Protein AF-A0A163Z3Q8-F1 (afdb_monomer_lite)

Foldseek 3Di:
DVVLVVVLVVLVVQAAEPEEDEAQDKDKDKDWCVPHQKYKHKYAYPDLFFWKKKKKFQWQDKKWKWKDWSVQSSPPDDPPPDDGLIQGQDIDPDNPDGIPITTADPNPQADPVGHGIMMMMMIGDPDDDDDPDIGIIMIMIGRRPCVVQFDAFLAPCQVLQCQLAPNLPDPSVCRSVSCVFFHGPNHQPLRLLVSVPQALQVAEEEQAEQFALCVQPQCVQQAAFPPQADPDQDRRVPPPAHRLGRHAELQVGHNDRYHQAFLSNQLRQQQERQTNPHYDYGHSRNHHHYRRYRLDDHVDDDPPDAPLSSLLSVLVSLQVCLVSPHQEYEALDWDALLVPDLPRYDPVSLVSNLVSLVSCQVSLHAYFHQQFFAQEAQQPDPDPDDPSDHDRGHIPPLVCQLQGLLYFHEFADWSHLAGENRTHFALSGLAYGHQFDDFDWDQPDADPVRHRPDTDTSGRFGKGFTNAQVEDDDDRGIYGGGGSSSTRSNLRSLLSLLCSLPVVQGSSNLLLLQQVQFDADCNHVNRHNNNGYNNSSSSNVCSNVPPDVQCVFLVDPQFFQKTAQQSAGLNKKKKKKKKKFFQDDAKKWKWKWFAADSQRWDADPVRDIDGQLGPCSLVRRPDPVTTDPQRGGDIDDHRDMDMHIDMDRDNGMMHMWMDTPPDIAGQQQSNHPLSDGAWGDPSAQKIFGDDDRVCPPVPSHRMIMHMGIDDID

pLDDT: mean 77.73, std 17.3, range [31.7, 98.94]

Secondary structure (DSSP, 8-state):
-HHHHHHHHHHHHHSEEEEEE-SS-EEEEEEE-TT-SEEEEEEEESSTT--EEEEEES-SS--EEEEEETTGGGG---TTSPPPS-EEEEE---TT-S-EEEEE-----B-TTSPBPEEEEEEE--S-----S--EEEEEEESSHHHHH------TTGGG-TTT-------TTSHHHHTTT--TT-S--HHHHHTT--EEEEEEEEEEES---TT-TTTGGGB---TTS-SSSS-SS-SS-TT-BTBEETTTTBS----SSSHHHHHHHHHH--TTSSSS---SSSEEEEEEEE-S--SSPPTT--HHHHHHHHHHHHHHHHHTT-SEEEE---EEGGGS-TTSS-HHHHHHHHHHHHHHHHTT-EEEEE--SSS-BTT--S--S-TT---TTPEETGGGGGG-TTEEEEEEE-TTSSBPTT--BSTT-SEEEE--EEEEEEEEEE-TTS-EEEEEEEEESEEEE-STT---SS-SSEEEE-SHHHHHHHHHHHHHHHHHH-TT--HHHHHHHHHHH-EE-GGGTTSSGGGEE--HHHHHHHHHT---HHHHTTSS-SSS--EE-TT--TT--EEEEEEEEE-SSS-EEEEEEEESSTT--EE-TTS-EE-TTSTTHHHHHTSTTTB-GGGSSEEE-TT-EEEEEEEE---SEEEEEEEETTEEEESSGGGSTTS---EEE-SSSEEEE--STTTTTS---SEEEEEEEEEE-

Radius of gyration: 27.6 Å; chains: 1; bounding box: 86×48×84 Å

Structure (mmCIF, N/CA/C/O backbone):
data_AF-A0A163Z3Q8-F1
#
_entry.id   AF-A0A163Z3Q8-F1
#
loop_
_atom_site.group_PDB
_atom_site.id
_atom_site.type_symbol
_atom_site.label_atom_id
_atom_site.label_alt_id
_atom_site.label_comp_id
_atom_site.label_asym_id
_atom_site.label_entity_id
_atom_site.label_seq_id
_atom_site.pdbx_PDB_ins_code
_atom_site.Cartn_x
_atom_site.Cartn_y
_atom_site.Cartn_z
_atom_site.occupancy
_atom_site.B_iso_or_equiv
_atom_site.auth_seq_id
_atom_site.auth_comp_id
_atom_site.auth_asym_id
_atom_site.auth_atom_id
_atom_site.pdbx_PDB_model_num
ATOM 1 N N . MET A 1 1 ? 22.978 11.021 45.773 1.00 44.16 1 MET A N 1
ATOM 2 C CA . MET A 1 1 ? 23.008 9.580 46.118 1.00 44.16 1 MET A CA 1
ATOM 3 C C . MET A 1 1 ? 21.847 9.151 47.017 1.00 44.16 1 MET A C 1
ATOM 5 O O . MET A 1 1 ? 21.196 8.178 46.675 1.00 44.16 1 MET A O 1
ATOM 9 N N . THR A 1 2 ? 21.528 9.842 48.120 1.00 49.94 2 THR A N 1
ATOM 10 C CA . THR A 1 2 ? 20.475 9.400 49.066 1.00 49.94 2 THR A CA 1
ATOM 11 C C . THR A 1 2 ? 19.037 9.501 48.545 1.00 49.94 2 THR A C 1
ATOM 13 O O . THR A 1 2 ? 18.223 8.671 48.922 1.00 49.94 2 THR A O 1
ATOM 16 N N . SER A 1 3 ? 18.708 10.451 47.661 1.00 50.56 3 SER A N 1
ATOM 17 C CA . SER A 1 3 ? 17.356 10.551 47.076 1.00 50.56 3 SER A CA 1
ATOM 18 C C . SER A 1 3 ? 17.077 9.512 45.983 1.00 50.56 3 SER A C 1
ATOM 20 O O . SER A 1 3 ? 15.950 9.052 45.857 1.00 50.56 3 SER A O 1
ATOM 22 N N . HIS A 1 4 ? 18.103 9.107 45.229 1.00 49.41 4 HIS A N 1
ATOM 23 C CA . HIS A 1 4 ? 17.960 8.217 44.071 1.00 49.41 4 HIS A CA 1
ATOM 24 C C . HIS A 1 4 ? 17.736 6.769 44.529 1.00 49.41 4 HIS A C 1
ATOM 26 O O . HIS A 1 4 ? 16.794 6.116 44.102 1.00 49.41 4 HIS A O 1
ATOM 32 N N . ALA A 1 5 ? 18.527 6.303 45.505 1.00 51.66 5 ALA A N 1
ATOM 33 C CA . ALA A 1 5 ? 18.387 4.962 46.075 1.00 51.66 5 ALA A CA 1
ATOM 34 C C . ALA A 1 5 ? 17.024 4.735 46.759 1.00 51.66 5 ALA A C 1
ATOM 36 O O . ALA A 1 5 ? 16.507 3.621 46.764 1.00 51.66 5 ALA A O 1
ATOM 37 N N . VAL A 1 6 ? 16.430 5.790 47.329 1.00 54.97 6 VAL A N 1
ATOM 38 C CA . VAL A 1 6 ? 15.095 5.728 47.944 1.00 54.97 6 VAL A CA 1
ATOM 39 C C . VAL A 1 6 ? 14.010 5.568 46.878 1.00 54.97 6 VAL A C 1
ATOM 41 O O . VAL A 1 6 ? 13.103 4.764 47.075 1.00 54.97 6 VAL A O 1
ATOM 44 N N . MET A 1 7 ? 14.142 6.260 45.743 1.00 55.56 7 MET A N 1
ATOM 45 C CA . MET A 1 7 ? 13.202 6.184 44.624 1.00 55.56 7 MET A CA 1
ATOM 46 C C . MET A 1 7 ? 13.250 4.822 43.919 1.00 55.56 7 MET A C 1
ATOM 48 O O . MET A 1 7 ? 12.210 4.192 43.751 1.00 55.56 7 MET A O 1
ATOM 52 N N . THR A 1 8 ? 14.442 4.298 43.612 1.00 58.34 8 THR A N 1
ATOM 53 C CA . THR A 1 8 ? 14.603 2.942 43.051 1.00 58.34 8 THR A CA 1
ATOM 54 C C . THR A 1 8 ? 14.026 1.884 43.990 1.00 58.34 8 THR A C 1
ATOM 56 O O . THR A 1 8 ? 13.294 0.994 43.565 1.00 58.34 8 THR A O 1
ATOM 59 N N . ALA A 1 9 ? 14.288 2.006 45.295 1.00 61.84 9 ALA A N 1
ATOM 60 C CA . ALA A 1 9 ? 13.735 1.093 46.286 1.00 61.84 9 ALA A CA 1
ATOM 61 C C . ALA A 1 9 ? 12.211 1.214 46.436 1.00 61.84 9 ALA A C 1
ATOM 63 O O . ALA A 1 9 ? 11.594 0.278 46.937 1.00 61.84 9 ALA A O 1
ATOM 64 N N . GLN A 1 10 ? 11.608 2.348 46.081 1.00 67.88 10 GLN A N 1
ATOM 65 C CA . GLN A 1 10 ? 10.157 2.520 46.074 1.00 67.88 10 GLN A CA 1
ATOM 66 C C . GLN A 1 10 ? 9.542 1.868 44.830 1.00 67.88 10 GLN A C 1
ATOM 68 O O . GLN A 1 10 ? 8.685 1.004 44.980 1.00 67.88 10 GLN A O 1
ATOM 73 N N . VAL A 1 11 ? 10.067 2.163 43.635 1.00 68.19 11 VAL A N 1
ATOM 74 C CA . VAL A 1 11 ? 9.625 1.540 42.372 1.00 68.19 11 VAL A CA 1
ATOM 75 C C . VAL A 1 11 ? 9.737 0.015 42.439 1.00 68.19 11 VAL A C 1
ATOM 77 O O . VAL A 1 11 ? 8.778 -0.692 42.152 1.00 68.19 11 VAL A O 1
ATOM 80 N N . LEU A 1 12 ? 10.867 -0.522 42.912 1.00 70.12 12 LEU A N 1
ATOM 81 C CA . LEU A 1 12 ? 11.062 -1.973 43.065 1.00 70.12 12 LEU A CA 1
ATOM 82 C C . LEU A 1 12 ? 10.139 -2.625 44.107 1.00 70.12 12 LEU A C 1
ATOM 84 O O . LEU A 1 12 ? 9.933 -3.843 44.057 1.00 70.12 12 LEU A O 1
ATOM 88 N N . ARG A 1 13 ? 9.635 -1.843 45.072 1.00 74.94 13 ARG A N 1
ATOM 89 C CA . ARG A 1 13 ? 8.665 -2.294 46.082 1.00 74.94 13 ARG A CA 1
ATOM 90 C C . ARG A 1 13 ? 7.233 -2.275 45.556 1.00 74.94 13 ARG A C 1
ATOM 92 O O . ARG A 1 13 ? 6.453 -3.126 45.965 1.00 74.94 13 ARG A O 1
ATOM 99 N N . GLU A 1 14 ? 6.910 -1.326 44.686 1.00 76.19 14 GLU A N 1
ATOM 100 C CA . GLU A 1 14 ? 5.590 -1.173 44.065 1.00 76.19 14 GLU A CA 1
ATOM 101 C C . GLU A 1 14 ? 5.439 -2.034 42.794 1.00 76.19 14 GLU A C 1
ATOM 103 O O . GLU A 1 14 ? 4.320 -2.328 42.381 1.00 76.19 14 GLU A O 1
ATOM 108 N N . ALA A 1 15 ? 6.549 -2.493 42.200 1.00 82.56 15 ALA A N 1
ATOM 109 C CA . ALA A 1 15 ? 6.543 -3.351 41.020 1.00 82.56 15 ALA A CA 1
ATOM 110 C C . ALA A 1 15 ? 6.052 -4.778 41.311 1.00 82.56 15 ALA A C 1
ATOM 112 O O . ALA A 1 15 ? 6.557 -5.466 42.205 1.00 82.56 15 ALA A O 1
ATOM 113 N N . THR A 1 16 ? 5.129 -5.256 40.475 1.00 88.38 16 THR A N 1
ATOM 114 C CA . THR A 1 16 ? 4.670 -6.650 40.478 1.00 88.38 16 THR A CA 1
ATOM 115 C C . THR A 1 16 ? 5.795 -7.555 39.981 1.00 88.38 16 THR A C 1
ATOM 117 O O . THR A 1 16 ? 6.287 -7.387 38.867 1.00 88.38 16 THR A O 1
ATOM 120 N N . ASP A 1 17 ? 6.223 -8.508 40.809 1.00 88.19 17 ASP A N 1
ATOM 121 C CA . ASP A 1 17 ? 7.292 -9.450 40.466 1.00 88.19 17 ASP A CA 1
ATOM 122 C C . ASP A 1 17 ? 6.752 -10.607 39.620 1.00 88.19 17 ASP A C 1
ATOM 124 O O . ASP A 1 17 ? 5.940 -11.407 40.088 1.00 88.19 17 ASP A O 1
ATOM 128 N N . LEU A 1 18 ? 7.207 -10.692 38.374 1.00 87.94 18 LEU A N 1
ATOM 129 C CA . LEU A 1 18 ? 6.850 -11.754 37.435 1.00 87.94 18 LEU A CA 1
ATOM 130 C C . LEU A 1 18 ? 7.862 -12.911 37.450 1.00 87.94 18 LEU A C 1
ATOM 132 O O . LEU A 1 18 ? 7.631 -13.951 36.826 1.00 87.94 18 LEU A O 1
ATOM 136 N N . GLY A 1 19 ? 8.965 -12.764 38.190 1.00 87.69 19 GLY A N 1
ATOM 137 C CA . GLY A 1 19 ? 10.022 -13.756 38.314 1.00 87.69 19 GLY A CA 1
ATOM 138 C C . GLY A 1 19 ? 10.877 -13.896 37.054 1.00 87.69 19 GLY A C 1
ATOM 139 O O . GLY A 1 19 ? 11.182 -12.924 36.363 1.00 87.69 19 GLY A O 1
ATOM 140 N N . VAL A 1 20 ? 11.318 -15.127 36.783 1.00 85.06 20 VAL A N 1
ATOM 141 C CA . VAL A 1 20 ? 12.132 -15.452 35.605 1.00 85.06 20 VAL A CA 1
ATOM 142 C C . VAL A 1 20 ? 11.219 -15.854 34.445 1.00 85.06 20 VAL A C 1
ATOM 144 O O . VAL A 1 20 ? 10.358 -16.729 34.595 1.00 85.06 20 VAL A O 1
ATOM 147 N N . ILE A 1 21 ? 11.422 -15.225 33.290 1.00 82.62 21 ILE A N 1
ATOM 148 C CA . ILE A 1 21 ? 10.780 -15.567 32.020 1.00 82.62 21 ILE A CA 1
ATOM 149 C C . ILE A 1 21 ? 11.761 -16.437 31.237 1.00 82.62 21 ILE A C 1
ATOM 151 O O . ILE A 1 21 ? 12.859 -16.001 30.887 1.00 82.62 21 ILE A O 1
ATOM 155 N N . GLY A 1 22 ? 11.396 -17.704 31.049 1.00 76.25 22 GLY A N 1
ATOM 156 C CA . GLY A 1 22 ? 12.200 -18.672 30.312 1.00 76.25 22 GLY A CA 1
ATOM 157 C C . GLY A 1 22 ? 11.927 -18.624 28.807 1.00 76.25 22 GLY A C 1
ATOM 158 O O . GLY A 1 22 ? 11.043 -17.892 28.363 1.00 76.25 22 GLY A O 1
ATOM 159 N N . PRO A 1 23 ? 12.666 -19.414 28.011 1.00 71.94 23 PRO A N 1
ATOM 160 C CA . PRO A 1 23 ? 12.290 -19.665 26.622 1.00 71.94 23 PRO A CA 1
ATOM 161 C C . PRO A 1 23 ? 10.970 -20.450 26.576 1.00 71.94 23 PRO A C 1
ATOM 163 O O . PRO A 1 23 ? 10.698 -21.228 27.495 1.00 71.94 23 PRO A O 1
ATOM 166 N N . ASN A 1 24 ? 10.186 -20.299 25.505 1.00 74.38 24 ASN A N 1
ATOM 167 C CA . ASN A 1 24 ? 8.880 -20.951 25.353 1.00 74.38 24 ASN A CA 1
ATOM 168 C C . ASN A 1 24 ? 7.930 -20.668 26.530 1.00 74.38 24 ASN A C 1
ATOM 170 O O . ASN A 1 24 ? 7.383 -21.582 27.143 1.00 74.38 24 ASN A O 1
ATOM 174 N N . THR A 1 25 ? 7.823 -19.404 26.921 1.00 78.56 25 THR A N 1
ATOM 175 C CA . THR A 1 25 ? 6.949 -18.949 27.997 1.00 78.56 25 THR A CA 1
ATOM 176 C C . THR A 1 25 ? 5.980 -17.913 27.451 1.00 78.56 25 THR A C 1
ATOM 178 O O . THR A 1 25 ? 6.411 -16.854 27.018 1.00 78.56 25 THR A O 1
ATOM 181 N N . MET A 1 26 ? 4.683 -18.182 27.572 1.00 82.88 26 MET A N 1
ATOM 182 C CA . MET A 1 26 ? 3.629 -17.177 27.448 1.00 82.88 26 MET A CA 1
ATOM 183 C C . MET A 1 26 ? 3.081 -16.855 28.845 1.00 82.88 26 MET A C 1
ATOM 185 O O . MET A 1 26 ? 2.737 -17.755 29.620 1.00 82.88 26 MET A O 1
ATOM 189 N N . ARG A 1 27 ? 3.022 -15.571 29.201 1.00 84.19 27 ARG A N 1
ATOM 190 C CA . ARG A 1 27 ? 2.397 -15.082 30.439 1.00 84.19 27 ARG A CA 1
ATOM 191 C C . ARG A 1 27 ? 1.423 -13.963 30.122 1.00 84.19 27 ARG A C 1
ATOM 193 O O . ARG A 1 27 ? 1.844 -12.900 29.695 1.00 84.19 27 ARG A O 1
ATOM 200 N N . THR A 1 28 ? 0.161 -14.167 30.466 1.00 84.19 28 THR A N 1
ATOM 201 C CA . THR A 1 28 ? -0.900 -13.170 30.293 1.00 84.19 28 THR A CA 1
ATOM 202 C C . THR A 1 28 ? -1.346 -12.641 31.655 1.00 84.19 28 THR A C 1
ATOM 204 O O . THR A 1 28 ? -1.579 -13.406 32.594 1.00 84.19 28 THR A O 1
ATOM 207 N N . LEU A 1 29 ? -1.438 -11.320 31.782 1.00 85.06 29 LEU A N 1
ATOM 208 C CA . LEU A 1 29 ? -1.749 -10.603 33.016 1.00 85.06 29 LEU A CA 1
ATOM 209 C C . LEU A 1 29 ? -2.842 -9.572 32.735 1.00 85.06 29 LEU A C 1
ATOM 211 O O . LEU A 1 29 ? -2.578 -8.551 32.109 1.00 85.06 29 LEU A O 1
ATOM 215 N N . THR A 1 30 ? -4.053 -9.791 33.241 1.00 81.94 30 THR A N 1
ATOM 216 C CA . THR A 1 30 ? -5.111 -8.769 33.218 1.00 81.94 30 THR A CA 1
ATOM 217 C C . THR A 1 30 ? -5.023 -7.913 34.479 1.00 81.94 30 THR A C 1
ATOM 219 O O . THR A 1 30 ? -4.959 -8.425 35.598 1.00 81.94 30 THR A O 1
ATOM 222 N N . THR A 1 31 ? -4.966 -6.599 34.300 1.00 79.00 31 THR A N 1
ATOM 223 C CA . THR A 1 31 ? -4.572 -5.634 35.330 1.00 79.00 31 THR A CA 1
ATOM 224 C C . THR A 1 31 ? -5.161 -4.251 35.023 1.00 79.00 31 THR A C 1
ATOM 226 O O . THR A 1 31 ? -5.743 -4.042 33.967 1.00 79.00 31 THR A O 1
ATOM 229 N N . ASP A 1 32 ? -5.034 -3.295 35.942 1.00 76.94 32 ASP A N 1
ATOM 230 C CA . ASP A 1 32 ? -5.563 -1.935 35.823 1.00 76.94 32 ASP A CA 1
ATOM 231 C C . ASP A 1 32 ? -4.655 -0.869 36.468 1.00 76.94 32 ASP A C 1
ATOM 233 O O . ASP A 1 32 ? -3.767 -1.189 37.251 1.00 76.94 32 ASP A O 1
ATOM 237 N N . LEU A 1 33 ? -4.849 0.424 36.196 1.00 72.75 33 LEU A N 1
ATOM 238 C CA . LEU A 1 33 ? -4.047 1.475 36.855 1.00 72.75 33 LEU A CA 1
ATOM 239 C C . LEU A 1 33 ? -4.533 1.893 38.270 1.00 72.75 33 LEU A C 1
ATOM 241 O O . LEU A 1 33 ? -3.847 2.675 38.912 1.00 72.75 33 LEU A O 1
ATOM 245 N N . GLN A 1 34 ? -5.657 1.373 38.799 1.00 62.31 34 GLN A N 1
ATOM 246 C CA . GLN A 1 34 ? -6.260 1.660 40.138 1.00 62.31 34 GLN A CA 1
ATOM 247 C C . GLN A 1 34 ? -5.865 2.986 40.814 1.00 62.31 34 GLN A C 1
ATOM 249 O O . GLN A 1 34 ? -5.186 2.997 41.840 1.00 62.31 34 GLN A O 1
ATOM 254 N N . GLY A 1 35 ? -6.293 4.122 40.260 1.00 58.38 35 GLY A N 1
ATOM 255 C CA . GLY A 1 35 ? -6.055 5.443 40.862 1.00 58.38 35 GLY A CA 1
ATOM 256 C C . GLY A 1 35 ? -4.591 5.918 40.860 1.00 58.38 35 GLY A C 1
ATOM 257 O O . GLY A 1 35 ? -4.317 7.031 41.304 1.00 58.38 35 GLY A O 1
ATOM 258 N N . SER A 1 36 ? -3.659 5.113 40.347 1.00 64.06 36 SER A N 1
ATOM 259 C CA . SER A 1 36 ? -2.297 5.507 39.987 1.00 64.06 36 SER A CA 1
ATOM 260 C C . SER A 1 36 ? -2.258 5.967 38.528 1.00 64.06 36 SER A C 1
ATOM 262 O O . SER A 1 36 ? -3.083 5.565 37.711 1.00 64.06 36 SER A O 1
ATOM 264 N N . LYS A 1 37 ? -1.273 6.800 38.181 1.00 70.38 37 LYS A N 1
ATOM 265 C CA . LYS A 1 37 ? -0.964 7.122 36.777 1.00 70.38 37 LYS A CA 1
ATOM 266 C C . LYS A 1 37 ? -0.108 6.046 36.106 1.00 70.38 37 LYS A C 1
ATOM 268 O O . LYS A 1 37 ? 0.059 6.072 34.894 1.00 70.38 37 LYS A O 1
ATOM 273 N N . GLU A 1 38 ? 0.462 5.130 36.892 1.00 79.00 38 GLU A N 1
ATOM 274 C CA . GLU A 1 38 ? 1.487 4.192 36.433 1.00 79.00 38 GLU A CA 1
ATOM 275 C C . GLU A 1 38 ? 1.408 2.844 37.164 1.00 79.00 38 GLU A C 1
ATOM 277 O O . GLU A 1 38 ? 1.054 2.786 38.347 1.00 79.00 38 GLU A O 1
ATOM 282 N N . ARG A 1 39 ? 1.796 1.760 36.485 1.00 83.56 39 ARG A N 1
ATOM 283 C CA . ARG A 1 39 ? 2.015 0.431 37.071 1.00 83.56 39 ARG A CA 1
ATOM 284 C C . ARG A 1 39 ? 3.363 -0.125 36.613 1.00 83.56 39 ARG A C 1
ATOM 286 O O . ARG A 1 39 ? 3.767 0.060 35.468 1.00 83.56 39 ARG A O 1
ATOM 293 N N . PHE A 1 40 ? 4.050 -0.820 37.517 1.00 84.94 40 PHE A N 1
ATOM 294 C CA . PHE A 1 40 ? 5.375 -1.387 37.271 1.00 84.94 40 PHE A CA 1
ATOM 295 C C . PHE A 1 40 ? 5.348 -2.913 37.378 1.00 84.94 40 PHE A C 1
ATOM 297 O O . PHE A 1 40 ? 4.725 -3.472 38.284 1.00 84.94 40 PHE A O 1
ATOM 304 N N . PHE A 1 41 ? 6.078 -3.583 36.495 1.00 86.12 41 PHE A N 1
ATOM 305 C CA . PHE A 1 41 ? 6.351 -5.015 36.539 1.00 86.12 41 PHE A CA 1
ATOM 306 C C . PHE A 1 41 ? 7.854 -5.229 36.517 1.00 86.12 41 PHE A C 1
ATOM 308 O O . PHE A 1 41 ? 8.571 -4.507 35.829 1.00 86.12 41 PHE A O 1
ATOM 315 N N . LYS A 1 42 ? 8.337 -6.224 37.255 1.00 87.75 42 LYS A N 1
ATOM 316 C CA . LYS A 1 42 ? 9.749 -6.602 37.243 1.00 87.75 42 LYS A CA 1
ATOM 317 C C . LYS A 1 42 ? 9.925 -8.063 36.882 1.00 87.75 42 LYS A C 1
ATOM 319 O O . LYS A 1 42 ? 9.143 -8.904 37.321 1.00 87.75 42 LYS A O 1
ATOM 324 N N . PHE A 1 43 ? 10.944 -8.357 36.087 1.00 85.94 43 PHE A N 1
ATOM 325 C CA . PHE A 1 43 ? 11.253 -9.714 35.648 1.00 85.94 43 PHE A CA 1
ATOM 326 C C . PHE A 1 43 ? 12.736 -9.875 35.308 1.00 85.94 43 PHE A C 1
ATOM 328 O O . PHE A 1 43 ? 13.472 -8.900 35.160 1.00 85.94 43 PHE A O 1
ATOM 335 N N . ARG A 1 44 ? 13.181 -11.125 35.170 1.00 83.31 44 ARG A N 1
ATOM 336 C CA . ARG A 1 44 ? 14.507 -11.482 34.639 1.00 83.31 44 ARG A CA 1
ATOM 337 C C . ARG A 1 44 ? 14.343 -12.426 33.460 1.00 83.31 44 ARG A C 1
ATOM 339 O O . ARG A 1 44 ? 13.463 -13.284 33.486 1.00 83.31 44 ARG A O 1
ATOM 346 N N . LEU A 1 45 ? 15.203 -12.309 32.456 1.00 75.56 45 LEU A N 1
ATOM 347 C CA . LEU A 1 45 ? 15.249 -13.275 31.360 1.00 75.56 45 LEU A CA 1
ATOM 348 C C . LEU A 1 45 ? 16.098 -14.487 31.757 1.00 75.56 45 LEU A C 1
ATOM 350 O O . LEU A 1 45 ? 17.155 -14.353 32.368 1.00 75.56 45 LEU A O 1
ATOM 354 N N . GLY A 1 46 ? 15.617 -15.685 31.429 1.00 73.81 46 GLY A N 1
ATOM 355 C CA . GLY A 1 46 ? 16.272 -16.944 31.785 1.00 73.81 46 GLY A CA 1
ATOM 356 C C . GLY A 1 46 ? 17.451 -17.337 30.888 1.00 73.81 46 GLY A C 1
ATOM 357 O O . GLY A 1 46 ? 18.158 -18.286 31.221 1.00 73.81 46 GLY A O 1
ATOM 358 N N . SER A 1 47 ? 17.663 -16.660 29.755 1.00 67.75 47 SER A N 1
ATOM 359 C CA . SER A 1 47 ? 18.739 -16.955 28.797 1.00 67.75 47 SER A CA 1
ATOM 360 C C . SER A 1 47 ? 19.141 -15.707 27.994 1.00 67.75 47 SER A C 1
ATOM 362 O O . SER A 1 47 ? 18.283 -14.853 27.755 1.00 67.75 47 SER A O 1
ATOM 364 N N . PRO A 1 48 ? 20.430 -15.590 27.597 1.00 58.81 48 PRO A N 1
ATOM 365 C CA . PRO A 1 48 ? 20.959 -14.441 26.867 1.00 58.81 48 PRO A CA 1
ATOM 366 C C . PRO A 1 48 ? 20.365 -14.247 25.461 1.00 58.81 48 PRO A C 1
ATOM 368 O O . PRO A 1 48 ? 20.582 -13.222 24.826 1.00 58.81 48 PRO A O 1
ATOM 371 N N . THR A 1 49 ? 19.653 -15.253 24.954 1.00 58.31 49 THR A N 1
ATOM 372 C CA . THR A 1 49 ? 19.165 -15.328 23.570 1.00 58.31 49 THR A CA 1
ATOM 373 C C . THR A 1 49 ? 17.640 -15.426 23.494 1.00 58.31 49 THR A C 1
ATOM 375 O O . THR A 1 49 ? 17.116 -16.084 22.600 1.00 58.31 49 THR A O 1
ATOM 378 N N . ILE A 1 50 ? 16.927 -14.892 24.487 1.00 61.31 50 ILE A N 1
ATOM 379 C CA . ILE A 1 50 ? 15.460 -14.876 24.491 1.00 61.31 50 ILE A CA 1
ATOM 380 C C . ILE A 1 50 ? 14.987 -13.547 23.914 1.00 61.31 50 ILE A C 1
ATOM 382 O O . ILE A 1 50 ? 15.276 -12.497 24.489 1.00 61.31 50 ILE A O 1
ATOM 386 N N . ASP A 1 51 ? 14.217 -13.617 22.833 1.00 62.91 51 ASP A N 1
ATOM 387 C CA . ASP A 1 51 ? 13.392 -12.503 22.375 1.00 62.91 51 ASP A CA 1
ATOM 388 C C . ASP A 1 51 ? 12.093 -12.481 23.196 1.00 62.91 51 ASP A C 1
ATOM 390 O O . ASP A 1 51 ? 11.513 -13.538 23.466 1.00 62.91 51 ASP A O 1
ATOM 394 N N . LEU A 1 52 ? 11.678 -11.295 23.647 1.00 68.12 52 LEU A N 1
ATOM 395 C CA . LEU A 1 52 ? 10.497 -11.111 24.487 1.00 68.12 52 LEU A CA 1
ATOM 396 C C . LEU A 1 52 ? 9.491 -10.215 23.770 1.00 68.12 52 LEU A C 1
ATOM 398 O O . LEU A 1 52 ? 9.754 -9.037 23.533 1.00 68.12 52 LEU A O 1
ATOM 402 N N . TYR A 1 53 ? 8.322 -10.774 23.505 1.00 67.50 53 TYR A N 1
ATOM 403 C CA . TYR A 1 53 ? 7.179 -10.085 22.926 1.00 67.50 53 TYR A CA 1
ATOM 404 C C . TYR A 1 53 ? 6.325 -9.554 24.054 1.00 67.50 53 TYR A C 1
ATOM 406 O O . TYR A 1 53 ? 6.051 -10.271 25.020 1.00 67.50 53 TYR A O 1
ATOM 414 N N . THR A 1 54 ? 5.937 -8.290 23.952 1.00 66.81 54 THR A N 1
ATOM 415 C CA . THR A 1 54 ? 5.054 -7.672 24.933 1.00 66.81 54 THR A CA 1
ATOM 416 C C . THR A 1 54 ? 3.818 -7.154 24.225 1.00 66.81 54 THR A C 1
ATOM 418 O O . THR A 1 54 ? 3.924 -6.208 23.461 1.00 66.81 54 THR A O 1
ATOM 421 N N . THR A 1 55 ? 2.650 -7.726 24.477 1.00 67.25 55 THR A N 1
ATOM 422 C CA . THR A 1 55 ? 1.403 -7.251 23.857 1.00 67.25 55 THR A CA 1
ATOM 423 C C . THR A 1 55 ? 0.574 -6.540 24.908 1.00 67.25 55 THR A C 1
ATOM 425 O O . THR A 1 55 ? 0.421 -7.043 26.027 1.00 67.25 55 THR A O 1
ATOM 428 N N . LEU A 1 56 ? 0.042 -5.370 24.558 1.00 63.88 56 LEU A N 1
ATOM 429 C CA . LEU A 1 56 ? -1.007 -4.721 25.332 1.00 63.88 56 LEU A CA 1
ATOM 430 C C . LEU A 1 56 ? -2.320 -4.844 24.569 1.00 63.88 56 LEU A C 1
ATOM 432 O O . LEU A 1 56 ? -2.437 -4.390 23.439 1.00 63.88 56 LEU A O 1
ATOM 436 N N . SER A 1 57 ? -3.313 -5.462 25.196 1.00 63.94 57 SER A N 1
ATOM 437 C CA . SER A 1 57 ? -4.632 -5.659 24.596 1.00 63.94 57 SER A CA 1
ATOM 438 C C . SER A 1 57 ? -5.751 -5.361 25.590 1.00 63.94 57 SER A C 1
ATOM 440 O O . SER A 1 57 ? -5.513 -5.144 26.784 1.00 63.94 57 SER A O 1
ATOM 442 N N . ASN A 1 58 ? -6.994 -5.332 25.097 1.00 64.19 58 ASN A N 1
ATOM 443 C CA . ASN A 1 58 ? -8.191 -5.005 25.883 1.00 64.19 58 ASN A CA 1
ATOM 444 C C . ASN A 1 58 ? -8.093 -3.638 26.585 1.00 64.19 58 ASN A C 1
ATOM 446 O O . ASN A 1 58 ? -8.467 -3.495 27.751 1.00 64.19 58 ASN A O 1
ATOM 450 N N . LEU A 1 59 ? -7.536 -2.655 25.878 1.00 61.62 59 LEU A N 1
ATOM 451 C CA . LEU A 1 59 ? -7.303 -1.307 26.377 1.00 61.62 59 LEU A CA 1
ATOM 452 C C . LEU A 1 59 ? -8.584 -0.480 26.308 1.00 61.62 59 LEU A C 1
ATOM 454 O O . LEU A 1 59 ? -9.208 -0.370 25.253 1.00 61.62 59 LEU A O 1
ATOM 458 N N . ASN A 1 60 ? -8.938 0.157 27.421 1.00 59.84 60 ASN A N 1
ATOM 459 C CA . ASN A 1 60 ? -9.987 1.176 27.465 1.00 59.84 60 ASN A CA 1
ATOM 460 C C . ASN A 1 60 ? -9.437 2.610 27.604 1.00 59.84 60 ASN A C 1
ATOM 462 O O . ASN A 1 60 ? -10.225 3.544 27.734 1.00 59.84 60 ASN A O 1
ATOM 466 N N . TYR A 1 61 ? -8.108 2.789 27.574 1.00 59.25 61 TYR A N 1
ATOM 467 C CA . TYR A 1 61 ? -7.392 4.074 27.582 1.00 59.25 61 TYR A CA 1
ATOM 468 C C . TYR A 1 61 ? -6.066 3.962 26.826 1.00 59.25 61 TYR A C 1
ATOM 470 O O . TYR A 1 61 ? -5.514 2.86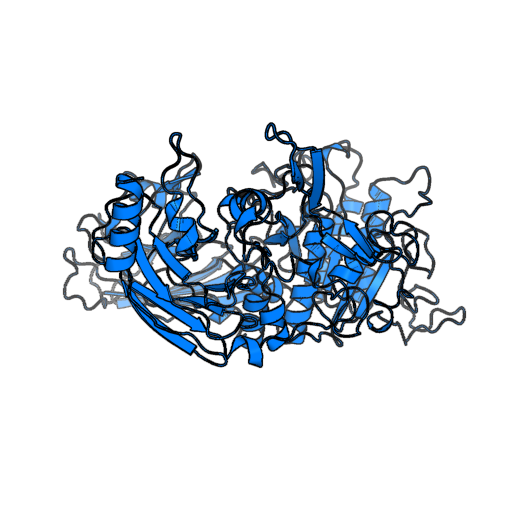6 26.729 1.00 59.25 61 TYR A O 1
ATOM 478 N N . ASP A 1 62 ? -5.538 5.109 26.396 1.00 60.53 62 ASP A N 1
ATOM 479 C CA . ASP A 1 62 ? -4.206 5.194 25.807 1.00 60.53 62 ASP A CA 1
ATOM 480 C C . ASP A 1 62 ? -3.135 5.070 26.899 1.00 60.53 62 ASP A C 1
ATOM 482 O O . ASP A 1 62 ? -3.104 5.851 27.853 1.00 60.53 62 ASP A O 1
ATOM 486 N N . LEU A 1 63 ? -2.277 4.062 26.781 1.00 65.19 63 LEU A N 1
ATOM 487 C CA . LEU A 1 63 ? -1.204 3.746 27.710 1.00 65.19 63 LEU A CA 1
ATOM 488 C C . LEU A 1 63 ? 0.135 3.732 26.981 1.00 65.19 63 LEU A C 1
ATOM 490 O O . LEU A 1 63 ? 0.271 3.220 25.874 1.00 65.19 63 LEU A O 1
ATOM 494 N N . ASP A 1 64 ? 1.153 4.235 27.661 1.00 62.78 64 ASP A N 1
ATOM 495 C CA . ASP A 1 64 ? 2.535 4.156 27.238 1.00 62.78 64 ASP A CA 1
ATOM 496 C C . ASP A 1 64 ? 3.263 3.025 27.951 1.00 62.78 64 ASP A C 1
ATOM 498 O O . ASP A 1 64 ? 3.276 2.936 29.183 1.00 62.78 64 ASP A O 1
ATOM 502 N N . LEU A 1 65 ? 3.930 2.188 27.164 1.00 66.62 65 LEU A N 1
ATOM 503 C CA . LEU A 1 65 ? 4.798 1.129 27.640 1.00 66.62 65 LEU A CA 1
ATOM 504 C C . LEU A 1 65 ? 6.253 1.593 27.615 1.00 66.62 65 LEU A C 1
ATOM 506 O O . LEU A 1 65 ? 6.747 2.119 26.620 1.00 66.62 65 LEU A O 1
ATOM 510 N N . TYR A 1 66 ? 6.970 1.345 28.702 1.00 67.69 66 TYR A N 1
ATOM 511 C CA . TYR A 1 66 ? 8.388 1.637 28.851 1.00 67.69 66 TYR A CA 1
ATOM 512 C C . TYR A 1 66 ? 9.120 0.429 29.415 1.00 67.69 66 TYR A C 1
ATOM 514 O O . TYR A 1 66 ? 8.632 -0.218 30.339 1.00 67.69 66 TYR A O 1
ATOM 522 N N . LEU A 1 67 ? 10.343 0.194 28.957 1.00 68.56 67 LEU A N 1
ATOM 523 C CA . LEU A 1 67 ? 11.237 -0.805 29.526 1.00 68.56 67 LEU A CA 1
ATOM 524 C C . LEU A 1 67 ? 12.564 -0.171 29.928 1.00 68.56 67 LEU A C 1
ATOM 526 O O . LEU A 1 67 ? 13.126 0.677 29.234 1.00 68.56 67 LEU A O 1
ATOM 530 N N . THR A 1 68 ? 13.075 -0.584 31.080 1.00 65.56 68 THR A N 1
ATOM 531 C CA . THR A 1 68 ? 14.393 -0.180 31.570 1.00 65.56 68 THR A CA 1
ATOM 532 C C . THR A 1 68 ? 15.018 -1.313 32.378 1.00 65.56 68 THR A C 1
ATOM 534 O O . THR A 1 68 ? 14.317 -2.194 32.871 1.00 65.56 68 THR A O 1
ATOM 537 N N . THR A 1 69 ? 16.337 -1.318 32.533 1.00 67.56 69 THR A N 1
ATOM 538 C CA . THR A 1 69 ? 17.018 -2.240 33.458 1.00 67.56 69 THR A CA 1
ATOM 539 C C . THR A 1 69 ? 17.114 -1.615 34.847 1.00 67.56 69 THR A C 1
ATOM 541 O O . THR A 1 69 ? 17.341 -0.408 34.962 1.00 67.56 69 THR A O 1
ATOM 544 N N . ALA A 1 70 ? 17.030 -2.423 35.90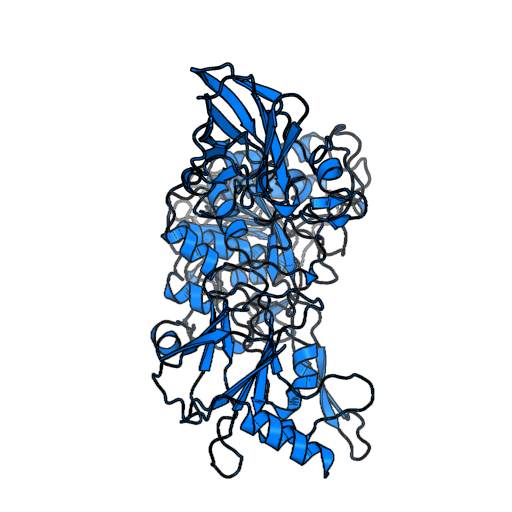4 1.00 64.00 70 ALA A N 1
ATOM 545 C CA . ALA A 1 70 ? 17.117 -1.971 37.295 1.00 64.00 70 ALA A CA 1
ATOM 546 C C . ALA A 1 70 ? 18.392 -1.153 37.595 1.00 64.00 70 ALA A C 1
ATOM 548 O O . ALA A 1 70 ? 18.346 -0.212 38.386 1.00 64.00 70 ALA A O 1
ATOM 549 N N . ASP A 1 71 ? 19.505 -1.444 36.913 1.00 58.94 71 ASP A N 1
ATOM 550 C CA . ASP A 1 71 ? 20.771 -0.712 37.067 1.00 58.94 71 ASP A CA 1
ATOM 551 C C . ASP A 1 71 ? 20.726 0.716 36.483 1.00 58.94 71 ASP A C 1
ATOM 553 O O . ASP A 1 71 ? 21.387 1.622 36.993 1.00 58.94 71 ASP A O 1
ATOM 557 N N . LEU A 1 72 ? 19.915 0.957 35.447 1.00 55.16 72 LEU A N 1
ATOM 558 C CA . LEU A 1 72 ? 19.775 2.274 34.803 1.00 55.16 72 LEU A CA 1
ATOM 559 C C . LEU A 1 72 ? 18.756 3.179 35.506 1.00 55.16 72 LEU A C 1
ATOM 561 O O . LEU A 1 72 ? 18.865 4.404 35.424 1.00 55.16 72 LEU A O 1
ATOM 565 N N . LEU A 1 73 ? 17.846 2.605 36.301 1.00 56.06 73 LEU A N 1
ATOM 566 C CA . LEU A 1 73 ? 16.948 3.352 37.194 1.00 56.06 73 LEU A CA 1
ATOM 567 C C . LEU A 1 73 ? 17.693 4.228 38.219 1.00 56.06 73 LEU A C 1
ATOM 569 O O . LEU A 1 73 ? 17.115 5.180 38.743 1.00 56.06 73 LEU A O 1
ATOM 573 N N . PHE A 1 74 ? 18.971 3.950 38.502 1.00 48.09 74 PHE A N 1
ATOM 574 C CA . PHE A 1 74 ? 19.797 4.743 39.421 1.00 48.09 74 PHE A CA 1
ATOM 575 C C . PHE A 1 74 ? 20.175 6.137 38.892 1.00 48.09 74 PHE A C 1
ATOM 577 O O . PHE A 1 74 ? 20.637 6.968 39.678 1.00 48.09 74 PHE A O 1
ATOM 584 N N . GLN A 1 75 ? 19.979 6.423 37.598 1.00 48.22 75 GLN A N 1
ATOM 585 C CA . GLN A 1 75 ? 20.319 7.718 36.983 1.00 48.22 75 GLN A CA 1
ATOM 586 C C . GLN A 1 75 ? 19.191 8.767 37.069 1.00 48.22 75 GLN A C 1
ATOM 588 O O . GLN A 1 75 ? 19.276 9.844 36.483 1.00 48.22 75 GLN A O 1
ATOM 593 N N . TRP A 1 76 ? 18.140 8.482 37.836 1.00 39.19 76 TRP A N 1
ATOM 594 C CA . TRP A 1 76 ? 17.022 9.386 38.098 1.00 39.19 76 TRP A CA 1
ATOM 595 C C . TRP A 1 76 ? 17.366 10.347 39.257 1.00 39.19 76 TRP A C 1
ATOM 597 O O . TRP A 1 76 ? 17.452 9.854 40.385 1.00 39.19 76 TRP A O 1
ATOM 607 N N . PRO A 1 77 ? 17.550 11.684 39.079 1.00 47.62 77 PRO A N 1
ATOM 608 C CA . PRO A 1 77 ? 16.898 12.592 38.128 1.00 47.62 77 PRO A CA 1
ATOM 609 C C . PRO A 1 77 ? 17.869 13.458 37.290 1.00 47.62 77 PRO A C 1
ATOM 611 O O . PRO A 1 77 ? 18.903 13.908 37.785 1.00 47.62 77 PRO A O 1
ATOM 614 N N . VAL A 1 78 ? 17.475 13.846 36.073 1.00 40.22 78 VAL A N 1
ATOM 615 C CA . VAL A 1 78 ? 18.151 14.940 35.351 1.00 40.22 78 VAL A CA 1
ATOM 616 C C . VAL A 1 78 ? 17.364 16.235 35.555 1.00 40.22 78 VAL A C 1
ATOM 618 O O . VAL A 1 78 ? 16.231 16.396 35.106 1.00 40.22 78 VAL A O 1
ATOM 621 N N . SER A 1 79 ? 17.962 17.175 36.283 1.00 34.25 79 SER A N 1
ATOM 622 C CA . SER A 1 79 ? 17.512 18.565 36.354 1.00 34.25 79 SER A CA 1
ATOM 623 C C . SER A 1 79 ? 17.480 19.167 34.944 1.00 34.25 79 SER A C 1
ATOM 625 O O . SER A 1 79 ? 18.516 19.148 34.283 1.00 34.25 79 SER A O 1
ATOM 627 N N . ASN A 1 80 ? 16.333 19.727 34.537 1.00 32.88 80 ASN A N 1
ATOM 628 C CA . ASN A 1 80 ? 16.033 20.426 33.265 1.00 32.88 80 ASN A CA 1
ATOM 629 C C . ASN A 1 80 ? 15.127 19.694 32.255 1.00 32.88 80 ASN A C 1
ATOM 631 O O . ASN A 1 80 ? 15.107 20.067 31.087 1.00 32.88 80 ASN A O 1
ATOM 635 N N . GLY A 1 81 ? 14.317 18.721 32.684 1.00 32.59 81 GLY A N 1
ATOM 636 C CA . GLY A 1 81 ? 13.185 18.254 31.866 1.00 32.59 81 GLY A CA 1
ATOM 637 C C . GLY A 1 81 ? 13.560 17.439 30.623 1.00 32.59 81 GLY A C 1
ATOM 638 O O . GLY A 1 81 ? 12.723 17.264 29.746 1.00 32.59 81 GLY A O 1
ATOM 639 N N . GLN A 1 82 ? 14.787 16.915 30.548 1.00 31.70 82 GLN A N 1
ATOM 640 C CA . GLN A 1 82 ? 15.115 15.828 29.625 1.00 31.70 82 GLN A CA 1
ATOM 641 C C . GLN A 1 82 ? 14.809 14.492 30.310 1.00 31.70 82 GLN A C 1
ATOM 643 O O . GLN A 1 82 ? 15.263 14.245 31.429 1.00 31.70 82 GLN A O 1
ATOM 648 N N . ALA A 1 83 ? 13.974 13.681 29.657 1.00 35.09 83 ALA A N 1
ATOM 649 C CA . ALA A 1 83 ? 13.469 12.407 30.155 1.00 35.09 83 ALA A CA 1
ATOM 650 C C . ALA A 1 83 ? 14.607 11.455 30.569 1.00 35.09 83 ALA A C 1
ATOM 652 O O . ALA A 1 83 ? 15.636 11.367 29.900 1.00 35.09 83 ALA A O 1
ATOM 653 N N . GLY A 1 84 ? 14.416 10.757 31.693 1.00 36.91 84 GLY A N 1
ATOM 654 C CA . GLY A 1 84 ? 15.318 9.700 32.152 1.00 36.91 84 GLY A CA 1
ATOM 655 C C . GLY A 1 84 ? 15.396 8.533 31.162 1.00 36.91 84 GLY A C 1
ATOM 656 O O . GLY A 1 84 ? 14.556 8.405 30.276 1.00 36.91 84 GLY A O 1
ATOM 657 N N . ILE A 1 85 ? 16.412 7.682 31.327 1.00 44.41 85 ILE A N 1
ATOM 658 C CA . ILE A 1 85 ? 16.729 6.534 30.460 1.00 44.41 85 ILE A CA 1
ATOM 659 C C . ILE A 1 85 ? 15.646 5.448 30.600 1.00 44.41 85 ILE A C 1
ATOM 661 O O . ILE A 1 85 ? 15.793 4.461 31.326 1.00 44.41 85 ILE A O 1
ATOM 665 N N . HIS A 1 86 ? 14.530 5.657 29.916 1.00 46.75 86 HIS A N 1
ATOM 666 C CA . HIS A 1 86 ? 13.493 4.668 29.674 1.00 46.75 86 HIS A CA 1
ATOM 667 C C . HIS A 1 86 ? 13.405 4.460 28.175 1.00 46.75 86 HIS A C 1
ATOM 669 O O . HIS A 1 86 ? 13.164 5.424 27.449 1.00 46.75 86 HIS A O 1
ATOM 675 N N . THR A 1 87 ? 13.531 3.216 27.716 1.00 48.75 87 THR A N 1
ATOM 676 C CA . THR A 1 87 ? 13.129 2.904 26.351 1.00 48.75 87 THR A CA 1
ATOM 677 C C . THR A 1 87 ? 11.602 2.905 26.345 1.00 48.75 87 THR A C 1
ATOM 679 O O . THR A 1 87 ? 10.974 1.944 26.777 1.00 48.75 87 THR A O 1
ATOM 682 N N . HIS A 1 88 ? 10.995 4.036 25.980 1.00 48.03 88 HIS A N 1
ATOM 683 C CA . HIS A 1 88 ? 9.631 4.090 25.440 1.00 48.03 88 HIS A CA 1
ATOM 684 C C . HIS A 1 88 ? 9.505 3.030 24.351 1.00 48.03 88 HIS A C 1
ATOM 686 O O . HIS A 1 88 ? 10.231 3.080 23.358 1.00 48.03 88 HIS A O 1
ATOM 692 N N . LEU A 1 89 ? 8.665 2.039 24.627 1.00 51.88 89 LEU A N 1
ATOM 693 C CA . LEU A 1 89 ? 8.421 0.907 23.754 1.00 51.88 89 LEU A CA 1
ATOM 694 C C . LEU A 1 89 ? 7.284 1.234 22.792 1.00 51.88 89 LEU A C 1
ATOM 696 O O . LEU A 1 89 ? 7.441 1.041 21.596 1.00 51.88 89 LEU A O 1
ATOM 700 N N . ALA A 1 90 ? 6.174 1.770 23.304 1.00 47.50 90 ALA A N 1
ATOM 701 C CA . ALA A 1 90 ? 5.047 2.200 22.486 1.00 47.50 90 ALA A CA 1
ATOM 702 C C . ALA A 1 90 ? 4.067 3.079 23.255 1.00 47.50 90 ALA A C 1
ATOM 704 O O . ALA A 1 90 ? 4.062 3.095 24.486 1.00 47.50 90 ALA A O 1
ATOM 705 N N . SER A 1 91 ? 3.224 3.760 22.487 1.00 52.06 91 SER A N 1
ATOM 706 C CA . SER A 1 91 ? 1.981 4.383 22.930 1.00 52.06 91 SER A CA 1
ATOM 707 C C . SER A 1 91 ? 0.855 3.598 22.285 1.00 52.06 91 SER A C 1
ATOM 709 O O . SER A 1 91 ? 0.867 3.474 21.061 1.00 52.06 91 SER A O 1
ATOM 711 N N . SER A 1 92 ? -0.110 3.094 23.047 1.00 51.03 92 SER A N 1
ATOM 712 C CA . SER A 1 92 ? -1.329 2.594 22.419 1.00 51.03 92 SER A CA 1
ATOM 713 C C . SER A 1 92 ? -2.080 3.781 21.823 1.00 51.03 92 SER A C 1
ATOM 715 O O . SER A 1 92 ? -2.274 4.791 22.501 1.00 51.03 92 SER A O 1
ATOM 717 N N . THR A 1 93 ? -2.473 3.673 20.560 1.00 44.69 93 THR A N 1
ATOM 718 C CA . THR A 1 93 ? -3.121 4.770 19.820 1.00 44.69 93 THR A CA 1
ATOM 719 C C . THR A 1 93 ? -4.620 4.551 19.609 1.00 44.69 93 THR A C 1
ATOM 721 O O . THR A 1 93 ? -5.277 5.398 19.007 1.00 44.69 93 THR A O 1
ATOM 724 N N . GLN A 1 94 ? -5.172 3.427 20.082 1.00 44.00 94 GLN A N 1
ATOM 725 C CA . GLN A 1 94 ? -6.568 3.051 19.864 1.00 44.00 94 GLN A CA 1
ATOM 726 C C . GLN A 1 94 ? -7.175 2.400 21.117 1.00 44.00 94 GLN A C 1
ATOM 728 O O . GLN A 1 94 ? -6.753 1.327 21.554 1.00 44.00 94 GLN A O 1
ATOM 733 N N . ARG A 1 95 ? -8.229 3.015 21.672 1.00 38.75 95 ARG A N 1
ATOM 734 C CA . ARG A 1 95 ? -9.167 2.306 22.554 1.00 38.75 95 ARG A CA 1
ATOM 735 C C . ARG A 1 95 ? -9.905 1.263 21.711 1.00 38.75 95 ARG A C 1
ATOM 737 O O . ARG A 1 95 ? -10.618 1.630 20.786 1.00 38.75 95 ARG A O 1
ATOM 744 N N . GLY A 1 96 ? -9.766 -0.018 22.043 1.00 35.75 96 GLY A N 1
ATOM 745 C CA . GLY A 1 96 ? -10.635 -1.066 21.493 1.00 35.75 96 GLY A CA 1
ATOM 746 C C . GLY A 1 96 ? -10.202 -1.772 20.201 1.00 35.75 96 GLY A C 1
ATOM 747 O O . GLY A 1 96 ? -11.032 -2.488 19.648 1.00 35.75 96 GLY A O 1
ATOM 748 N N . VAL A 1 97 ? -8.946 -1.672 19.750 1.00 35.56 97 VAL A N 1
ATOM 749 C CA . VAL A 1 97 ? -8.424 -2.578 18.704 1.00 35.56 97 VAL A CA 1
ATOM 750 C C . VAL A 1 97 ? -7.581 -3.688 19.331 1.00 35.56 97 VAL A C 1
ATOM 752 O O . VAL A 1 97 ? -6.802 -3.466 20.259 1.00 35.56 97 VAL A O 1
ATOM 755 N N . ALA A 1 98 ? -7.843 -4.915 18.885 1.00 35.28 98 ALA A N 1
ATOM 756 C CA . ALA A 1 98 ? -7.169 -6.121 19.331 1.00 35.28 98 ALA A CA 1
ATOM 757 C C . ALA A 1 98 ? -5.721 -6.146 18.813 1.00 35.28 98 ALA A C 1
ATOM 759 O O . ALA A 1 98 ? -5.483 -5.920 17.632 1.00 35.28 98 ALA A O 1
ATOM 760 N N . ASP A 1 99 ? -4.799 -6.474 19.719 1.00 44.66 99 ASP A N 1
ATOM 761 C CA . ASP A 1 99 ? -3.420 -6.901 19.458 1.00 44.66 99 ASP A CA 1
ATOM 762 C C . ASP A 1 99 ? -2.438 -5.852 18.912 1.00 44.66 99 ASP A C 1
ATOM 764 O O . ASP A 1 99 ? -1.859 -6.010 17.841 1.00 44.66 99 ASP A O 1
ATOM 768 N N . ASP A 1 100 ? -2.132 -4.835 19.725 1.00 41.91 100 ASP A N 1
ATOM 769 C CA . ASP A 1 100 ? -0.900 -4.051 19.557 1.00 41.91 100 ASP A CA 1
ATOM 770 C C . ASP A 1 100 ? 0.291 -4.926 20.018 1.00 41.91 100 ASP A C 1
ATOM 772 O O . ASP A 1 100 ? 0.651 -4.974 21.204 1.00 41.91 100 ASP A O 1
ATOM 776 N N . GLN A 1 101 ? 0.836 -5.734 19.100 1.00 45.09 101 GLN A N 1
ATOM 777 C CA . GLN A 1 101 ? 2.000 -6.589 19.355 1.00 45.09 101 GLN A CA 1
ATOM 778 C C . GLN A 1 101 ? 3.261 -5.725 19.372 1.00 45.09 101 GLN A C 1
ATOM 780 O O . GLN A 1 101 ? 3.632 -5.142 18.357 1.00 45.09 101 GLN A O 1
ATOM 785 N N . LEU A 1 102 ? 3.932 -5.626 20.525 1.00 49.28 102 LEU A N 1
ATOM 786 C CA . LEU A 1 102 ? 5.162 -4.844 20.648 1.00 49.28 102 LEU A CA 1
ATOM 787 C C . LEU A 1 102 ? 6.364 -5.777 20.634 1.00 49.28 102 LEU A C 1
ATOM 789 O O . LEU A 1 102 ? 6.579 -6.582 21.550 1.00 49.28 102 LEU A O 1
ATOM 793 N N . PHE A 1 103 ? 7.175 -5.623 19.594 1.00 48.56 103 PHE A N 1
ATOM 794 C CA . PHE A 1 103 ? 8.432 -6.327 19.441 1.00 48.56 103 PHE A CA 1
ATOM 795 C C . PHE A 1 103 ? 9.535 -5.694 20.300 1.00 48.56 103 PHE A C 1
ATOM 797 O O . PHE A 1 103 ? 9.826 -4.512 20.153 1.00 48.56 103 PHE A O 1
ATOM 804 N N . ASN A 1 104 ? 10.230 -6.469 21.142 1.00 48.34 104 ASN A N 1
ATOM 805 C CA . ASN A 1 104 ? 11.531 -6.060 21.683 1.00 48.34 104 ASN A CA 1
ATOM 806 C C . ASN A 1 104 ? 12.527 -7.219 21.729 1.00 48.34 104 ASN A C 1
ATOM 808 O O . ASN A 1 104 ? 12.451 -8.118 22.571 1.00 48.34 104 ASN A O 1
ATOM 812 N N . LYS A 1 105 ? 13.573 -7.128 20.906 1.00 45.41 105 LYS A N 1
ATOM 813 C CA . LYS A 1 105 ? 14.765 -7.958 21.072 1.00 45.41 105 LYS A CA 1
ATOM 814 C C . LYS A 1 105 ? 15.598 -7.428 22.234 1.00 45.41 105 LYS A C 1
ATOM 816 O O . LYS A 1 105 ? 16.259 -6.395 22.133 1.00 45.41 105 LYS A O 1
ATOM 821 N N . LEU A 1 106 ? 15.596 -8.143 23.356 1.00 51.84 106 LEU A N 1
ATOM 822 C CA . LEU A 1 106 ? 16.395 -7.780 24.527 1.00 51.84 106 LEU A CA 1
ATOM 823 C C . LEU A 1 106 ? 17.800 -8.379 24.434 1.00 51.84 106 LEU A C 1
ATOM 825 O O . LEU A 1 106 ? 18.092 -9.447 24.965 1.00 51.84 106 LEU A O 1
ATOM 829 N N . SER A 1 107 ? 18.697 -7.637 23.783 1.00 42.34 107 SER A N 1
ATOM 830 C CA . SER A 1 107 ? 20.087 -8.041 23.525 1.00 42.34 107 SER A CA 1
ATOM 831 C C . SER A 1 107 ? 20.995 -8.088 24.767 1.00 42.34 107 SER A C 1
ATOM 833 O O . SER A 1 107 ? 22.024 -8.762 24.739 1.00 42.34 107 SER A O 1
ATOM 835 N N . LYS A 1 108 ? 20.631 -7.425 25.880 1.00 50.53 108 LYS A N 1
ATOM 836 C CA . LYS A 1 108 ? 21.412 -7.422 27.139 1.00 50.53 108 LYS A CA 1
ATOM 837 C C . LYS A 1 108 ? 20.683 -8.092 28.307 1.00 50.53 108 LYS A C 1
ATOM 839 O O . LYS A 1 108 ? 20.358 -7.444 29.295 1.00 50.53 108 LYS A O 1
ATOM 844 N N . SER A 1 109 ? 20.447 -9.394 28.205 1.00 52.38 109 SER A N 1
ATOM 845 C CA . SER A 1 109 ? 19.772 -10.214 29.231 1.00 52.38 109 SER A CA 1
ATOM 846 C C . SER A 1 109 ? 20.687 -10.650 30.381 1.00 52.38 109 SER A C 1
ATOM 848 O O . SER A 1 109 ? 20.202 -11.111 31.416 1.00 52.38 109 SER A O 1
ATOM 850 N N . PHE A 1 110 ? 22.003 -10.470 30.232 1.00 54.03 110 PHE A N 1
ATOM 851 C CA . PHE A 1 110 ? 23.019 -10.784 31.237 1.00 54.03 110 PHE A CA 1
ATOM 852 C C . PHE A 1 110 ? 23.997 -9.612 31.393 1.00 54.03 110 PHE A C 1
ATOM 854 O O . PHE A 1 110 ? 24.343 -8.930 30.427 1.00 54.03 110 PHE A O 1
ATOM 861 N N . SER A 1 111 ? 24.419 -9.357 32.630 1.00 57.28 111 SER A N 1
ATOM 862 C CA . SER A 1 111 ? 25.488 -8.408 32.947 1.00 57.28 111 SER A CA 1
ATOM 863 C C . SER A 1 111 ? 26.824 -8.895 32.381 1.00 57.28 111 SER A C 1
ATOM 865 O O . SER A 1 111 ? 26.993 -10.080 32.095 1.00 57.28 111 SER A O 1
ATOM 867 N N . ASP A 1 112 ? 27.814 -8.006 32.299 1.00 55.84 112 ASP A N 1
ATOM 868 C CA . ASP A 1 112 ? 29.168 -8.338 31.824 1.00 55.84 112 ASP A CA 1
ATOM 869 C C . ASP A 1 112 ? 29.840 -9.447 32.675 1.00 55.84 112 ASP A C 1
ATOM 871 O O . ASP A 1 112 ? 30.790 -10.093 32.238 1.00 55.84 112 ASP A O 1
ATOM 875 N N . ASN A 1 113 ? 29.308 -9.708 33.878 1.00 59.72 113 ASN A N 1
ATOM 876 C CA . ASN A 1 113 ? 29.744 -10.759 34.799 1.00 59.72 113 ASN A CA 1
ATOM 877 C C . ASN A 1 113 ? 28.929 -12.065 34.689 1.00 59.72 113 ASN A C 1
ATOM 879 O O . ASN A 1 113 ? 29.169 -12.990 35.461 1.00 59.72 113 ASN A O 1
ATOM 883 N N . GLY A 1 114 ? 27.969 -12.153 33.763 1.00 58.72 114 GLY A N 1
ATOM 884 C CA . GLY A 1 114 ? 27.167 -13.357 33.524 1.00 58.72 114 GLY A CA 1
ATOM 885 C C . GLY A 1 114 ? 25.983 -13.562 34.475 1.00 58.72 114 GLY A C 1
ATOM 886 O O . GLY A 1 114 ? 25.439 -14.662 34.516 1.00 58.72 114 GLY A O 1
ATOM 887 N N . GLU A 1 115 ? 25.556 -12.534 35.215 1.00 65.88 115 GLU A N 1
ATOM 888 C CA . GLU A 1 115 ? 24.332 -12.574 36.038 1.00 65.88 115 GLU A CA 1
ATOM 889 C C . GLU A 1 115 ? 23.118 -12.034 35.260 1.00 65.88 115 GLU A C 1
ATOM 891 O O . GLU A 1 115 ? 23.283 -11.020 34.572 1.00 65.88 115 GLU A O 1
ATOM 896 N N . PRO A 1 116 ? 21.915 -12.637 35.376 1.00 67.31 116 PRO A N 1
ATOM 897 C CA . PRO A 1 116 ? 20.707 -12.149 34.713 1.00 67.31 116 PRO A CA 1
ATOM 898 C C . PRO A 1 116 ? 20.380 -10.708 35.106 1.00 67.31 116 PRO A C 1
ATOM 900 O O . PRO A 1 116 ? 20.355 -10.369 36.292 1.00 67.31 116 PRO A O 1
ATOM 903 N N . VAL A 1 117 ? 20.084 -9.870 34.114 1.00 70.50 117 VAL A N 1
ATOM 904 C CA . VAL A 1 117 ? 19.681 -8.479 34.350 1.00 70.50 117 VAL A CA 1
ATOM 905 C C . VAL A 1 117 ? 18.211 -8.436 34.766 1.00 70.50 117 VAL A C 1
ATOM 907 O O . VAL A 1 117 ? 17.370 -9.159 34.228 1.00 70.50 117 VAL A O 1
ATOM 910 N N . GLU A 1 118 ? 17.898 -7.594 35.750 1.00 78.12 118 GLU A N 1
ATOM 911 C CA . GLU A 1 118 ? 16.519 -7.312 36.142 1.00 78.12 118 GLU A CA 1
ATOM 912 C C . GLU A 1 118 ? 15.951 -6.181 35.287 1.00 78.12 118 GLU A C 1
ATOM 914 O O . GLU A 1 118 ? 16.525 -5.094 35.201 1.00 78.12 118 GLU A O 1
ATOM 919 N N . TYR A 1 119 ? 14.813 -6.452 34.663 1.00 76.69 119 TYR A N 1
ATOM 920 C CA . TYR A 1 119 ? 14.064 -5.515 33.845 1.00 76.69 119 TYR A CA 1
ATOM 921 C C . TYR A 1 119 ? 12.870 -4.981 34.616 1.00 76.69 119 TYR A C 1
ATOM 923 O O . TYR A 1 119 ? 12.213 -5.724 35.345 1.00 76.69 119 TYR A O 1
ATOM 931 N N . ILE A 1 120 ? 12.579 -3.701 34.406 1.00 76.69 120 ILE A N 1
ATOM 932 C CA . ILE A 1 120 ? 11.396 -3.010 34.895 1.00 76.69 120 ILE A CA 1
ATOM 933 C C . ILE A 1 120 ? 10.594 -2.538 33.689 1.00 76.69 120 ILE A C 1
ATOM 935 O O . ILE A 1 120 ? 11.043 -1.686 32.921 1.00 76.69 120 ILE A O 1
ATOM 939 N N . LEU A 1 121 ? 9.399 -3.097 33.552 1.00 77.81 121 LEU A N 1
ATOM 940 C CA . LEU A 1 121 ? 8.379 -2.656 32.619 1.00 77.81 121 LEU A CA 1
ATOM 941 C C . LEU A 1 121 ? 7.480 -1.648 33.337 1.00 77.81 121 LEU A C 1
ATOM 943 O O . LEU A 1 121 ? 6.928 -1.950 34.394 1.00 77.81 121 LEU A O 1
ATOM 947 N N . ARG A 1 122 ? 7.345 -0.449 32.786 1.00 79.50 122 ARG A N 1
ATOM 948 C CA . ARG A 1 122 ? 6.489 0.624 33.295 1.00 79.50 122 ARG A CA 1
ATOM 949 C C . ARG A 1 122 ? 5.378 0.864 32.286 1.00 79.50 122 ARG A C 1
ATOM 951 O O . ARG A 1 122 ? 5.659 1.097 31.120 1.00 79.50 122 ARG A O 1
ATOM 958 N N . ILE A 1 123 ? 4.141 0.844 32.758 1.00 77.25 123 ILE A N 1
ATOM 959 C CA . ILE A 1 123 ? 2.949 1.194 31.988 1.00 77.25 123 ILE A CA 1
ATOM 960 C C . ILE A 1 123 ? 2.405 2.477 32.588 1.00 77.25 123 ILE A C 1
ATOM 962 O O . ILE A 1 123 ? 2.116 2.501 33.784 1.00 77.25 123 ILE A O 1
ATOM 966 N N . ALA A 1 124 ? 2.327 3.541 31.799 1.00 72.69 124 ALA A N 1
ATOM 967 C CA . ALA A 1 124 ? 1.966 4.870 32.269 1.00 72.69 124 ALA A CA 1
ATOM 968 C C . ALA A 1 124 ? 0.889 5.496 31.388 1.00 72.69 124 ALA A C 1
ATOM 970 O O . ALA A 1 124 ? 0.874 5.303 30.183 1.00 72.69 124 ALA A O 1
ATOM 971 N N . ASP A 1 125 ? 0.017 6.285 31.995 1.00 69.81 125 ASP A N 1
ATOM 972 C CA . ASP A 1 125 ? -0.880 7.185 31.282 1.00 69.81 125 ASP A CA 1
ATOM 973 C C . ASP A 1 125 ? -0.224 8.571 31.163 1.00 69.81 125 ASP A C 1
ATOM 975 O O . ASP A 1 125 ? 0.003 9.244 32.177 1.00 69.81 125 ASP A O 1
ATOM 979 N N . ASN A 1 126 ? 0.110 8.988 29.939 1.00 57.44 126 ASN A N 1
ATOM 980 C CA . ASN A 1 126 ? 0.749 10.280 29.674 1.00 57.44 126 ASN A CA 1
ATOM 981 C C . ASN A 1 126 ? -0.214 11.381 29.218 1.00 57.44 126 ASN A C 1
ATOM 983 O O . ASN A 1 126 ? 0.196 12.547 29.188 1.00 57.44 126 ASN A O 1
ATOM 987 N N . TYR A 1 127 ? -1.468 11.067 28.884 1.00 54.44 127 TYR A N 1
ATOM 988 C CA . TYR A 1 127 ? -2.425 12.094 28.486 1.00 54.44 127 TYR A CA 1
ATOM 989 C C . TYR A 1 127 ? -3.066 12.695 29.737 1.00 54.44 127 TYR A C 1
ATOM 991 O O . TYR A 1 127 ? -3.777 12.056 30.508 1.00 54.44 127 TYR A O 1
ATOM 999 N N . ALA A 1 128 ? -2.743 13.962 29.990 1.00 46.91 128 ALA A N 1
ATOM 1000 C CA . ALA A 1 128 ? -3.280 14.696 31.120 1.00 46.91 128 ALA A CA 1
ATOM 1001 C C . ALA A 1 128 ? -4.797 14.864 30.962 1.00 46.91 128 ALA A C 1
ATOM 1003 O O . ALA A 1 128 ? -5.212 15.647 30.122 1.00 46.91 128 ALA A O 1
ATOM 1004 N N . GLU A 1 129 ? -5.598 14.177 31.784 1.00 44.00 129 GLU A N 1
ATOM 1005 C CA . GLU A 1 129 ? -6.672 14.788 32.583 1.00 44.00 129 GLU A CA 1
ATOM 1006 C C . GLU A 1 129 ? -7.406 13.796 33.504 1.00 44.00 129 GLU A C 1
ATOM 1008 O O . GLU A 1 129 ? -7.271 12.576 33.424 1.00 44.00 129 GLU A O 1
ATOM 1013 N N . ASN A 1 130 ? -8.123 14.373 34.467 1.00 49.16 130 ASN A N 1
ATOM 1014 C CA . ASN A 1 130 ? -8.766 13.752 35.623 1.00 49.16 130 ASN A CA 1
ATOM 1015 C C . ASN A 1 130 ? -9.978 12.869 35.257 1.00 49.16 130 ASN A C 1
ATOM 1017 O O . ASN A 1 130 ? -11.092 13.153 35.689 1.00 49.16 130 ASN A O 1
ATOM 1021 N N . SER A 1 131 ? -9.797 11.795 34.489 1.00 48.16 131 SER A N 1
ATOM 1022 C CA . SER A 1 131 ? -10.881 10.836 34.252 1.00 48.16 131 SER A CA 1
ATOM 1023 C C . SER A 1 131 ? -10.950 9.810 35.392 1.00 48.16 131 SER A C 1
ATOM 1025 O O . SER A 1 131 ? -10.090 8.928 35.494 1.00 48.16 131 SER A O 1
ATOM 1027 N N . GLU A 1 132 ? -11.963 9.914 36.254 1.00 53.38 132 GLU A N 1
ATOM 1028 C CA . GLU A 1 132 ? -12.319 8.881 37.234 1.00 53.38 132 GLU A CA 1
ATOM 1029 C C . GLU A 1 132 ? -12.841 7.633 36.495 1.00 53.38 132 GLU A C 1
ATOM 1031 O O . GLU A 1 132 ? -14.010 7.544 36.141 1.00 53.38 132 GLU A O 1
ATOM 1036 N N . GLY A 1 133 ? -11.961 6.666 36.218 1.00 58.25 133 GLY A N 1
ATOM 1037 C CA . GLY A 1 133 ? -12.314 5.403 35.560 1.00 58.25 133 GLY A CA 1
ATOM 1038 C C . GLY A 1 133 ? -11.236 4.332 35.744 1.00 58.25 133 GLY A C 1
ATOM 1039 O O . GLY A 1 133 ? -10.047 4.646 35.837 1.00 58.25 133 GLY A O 1
ATOM 1040 N N . SER A 1 134 ? -11.639 3.059 35.842 1.00 65.12 134 SER A N 1
ATOM 1041 C CA . SER A 1 134 ? -10.687 1.938 35.892 1.00 65.12 134 SER A CA 1
ATOM 1042 C C . SER A 1 134 ? -10.037 1.758 34.521 1.00 65.12 134 SER A C 1
ATOM 1044 O O . SER A 1 134 ? -10.741 1.548 33.538 1.00 65.12 134 SER A O 1
ATOM 1046 N N . LYS A 1 135 ? -8.704 1.844 34.453 1.00 72.06 135 LYS A N 1
ATOM 1047 C CA . LYS A 1 135 ? -7.928 1.715 33.208 1.00 72.06 135 LYS A CA 1
ATOM 1048 C C . LYS A 1 135 ? -7.417 0.290 33.085 1.00 72.06 135 LYS A C 1
ATOM 1050 O O . LYS A 1 135 ? -6.326 0.012 33.575 1.00 72.06 135 LYS A O 1
ATOM 1055 N N . THR A 1 136 ? -8.242 -0.610 32.564 1.00 72.94 136 THR A N 1
ATOM 1056 C CA . THR A 1 136 ? -7.944 -2.041 32.459 1.00 72.94 136 THR A CA 1
ATOM 1057 C C . THR A 1 136 ? -7.160 -2.342 31.193 1.00 72.94 136 THR A C 1
ATOM 1059 O O . THR A 1 136 ? -7.417 -1.756 30.147 1.00 72.94 136 THR A O 1
ATOM 1062 N N . PHE A 1 137 ? -6.230 -3.283 31.290 1.00 73.69 137 PHE A N 1
ATOM 1063 C CA . PHE A 1 137 ? -5.455 -3.780 30.165 1.00 73.69 137 PHE A CA 1
ATOM 1064 C C . PHE A 1 137 ? -5.000 -5.218 30.414 1.00 73.69 137 PHE A C 1
ATOM 1066 O O . PHE A 1 137 ? -4.924 -5.691 31.553 1.00 73.69 137 PHE A O 1
ATOM 1073 N N . THR A 1 138 ? -4.688 -5.921 29.334 1.00 76.69 138 THR A N 1
ATOM 1074 C CA . THR A 1 138 ? -4.036 -7.227 29.359 1.00 76.69 138 THR A CA 1
ATOM 1075 C C . THR A 1 138 ? -2.609 -7.063 28.865 1.00 76.69 138 THR A C 1
ATOM 1077 O O . THR A 1 138 ? -2.398 -6.586 27.760 1.00 76.69 138 THR A O 1
ATOM 1080 N N . LEU A 1 139 ? -1.641 -7.425 29.704 1.00 78.94 139 LEU A N 1
ATOM 1081 C CA . LEU A 1 139 ? -0.233 -7.526 29.342 1.00 78.94 139 LEU A CA 1
ATOM 1082 C C . LEU A 1 139 ? 0.088 -8.986 29.042 1.00 78.94 139 LEU A C 1
ATOM 1084 O O . LEU A 1 139 ? 0.009 -9.830 29.937 1.00 78.94 139 LEU A O 1
ATOM 1088 N N . GLU A 1 140 ? 0.493 -9.269 27.816 1.00 77.44 140 GLU A N 1
ATOM 1089 C CA . GLU A 1 140 ? 1.078 -10.549 27.444 1.00 77.44 140 GLU A CA 1
ATOM 1090 C C . GLU A 1 140 ? 2.592 -10.421 27.325 1.00 77.44 140 GLU A C 1
ATOM 1092 O O . GLU A 1 140 ? 3.095 -9.452 26.770 1.00 77.44 140 GLU A O 1
ATOM 1097 N N . LEU A 1 141 ? 3.312 -11.389 27.881 1.00 78.44 141 LEU A N 1
ATOM 1098 C CA . LEU A 1 141 ? 4.746 -11.578 27.735 1.00 78.44 141 LEU A CA 1
ATOM 1099 C C . LEU A 1 141 ? 4.951 -12.932 27.065 1.00 78.44 141 LEU A C 1
ATOM 1101 O O . LEU A 1 141 ? 4.799 -13.965 27.723 1.00 78.44 141 LEU A O 1
ATOM 1105 N N . ASP A 1 142 ? 5.261 -12.924 25.778 1.00 74.38 142 ASP A N 1
ATOM 1106 C CA . ASP A 1 142 ? 5.427 -14.130 24.976 1.00 74.38 142 ASP A CA 1
ATOM 1107 C C . ASP A 1 142 ? 6.903 -14.331 24.602 1.00 74.38 142 ASP A C 1
ATOM 1109 O O . ASP A 1 142 ? 7.630 -13.391 24.302 1.00 74.38 142 ASP A O 1
ATOM 1113 N N . THR A 1 143 ? 7.381 -15.567 24.694 1.00 72.56 143 THR A N 1
ATOM 1114 C CA . THR A 1 143 ? 8.686 -16.039 24.198 1.00 72.56 143 THR A CA 1
ATOM 1115 C C . THR A 1 143 ? 8.535 -17.382 23.472 1.00 72.56 143 THR A C 1
ATOM 1117 O O . THR A 1 143 ? 9.520 -18.076 23.207 1.00 72.56 143 THR A O 1
ATOM 1120 N N . GLU A 1 144 ? 7.291 -17.802 23.218 1.00 68.50 144 GLU A N 1
ATOM 1121 C CA . GLU A 1 144 ? 6.901 -19.097 22.671 1.00 68.50 144 GLU A CA 1
ATOM 1122 C C . GLU A 1 144 ? 6.245 -18.980 21.299 1.00 68.50 144 GLU A C 1
ATOM 1124 O O . GLU A 1 144 ? 6.685 -19.661 20.374 1.00 68.50 144 GLU A O 1
ATOM 1129 N N . THR A 1 145 ? 5.185 -18.181 21.175 1.00 64.44 145 THR A N 1
ATOM 1130 C CA . THR A 1 145 ? 4.324 -18.185 19.986 1.00 64.44 145 THR A CA 1
ATOM 1131 C C . THR A 1 145 ? 5.049 -17.530 18.833 1.00 64.44 145 THR A C 1
ATOM 1133 O O . THR A 1 145 ? 5.270 -18.194 17.827 1.00 64.44 145 THR A O 1
ATOM 1136 N N . PHE A 1 146 ? 5.562 -16.316 19.017 1.00 59.28 146 PHE A N 1
ATOM 1137 C CA . PHE A 1 146 ? 6.304 -15.628 17.961 1.00 59.28 146 PHE A CA 1
ATOM 1138 C C . PHE A 1 146 ? 7.511 -16.427 17.452 1.00 59.28 146 PHE A C 1
ATOM 1140 O O . PHE A 1 146 ? 7.700 -16.580 16.251 1.00 59.28 146 PHE A O 1
ATOM 1147 N N . ALA A 1 147 ? 8.312 -17.015 18.349 1.00 58.91 147 ALA A N 1
ATOM 1148 C CA . ALA A 1 147 ? 9.468 -17.823 17.945 1.00 58.91 147 ALA A CA 1
ATOM 1149 C C . ALA A 1 147 ? 9.074 -19.059 17.109 1.00 58.91 147 ALA A C 1
ATOM 1151 O O . ALA A 1 147 ? 9.916 -19.632 16.418 1.00 58.91 147 ALA A O 1
ATOM 1152 N N . LYS A 1 148 ? 7.811 -19.495 17.195 1.00 61.69 148 LYS A N 1
ATOM 1153 C CA . LYS A 1 148 ? 7.261 -20.627 16.442 1.00 61.69 148 LYS A CA 1
ATOM 1154 C C . LYS A 1 148 ? 6.473 -20.209 15.203 1.00 61.69 148 LYS A C 1
ATOM 1156 O O . LYS A 1 148 ? 6.371 -21.025 14.290 1.00 61.69 148 LYS A O 1
ATOM 1161 N N . THR A 1 149 ? 5.880 -19.017 15.187 1.00 61.38 149 THR A N 1
ATOM 1162 C CA . THR A 1 149 ? 4.957 -18.577 14.131 1.00 61.38 149 THR A CA 1
ATOM 1163 C C . THR A 1 149 ? 5.569 -17.552 13.193 1.00 61.38 149 THR A C 1
ATOM 1165 O O . THR A 1 149 ? 5.184 -17.523 12.032 1.00 61.38 149 THR A O 1
ATOM 1168 N N . THR A 1 150 ? 6.526 -16.745 13.640 1.00 64.19 150 THR A N 1
ATOM 1169 C CA . THR A 1 150 ? 7.104 -15.693 12.805 1.00 64.19 150 THR A CA 1
ATOM 1170 C C . THR A 1 150 ? 8.111 -16.262 11.823 1.00 64.19 150 THR A C 1
ATOM 1172 O O . THR A 1 150 ? 9.011 -17.025 12.185 1.00 64.19 150 THR A O 1
ATOM 1175 N N . ILE A 1 151 ? 7.970 -15.857 10.564 1.00 71.25 151 ILE A N 1
ATOM 1176 C CA . ILE A 1 151 ? 8.869 -16.249 9.489 1.00 71.25 151 ILE A CA 1
ATOM 1177 C C . ILE A 1 151 ? 9.718 -15.032 9.134 1.00 71.25 151 ILE A C 1
ATOM 1179 O O . ILE A 1 151 ? 9.216 -14.044 8.609 1.00 71.25 151 ILE A O 1
ATOM 1183 N N . PHE A 1 152 ? 11.017 -15.122 9.417 1.00 79.12 152 PHE A N 1
ATOM 1184 C CA . PHE A 1 152 ? 11.994 -14.173 8.897 1.00 79.12 152 PHE A CA 1
ATOM 1185 C C . PHE A 1 152 ? 12.661 -14.766 7.657 1.00 79.12 152 PHE A C 1
ATOM 1187 O O . PHE A 1 152 ? 13.121 -15.913 7.721 1.00 79.12 152 PHE A O 1
ATOM 1194 N N . PRO A 1 153 ? 12.753 -14.006 6.558 1.00 82.62 153 PRO A N 1
ATOM 1195 C CA . PRO A 1 153 ? 13.582 -14.399 5.436 1.00 82.62 153 PRO A CA 1
ATOM 1196 C C . PRO A 1 153 ? 15.050 -14.435 5.889 1.00 82.62 153 PRO A C 1
ATOM 1198 O O . PRO A 1 153 ? 15.472 -13.694 6.779 1.00 82.62 153 PRO A O 1
ATOM 1201 N N . ASN A 1 154 ? 15.837 -15.353 5.334 1.00 79.44 154 ASN A N 1
ATOM 1202 C CA . ASN A 1 154 ? 17.247 -15.545 5.703 1.00 79.44 154 ASN A CA 1
ATOM 1203 C C . ASN A 1 154 ? 18.212 -14.616 4.934 1.00 79.44 154 ASN A C 1
ATOM 1205 O O . ASN A 1 154 ? 19.415 -14.883 4.855 1.00 79.44 154 ASN A O 1
ATOM 1209 N N . ASP A 1 155 ? 17.663 -13.543 4.382 1.00 88.62 155 ASP A N 1
ATOM 1210 C CA . ASP A 1 155 ? 18.275 -12.617 3.441 1.00 88.62 155 ASP A CA 1
ATOM 1211 C C . ASP A 1 155 ? 19.327 -11.762 4.144 1.00 88.62 155 ASP A C 1
ATOM 1213 O O . ASP A 1 155 ? 19.163 -11.324 5.289 1.00 88.62 155 ASP A O 1
ATOM 1217 N N . HIS A 1 156 ? 20.446 -11.531 3.461 1.00 83.94 156 HIS A N 1
ATOM 1218 C CA . HIS A 1 156 ? 21.650 -10.980 4.085 1.00 83.94 156 HIS A CA 1
ATOM 1219 C C . HIS A 1 156 ? 21.469 -9.576 4.670 1.00 83.94 156 HIS A C 1
ATOM 1221 O O . HIS A 1 156 ? 22.169 -9.233 5.625 1.00 83.94 156 HIS A O 1
ATOM 1227 N N . TYR A 1 157 ? 20.583 -8.766 4.089 1.00 82.50 157 TYR A N 1
ATOM 1228 C CA . TYR A 1 157 ? 20.388 -7.364 4.455 1.00 82.50 157 TYR A CA 1
ATOM 1229 C C . TYR A 1 157 ? 19.020 -7.076 5.075 1.00 82.50 157 TYR A C 1
ATOM 1231 O O . TYR A 1 157 ? 18.647 -5.907 5.200 1.00 82.50 157 TYR A O 1
ATOM 1239 N N . LEU A 1 158 ? 18.288 -8.105 5.517 1.00 81.38 158 LEU A N 1
ATOM 1240 C CA . LEU A 1 158 ? 17.003 -7.921 6.195 1.00 81.38 158 LEU A CA 1
ATOM 1241 C C . LEU A 1 158 ? 17.122 -6.995 7.421 1.00 81.38 158 LEU A C 1
ATOM 1243 O O . LEU A 1 158 ? 16.255 -6.162 7.668 1.00 81.38 158 LEU A O 1
ATOM 1247 N N . ASP A 1 159 ? 18.243 -7.061 8.146 1.00 73.88 159 ASP A N 1
ATOM 1248 C CA . ASP A 1 159 ? 18.541 -6.206 9.306 1.00 73.88 159 ASP A CA 1
ATOM 1249 C C . ASP A 1 159 ? 18.734 -4.713 8.958 1.00 73.88 159 ASP A C 1
ATOM 1251 O O . ASP A 1 159 ? 18.927 -3.873 9.842 1.00 73.88 159 ASP A O 1
ATOM 1255 N N . ARG A 1 160 ? 18.710 -4.359 7.668 1.00 80.12 160 ARG A N 1
ATOM 1256 C CA . ARG A 1 160 ? 18.738 -2.982 7.157 1.00 80.12 160 ARG A CA 1
ATOM 1257 C C . ARG A 1 160 ? 17.380 -2.515 6.628 1.00 80.12 160 ARG A C 1
ATOM 1259 O O . ARG A 1 160 ? 17.236 -1.329 6.323 1.00 80.12 160 ARG A O 1
ATOM 1266 N N . GLN A 1 161 ? 16.379 -3.392 6.564 1.00 87.75 161 GLN A N 1
ATOM 1267 C CA . GLN A 1 161 ? 15.023 -3.086 6.104 1.00 87.75 161 GLN A CA 1
ATOM 1268 C C . GLN A 1 161 ? 14.099 -2.754 7.282 1.00 87.75 161 GLN A C 1
ATOM 1270 O O . GLN A 1 161 ? 13.103 -3.430 7.527 1.00 87.75 161 GLN A O 1
ATOM 1275 N N . TRP A 1 162 ? 14.420 -1.672 8.003 1.00 84.19 162 TRP A N 1
ATOM 1276 C CA . TRP A 1 162 ? 13.668 -1.237 9.193 1.00 84.19 162 TRP A CA 1
ATOM 1277 C C . TRP A 1 162 ? 12.160 -1.110 8.940 1.00 84.19 162 TRP A C 1
ATOM 1279 O O . TRP A 1 162 ? 11.366 -1.319 9.839 1.00 84.19 162 TRP A O 1
ATOM 1289 N N . TYR A 1 163 ? 11.766 -0.763 7.717 1.00 88.81 163 TYR A N 1
ATOM 1290 C CA . TYR A 1 163 ? 10.375 -0.567 7.327 1.00 88.81 163 TYR A CA 1
ATOM 1291 C C . TYR A 1 163 ? 9.571 -1.872 7.262 1.00 88.81 163 TYR A C 1
ATOM 1293 O O . TYR A 1 163 ? 8.352 -1.815 7.363 1.00 88.81 163 TYR A O 1
ATOM 1301 N N . LEU A 1 164 ? 10.233 -3.023 7.093 1.00 86.31 164 LEU A N 1
ATOM 1302 C CA . LEU A 1 164 ? 9.610 -4.345 7.205 1.00 86.31 164 LEU A CA 1
ATOM 1303 C C . LEU A 1 164 ? 9.520 -4.762 8.668 1.00 86.31 164 LEU A C 1
ATOM 1305 O O . LEU A 1 164 ? 8.535 -5.370 9.075 1.00 86.31 164 LEU A O 1
ATOM 1309 N N . PHE A 1 165 ? 10.557 -4.421 9.434 1.00 78.50 165 PHE A N 1
ATOM 1310 C CA . PHE A 1 165 ? 10.686 -4.791 10.829 1.00 78.50 165 PHE A CA 1
ATOM 1311 C C . PHE A 1 165 ? 11.641 -3.856 11.584 1.00 78.50 165 PHE A C 1
ATOM 1313 O O . PHE A 1 165 ? 12.859 -3.861 11.370 1.00 78.50 165 PHE A O 1
ATOM 1320 N N . ASN A 1 166 ? 11.096 -3.058 12.499 1.00 73.88 166 ASN A N 1
ATOM 1321 C CA . ASN A 1 166 ? 11.810 -2.022 13.230 1.00 73.88 166 ASN A CA 1
ATOM 1322 C C . ASN A 1 166 ? 11.992 -2.416 14.695 1.00 73.88 166 ASN A C 1
ATOM 1324 O O . ASN A 1 166 ? 11.283 -1.964 15.595 1.00 73.88 166 ASN A O 1
ATOM 1328 N N . ASN A 1 167 ? 13.028 -3.211 14.950 1.00 58.25 167 ASN A N 1
ATOM 1329 C CA . ASN A 1 167 ? 13.410 -3.622 16.301 1.00 58.25 167 ASN A CA 1
ATOM 1330 C C . ASN A 1 167 ? 14.161 -2.542 17.110 1.00 58.25 167 ASN A C 1
ATOM 1332 O O . ASN A 1 167 ? 14.502 -2.763 18.272 1.00 58.25 167 ASN A O 1
ATOM 1336 N N . SER A 1 168 ? 14.437 -1.378 16.507 1.00 54.34 168 SER A N 1
ATOM 1337 C CA . SER A 1 168 ? 15.200 -0.241 17.048 1.00 54.34 168 SER A CA 1
ATOM 1338 C C . SER A 1 168 ? 16.600 -0.533 17.626 1.00 54.34 168 SER A C 1
ATOM 1340 O O . SER A 1 168 ? 17.207 0.408 18.142 1.00 54.34 168 SER A O 1
ATOM 1342 N N . ASP A 1 169 ? 17.115 -1.775 17.525 1.00 45.53 169 ASP A N 1
ATOM 1343 C CA . ASP A 1 169 ? 18.282 -2.347 18.230 1.00 45.53 169 ASP A CA 1
ATOM 1344 C C . ASP A 1 169 ? 18.959 -1.354 19.187 1.00 45.53 169 ASP A C 1
ATOM 1346 O O . ASP A 1 169 ? 19.973 -0.705 18.893 1.00 45.53 169 ASP A O 1
ATOM 1350 N N . VAL A 1 170 ? 18.338 -1.179 20.352 1.00 43.41 170 VAL A N 1
ATOM 1351 C CA . VAL A 1 170 ? 18.858 -0.306 21.393 1.00 43.41 170 VAL A CA 1
ATOM 1352 C C . VAL A 1 170 ? 19.768 -1.140 22.284 1.00 43.41 170 VAL A C 1
ATOM 1354 O O . VAL A 1 170 ? 19.312 -1.813 23.207 1.00 43.41 170 VAL A O 1
ATOM 1357 N N . GLU A 1 171 ? 21.086 -1.053 22.083 1.00 39.50 171 GLU A N 1
ATOM 1358 C CA . GLU A 1 171 ? 21.981 -1.250 23.224 1.00 39.50 171 GLU A CA 1
ATOM 1359 C C . GLU A 1 171 ? 21.549 -0.239 24.296 1.00 39.50 171 GLU A C 1
ATOM 1361 O O . GLU A 1 171 ? 21.627 0.969 24.069 1.00 39.50 171 GLU A O 1
ATOM 1366 N N . LEU A 1 172 ? 21.066 -0.711 25.453 1.00 39.78 172 LEU A N 1
ATOM 1367 C CA . LEU A 1 172 ? 20.456 0.123 26.505 1.00 39.78 172 LEU A CA 1
ATOM 1368 C C . LEU A 1 172 ? 21.331 1.309 26.976 1.00 39.78 172 LEU A C 1
ATOM 1370 O O . LEU A 1 172 ? 20.815 2.256 27.563 1.00 39.78 172 LEU A O 1
ATOM 1374 N N . GLY A 1 173 ? 22.639 1.298 26.693 1.00 36.69 173 GLY A N 1
ATOM 1375 C CA . GLY A 1 173 ? 23.554 2.420 26.939 1.00 36.69 173 GLY A CA 1
ATOM 1376 C C . GLY A 1 173 ? 23.497 3.564 25.910 1.00 36.69 173 GLY A C 1
ATOM 1377 O O . GLY A 1 173 ? 23.925 4.669 26.227 1.00 36.69 173 GLY A O 1
ATOM 1378 N N . GLN A 1 174 ? 22.947 3.335 24.710 1.00 40.56 174 GLN A N 1
ATOM 1379 C CA . GLN A 1 174 ? 22.788 4.313 23.614 1.00 40.56 174 GLN A CA 1
ATOM 1380 C C . GLN A 1 174 ? 21.326 4.786 23.433 1.00 40.56 174 GLN A C 1
ATOM 1382 O O . GLN A 1 174 ? 21.015 5.529 22.498 1.00 40.56 174 GLN A O 1
ATOM 1387 N N . ALA A 1 175 ? 20.420 4.370 24.328 1.00 39.84 175 ALA A N 1
ATOM 1388 C CA . ALA A 1 175 ? 18.965 4.509 24.206 1.00 39.84 175 ALA A CA 1
ATOM 1389 C C . ALA A 1 175 ? 18.467 5.937 23.956 1.00 39.84 175 ALA A C 1
ATOM 1391 O O . ALA A 1 175 ? 17.664 6.154 23.053 1.00 39.84 175 ALA A O 1
ATOM 1392 N N . LEU A 1 176 ? 19.008 6.933 24.660 1.00 37.75 176 LEU A N 1
ATOM 1393 C CA . LEU A 1 176 ? 18.598 8.331 24.472 1.00 37.75 176 LEU A CA 1
ATOM 1394 C C . LEU A 1 176 ? 18.968 8.887 23.084 1.00 37.75 176 LEU A C 1
ATOM 1396 O O . LEU A 1 176 ? 18.314 9.805 22.597 1.00 37.75 176 LEU A O 1
ATOM 1400 N N . GLN A 1 177 ? 20.002 8.339 22.435 1.00 40.69 177 GLN A N 1
ATOM 1401 C CA . GLN A 1 177 ? 20.451 8.785 21.114 1.00 40.69 177 GLN A CA 1
ATOM 1402 C C . GLN A 1 177 ? 19.730 8.059 19.973 1.00 40.69 177 GLN A C 1
ATOM 1404 O O . GLN A 1 177 ? 19.522 8.676 18.936 1.00 40.69 177 GLN A O 1
ATOM 1409 N N . ARG A 1 178 ? 19.311 6.795 20.156 1.00 42.47 178 ARG A N 1
ATOM 1410 C CA . ARG A 1 178 ? 18.598 6.001 19.131 1.00 42.47 178 ARG A CA 1
ATOM 1411 C C . ARG A 1 178 ? 17.074 6.178 19.154 1.00 42.47 178 ARG A C 1
ATOM 1413 O O . ARG A 1 178 ? 16.466 6.189 18.088 1.00 42.47 178 ARG A O 1
ATOM 1420 N N . GLN A 1 179 ? 16.467 6.457 20.310 1.00 39.09 179 GLN A N 1
ATOM 1421 C CA . GLN A 1 179 ? 15.04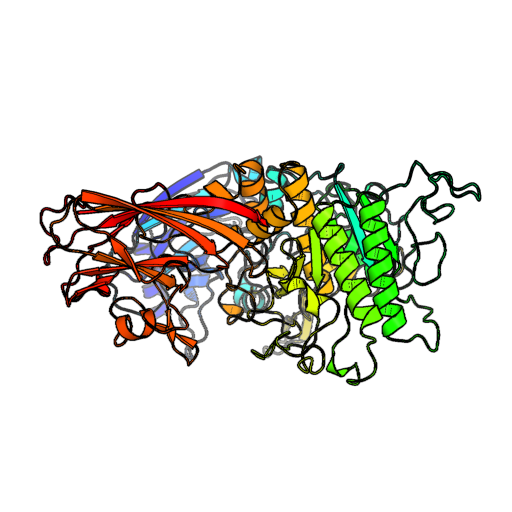4 6.834 20.386 1.00 39.09 179 GLN A CA 1
ATOM 1422 C C . GLN A 1 179 ? 14.725 8.170 19.698 1.00 39.09 179 GLN A C 1
ATOM 1424 O O . GLN A 1 179 ? 13.599 8.409 19.274 1.00 39.09 179 GLN A O 1
ATOM 1429 N N . ALA A 1 180 ? 15.720 9.048 19.538 1.00 45.34 180 ALA A N 1
ATOM 1430 C CA . ALA A 1 180 ? 15.584 10.269 18.744 1.00 45.34 180 ALA A CA 1
ATOM 1431 C C . ALA A 1 180 ? 15.622 10.011 17.218 1.00 45.34 180 ALA A C 1
ATOM 1433 O O . ALA A 1 180 ? 15.403 10.933 16.428 1.00 45.34 180 ALA A O 1
ATOM 1434 N N . VAL A 1 181 ? 15.932 8.779 16.792 1.00 53.69 181 VAL A N 1
ATOM 1435 C CA . VAL A 1 181 ? 16.278 8.418 15.406 1.00 53.69 181 VAL A CA 1
ATOM 1436 C C . VAL A 1 181 ? 15.184 7.573 14.758 1.00 53.69 181 VAL A C 1
ATOM 1438 O O . VAL A 1 181 ? 14.773 7.900 13.642 1.00 53.69 181 VAL A O 1
ATOM 1441 N N . SER A 1 182 ? 14.662 6.580 15.481 1.00 56.62 182 SER A N 1
ATOM 1442 C CA . SER A 1 182 ? 13.564 5.688 15.084 1.00 56.62 182 SER A CA 1
ATOM 1443 C C . SER A 1 182 ? 12.648 5.424 16.291 1.00 56.62 182 SER A C 1
ATOM 1445 O O . SER A 1 182 ? 13.145 5.348 17.417 1.00 56.62 182 SER A O 1
ATOM 1447 N N . LYS A 1 183 ? 11.332 5.309 16.076 1.00 62.69 183 LYS A N 1
ATOM 1448 C CA . LYS A 1 183 ? 10.360 4.852 17.086 1.00 62.69 183 LYS A CA 1
ATOM 1449 C C . LYS A 1 183 ? 10.191 3.344 16.884 1.00 62.69 183 LYS A C 1
ATOM 1451 O O . LYS A 1 183 ? 9.979 2.903 15.760 1.00 62.69 183 LYS A O 1
ATOM 1456 N N . LEU A 1 184 ? 10.358 2.571 17.955 1.00 60.75 184 LEU A N 1
ATOM 1457 C CA . LEU A 1 184 ? 10.196 1.117 17.932 1.00 60.75 184 LEU A CA 1
ATOM 1458 C C . LEU A 1 184 ? 8.811 0.740 17.379 1.00 60.75 184 LEU A C 1
ATOM 1460 O O . LEU A 1 184 ? 7.846 1.453 17.657 1.00 60.75 184 LEU A O 1
ATOM 1464 N N . ASN A 1 185 ? 8.730 -0.362 16.623 1.00 62.84 185 ASN A N 1
ATOM 1465 C CA . ASN A 1 185 ? 7.476 -0.885 16.058 1.00 62.84 185 ASN A CA 1
ATOM 1466 C C . ASN A 1 185 ? 6.759 0.090 15.104 1.00 62.84 185 ASN A C 1
ATOM 1468 O O . ASN A 1 185 ? 5.566 -0.032 14.844 1.00 62.84 185 ASN A O 1
ATOM 1472 N N . VAL A 1 186 ? 7.474 1.107 14.610 1.00 75.25 186 VAL A N 1
ATOM 1473 C CA . VAL A 1 186 ? 7.043 1.872 13.440 1.00 75.25 186 VAL A CA 1
ATOM 1474 C C . VAL A 1 186 ? 7.648 1.198 12.221 1.00 75.25 186 VAL A C 1
ATOM 1476 O O . VAL A 1 186 ? 8.763 1.517 11.803 1.00 75.25 186 VAL A O 1
ATOM 1479 N N . ASP A 1 187 ? 6.894 0.253 11.689 1.00 83.38 187 ASP A N 1
ATOM 1480 C CA . ASP A 1 187 ? 7.131 -0.520 10.475 1.00 83.38 187 ASP A CA 1
ATOM 1481 C C . ASP A 1 187 ? 5.763 -0.959 9.920 1.00 83.38 187 ASP A C 1
ATOM 1483 O O . ASP A 1 187 ? 4.740 -0.364 10.265 1.00 83.38 187 ASP A O 1
ATOM 1487 N N . ILE A 1 188 ? 5.740 -1.936 9.014 1.00 88.44 188 ILE A N 1
ATOM 1488 C CA . ILE A 1 188 ? 4.500 -2.453 8.422 1.00 88.44 188 ILE A CA 1
ATOM 1489 C C . ILE A 1 188 ? 4.044 -3.794 9.018 1.00 88.44 188 ILE A C 1
ATOM 1491 O O . ILE A 1 188 ? 3.098 -4.363 8.482 1.00 88.44 188 ILE A O 1
ATOM 1495 N N . ALA A 1 189 ? 4.693 -4.317 10.065 1.00 85.38 189 ALA A N 1
ATOM 1496 C CA . ALA A 1 189 ? 4.459 -5.656 10.621 1.00 85.38 189 ALA A CA 1
ATOM 1497 C C . ALA A 1 189 ? 4.595 -6.784 9.573 1.00 85.38 189 ALA A C 1
ATOM 1499 O O . ALA A 1 189 ? 3.707 -7.622 9.389 1.00 85.38 189 ALA A O 1
ATOM 1500 N N . ALA A 1 190 ? 5.687 -6.769 8.794 1.00 88.69 190 ALA A N 1
ATOM 1501 C CA . ALA A 1 190 ? 5.856 -7.726 7.700 1.00 88.69 190 ALA A CA 1
ATOM 1502 C C . ALA A 1 190 ? 6.086 -9.179 8.162 1.00 88.69 190 ALA A C 1
ATOM 1504 O O . ALA A 1 190 ? 5.441 -10.067 7.603 1.00 88.69 190 ALA A O 1
ATOM 1505 N N . PRO A 1 191 ? 6.939 -9.468 9.167 1.00 84.31 191 PRO A N 1
ATOM 1506 C CA . PRO A 1 191 ? 7.139 -10.838 9.649 1.00 84.31 191 PRO A CA 1
ATOM 1507 C C . PRO A 1 191 ? 5.859 -11.502 10.173 1.00 84.31 191 PRO A C 1
ATOM 1509 O O . PRO A 1 191 ? 5.648 -12.701 9.964 1.00 84.31 191 PRO A O 1
ATOM 1512 N N . GLU A 1 192 ? 4.990 -10.726 10.820 1.00 81.88 192 GLU A N 1
ATOM 1513 C CA . GLU A 1 192 ? 3.670 -11.149 11.275 1.00 81.88 192 GLU A CA 1
ATOM 1514 C C . GLU A 1 192 ? 2.795 -11.532 10.074 1.00 81.88 192 GLU A C 1
ATOM 1516 O O . GLU A 1 192 ? 2.260 -12.644 10.035 1.00 81.88 192 GLU A O 1
ATOM 1521 N N . ALA A 1 193 ? 2.752 -10.691 9.036 1.00 87.56 193 ALA A N 1
ATOM 1522 C CA . ALA A 1 193 ? 2.005 -10.979 7.814 1.00 87.56 193 ALA A CA 1
ATOM 1523 C C . ALA A 1 193 ? 2.535 -12.222 7.082 1.00 87.56 193 ALA A C 1
ATOM 1525 O O . ALA A 1 193 ? 1.760 -13.083 6.660 1.00 87.56 193 ALA A O 1
ATOM 1526 N N . TRP A 1 194 ? 3.859 -12.370 6.978 1.00 91.00 194 TRP A N 1
ATOM 1527 C CA . TRP A 1 194 ? 4.501 -13.487 6.283 1.00 91.00 194 TRP A CA 1
ATOM 1528 C C . TRP A 1 194 ? 4.293 -14.838 6.958 1.00 91.00 194 TRP A C 1
ATOM 1530 O O . TRP A 1 194 ? 4.396 -15.863 6.283 1.00 91.00 194 TRP A O 1
ATOM 1540 N N . SER A 1 195 ? 3.950 -14.858 8.251 1.00 85.94 195 SER A N 1
ATOM 1541 C CA . SER A 1 195 ? 3.484 -16.077 8.925 1.00 85.94 195 SER A CA 1
ATOM 1542 C C . SER A 1 195 ? 2.159 -16.608 8.363 1.00 85.94 195 SER A C 1
ATOM 1544 O O . SER A 1 195 ? 1.865 -17.799 8.490 1.00 85.94 195 SER A O 1
ATOM 1546 N N . LYS A 1 196 ? 1.370 -15.730 7.731 1.00 87.81 196 LYS A N 1
ATOM 1547 C CA . LYS A 1 196 ? 0.052 -16.012 7.153 1.00 87.81 196 LYS A CA 1
ATOM 1548 C C . LYS A 1 196 ? 0.154 -16.207 5.642 1.00 87.81 196 LYS A C 1
ATOM 1550 O O . LYS A 1 196 ? -0.305 -17.226 5.127 1.00 87.81 196 LYS A O 1
ATOM 1555 N N . ILE A 1 197 ? 0.777 -15.256 4.945 1.00 95.00 197 ILE A N 1
ATOM 1556 C CA . ILE A 1 197 ? 1.032 -15.316 3.504 1.00 95.00 197 ILE A CA 1
ATOM 1557 C C . ILE A 1 197 ? 2.239 -14.452 3.124 1.00 95.00 197 ILE A C 1
ATOM 1559 O O . ILE A 1 197 ? 2.386 -13.315 3.558 1.00 95.00 197 ILE A O 1
ATOM 1563 N N . ASN A 1 198 ? 3.104 -14.999 2.279 1.00 94.69 198 ASN A N 1
ATOM 1564 C CA . ASN A 1 198 ? 4.245 -14.294 1.683 1.00 94.69 198 ASN A CA 1
ATOM 1565 C C . ASN A 1 198 ? 4.348 -14.522 0.163 1.00 94.69 198 ASN A C 1
ATOM 1567 O O . ASN A 1 198 ? 5.093 -13.821 -0.515 1.00 94.69 198 ASN A O 1
ATOM 1571 N N . ASN A 1 199 ? 3.563 -15.457 -0.377 1.00 96.88 199 ASN A N 1
ATOM 1572 C CA . ASN A 1 199 ? 3.556 -15.827 -1.784 1.00 96.88 199 ASN A CA 1
ATOM 1573 C C . ASN A 1 199 ? 2.355 -15.189 -2.498 1.00 96.88 199 ASN A C 1
ATOM 1575 O O . ASN A 1 199 ? 1.209 -15.433 -2.124 1.00 96.88 199 ASN A O 1
ATOM 1579 N N . ALA A 1 200 ? 2.637 -14.417 -3.543 1.00 97.94 200 ALA A N 1
ATOM 1580 C CA . ALA A 1 200 ? 1.692 -13.845 -4.498 1.00 97.94 200 ALA A CA 1
ATOM 1581 C C . ALA A 1 200 ? 2.105 -14.190 -5.944 1.00 97.94 200 ALA A C 1
ATOM 1583 O O . ALA A 1 200 ? 1.994 -13.368 -6.855 1.00 97.94 200 ALA A O 1
ATOM 1584 N N . SER A 1 201 ? 2.631 -15.402 -6.161 1.00 97.31 201 SER A N 1
ATOM 1585 C CA . SER A 1 201 ? 3.207 -15.852 -7.444 1.00 97.31 201 SER A CA 1
ATOM 1586 C C . SER A 1 201 ? 2.210 -15.907 -8.612 1.00 97.31 201 SER A C 1
ATOM 1588 O O . SER A 1 201 ? 2.615 -16.022 -9.772 1.00 97.31 201 SER A O 1
ATOM 1590 N N . ASP A 1 202 ? 0.911 -15.833 -8.322 1.00 96.12 202 ASP A N 1
ATOM 1591 C CA . ASP A 1 202 ? -0.196 -15.771 -9.279 1.00 96.12 202 ASP A CA 1
ATOM 1592 C C . ASP A 1 202 ? -0.736 -14.347 -9.504 1.00 96.12 202 ASP A C 1
ATOM 1594 O O . ASP A 1 202 ? -1.750 -14.189 -10.192 1.00 96.12 202 ASP A O 1
ATOM 1598 N N . ILE A 1 203 ? -0.080 -13.339 -8.922 1.00 98.62 203 ILE A N 1
ATOM 1599 C CA . ILE A 1 203 ? -0.433 -11.925 -9.028 1.00 98.62 203 ILE A CA 1
ATOM 1600 C C . ILE A 1 203 ? 0.609 -11.201 -9.875 1.00 98.62 203 ILE A C 1
ATOM 1602 O O . ILE A 1 203 ? 1.798 -11.198 -9.546 1.00 98.62 203 ILE A O 1
ATOM 1606 N N . ALA A 1 204 ? 0.150 -10.550 -10.944 1.00 98.75 204 ALA A N 1
ATOM 1607 C CA . ALA A 1 204 ? 0.995 -9.700 -11.774 1.00 98.75 204 ALA A CA 1
ATOM 1608 C C . ALA A 1 204 ? 1.003 -8.253 -11.270 1.00 98.75 204 ALA A C 1
ATOM 1610 O O . ALA A 1 204 ? -0.046 -7.617 -11.146 1.00 98.75 204 ALA A O 1
ATOM 1611 N N . VAL A 1 205 ? 2.199 -7.724 -11.001 1.00 98.94 205 VAL A N 1
ATOM 1612 C CA . VAL A 1 205 ? 2.414 -6.361 -10.509 1.00 98.94 205 VAL A CA 1
ATOM 1613 C C . VAL A 1 205 ? 3.206 -5.558 -11.535 1.00 98.94 205 VAL A C 1
ATOM 1615 O O . VAL A 1 205 ? 4.416 -5.720 -11.672 1.00 98.94 205 VAL A O 1
ATOM 1618 N N . ALA A 1 206 ? 2.537 -4.663 -12.254 1.00 98.94 206 ALA A N 1
ATOM 1619 C CA . ALA A 1 206 ? 3.178 -3.777 -13.212 1.00 98.94 206 ALA A CA 1
ATOM 1620 C C . ALA A 1 206 ? 3.968 -2.663 -12.519 1.00 98.94 206 ALA A C 1
ATOM 1622 O O . ALA A 1 206 ? 3.434 -1.902 -11.708 1.00 98.94 206 ALA A O 1
ATOM 1623 N N . VAL A 1 207 ? 5.243 -2.542 -12.885 1.00 98.88 207 VAL A N 1
ATOM 1624 C CA . VAL A 1 207 ? 6.155 -1.495 -12.419 1.00 98.88 207 VAL A CA 1
ATOM 1625 C C . VAL A 1 207 ? 6.350 -0.506 -13.561 1.00 98.88 207 VAL A C 1
ATOM 1627 O O . VAL A 1 207 ? 7.203 -0.707 -14.423 1.00 98.88 207 VAL A O 1
ATOM 1630 N N . ILE A 1 208 ? 5.532 0.550 -13.578 1.00 98.50 208 ILE A N 1
ATOM 1631 C CA . ILE A 1 208 ? 5.615 1.625 -14.574 1.00 98.50 208 ILE A CA 1
ATOM 1632 C C . ILE A 1 208 ? 6.596 2.681 -14.052 1.00 98.50 208 ILE A C 1
ATOM 1634 O O . ILE A 1 208 ? 6.240 3.506 -13.208 1.00 98.50 208 ILE A O 1
ATOM 1638 N N . ASP A 1 209 ? 7.845 2.627 -14.517 1.00 97.50 209 ASP A N 1
ATOM 1639 C CA . ASP A 1 209 ? 8.952 3.427 -13.970 1.00 97.50 209 ASP A CA 1
ATOM 1640 C C . ASP A 1 209 ? 10.096 3.616 -15.000 1.00 97.50 209 ASP A C 1
ATOM 1642 O O . ASP A 1 209 ? 9.850 3.699 -16.203 1.00 97.50 209 ASP A O 1
ATOM 1646 N N . THR A 1 210 ? 11.360 3.708 -14.575 1.00 96.62 210 THR A N 1
ATOM 1647 C CA . THR A 1 210 ? 12.549 3.807 -15.439 1.00 96.62 210 THR A CA 1
ATOM 1648 C C . THR A 1 210 ? 12.974 2.474 -16.060 1.00 96.62 210 THR A C 1
ATOM 1650 O O . THR A 1 210 ? 14.021 2.428 -16.704 1.00 96.62 210 THR A O 1
ATOM 1653 N N . GLY A 1 211 ? 12.169 1.421 -15.910 1.00 97.56 211 GLY A N 1
ATOM 1654 C CA . GLY A 1 211 ? 12.503 0.037 -16.251 1.00 97.56 211 GLY A CA 1
ATOM 1655 C C . GLY A 1 211 ? 12.846 -0.793 -15.014 1.00 97.56 211 GLY A C 1
ATOM 1656 O O . GLY A 1 211 ? 12.833 -0.280 -13.896 1.00 97.56 211 GLY A O 1
ATOM 1657 N N . VAL A 1 212 ? 13.177 -2.068 -15.206 1.00 98.69 212 VAL A N 1
ATOM 1658 C CA . VAL A 1 212 ? 13.660 -2.973 -14.146 1.00 98.69 212 VAL A CA 1
ATOM 1659 C C . VAL A 1 212 ? 14.861 -3.752 -14.682 1.00 98.69 212 VAL A C 1
ATOM 1661 O O . VAL A 1 212 ? 14.806 -4.227 -15.813 1.00 98.69 212 VAL A O 1
ATOM 1664 N N . ASP A 1 213 ? 15.932 -3.903 -13.896 1.00 98.50 213 ASP A N 1
ATOM 1665 C CA . ASP A 1 213 ? 16.973 -4.912 -14.166 1.00 98.50 213 ASP A CA 1
ATOM 1666 C C . ASP A 1 213 ? 16.359 -6.305 -13.975 1.00 98.50 213 ASP A C 1
ATOM 1668 O O . ASP A 1 213 ? 16.375 -6.882 -12.884 1.00 98.50 213 ASP A O 1
ATOM 1672 N N . TYR A 1 214 ? 15.769 -6.840 -15.044 1.00 97.31 214 TYR A N 1
ATOM 1673 C CA . TYR A 1 214 ? 15.101 -8.142 -15.036 1.00 97.31 214 TYR A CA 1
ATOM 1674 C C . TYR A 1 214 ? 16.086 -9.319 -14.935 1.00 97.31 214 TYR A C 1
ATOM 1676 O O . TYR A 1 214 ? 15.665 -10.471 -14.847 1.00 97.31 214 TYR A O 1
ATOM 1684 N N . ASN A 1 215 ? 17.397 -9.050 -14.918 1.00 98.12 215 ASN A N 1
ATOM 1685 C CA . ASN A 1 215 ? 18.443 -10.040 -14.666 1.00 98.12 215 ASN A CA 1
ATOM 1686 C C . ASN A 1 215 ? 19.023 -9.944 -13.248 1.00 98.12 215 ASN A C 1
ATOM 1688 O O . ASN A 1 215 ? 19.925 -10.722 -12.914 1.00 98.12 215 ASN A O 1
ATOM 1692 N N . HIS A 1 216 ? 18.533 -9.018 -12.417 1.00 98.62 216 HIS A N 1
ATOM 1693 C CA . HIS A 1 216 ? 18.995 -8.869 -11.046 1.00 98.62 216 HIS A CA 1
ATOM 1694 C C . HIS A 1 216 ? 18.805 -10.199 -10.290 1.00 98.62 216 HIS A C 1
ATOM 1696 O O . HIS A 1 216 ? 17.694 -10.739 -10.298 1.00 98.62 216 HIS A O 1
ATOM 1702 N N . PRO A 1 217 ? 19.839 -10.748 -9.618 1.00 98.38 217 PRO A N 1
ATOM 1703 C CA . PRO A 1 217 ? 19.765 -12.075 -8.995 1.00 98.38 217 PRO A CA 1
ATOM 1704 C C . PRO A 1 217 ? 18.619 -12.241 -7.994 1.00 98.38 217 PRO A C 1
ATOM 1706 O O . PRO A 1 217 ? 18.108 -13.342 -7.841 1.00 98.38 217 PRO A O 1
ATOM 1709 N N . ASP A 1 218 ? 18.234 -11.142 -7.347 1.00 98.44 218 ASP A N 1
ATOM 1710 C CA . ASP A 1 218 ? 17.171 -11.078 -6.338 1.00 98.44 218 ASP A CA 1
ATOM 1711 C C . ASP A 1 218 ? 15.772 -10.802 -6.924 1.00 98.44 218 ASP A C 1
ATOM 1713 O O . ASP A 1 218 ? 14.789 -10.793 -6.196 1.00 98.44 218 ASP A O 1
ATOM 1717 N N . LEU A 1 219 ? 15.665 -10.529 -8.234 1.00 98.75 219 LEU A N 1
ATOM 1718 C CA . LEU A 1 219 ? 14.392 -10.229 -8.912 1.00 98.75 219 LEU A CA 1
ATOM 1719 C C . LEU A 1 219 ? 14.035 -11.246 -9.995 1.00 98.75 219 LEU A C 1
ATOM 1721 O O . LEU A 1 219 ? 12.858 -11.443 -10.272 1.00 98.75 219 LEU A O 1
ATOM 1725 N N . ILE A 1 220 ? 15.030 -11.882 -10.621 1.00 98.38 220 ILE A N 1
ATOM 1726 C CA . ILE A 1 220 ? 14.873 -12.669 -11.855 1.00 98.38 220 ILE A CA 1
ATOM 1727 C C . ILE A 1 220 ? 13.795 -13.761 -11.770 1.00 98.38 220 ILE A C 1
ATOM 1729 O O . ILE A 1 220 ? 13.118 -14.031 -12.760 1.00 98.38 220 ILE A O 1
ATOM 1733 N N . ASN A 1 221 ? 13.601 -14.369 -10.597 1.00 98.12 221 ASN A N 1
ATOM 1734 C CA . ASN A 1 221 ? 12.594 -15.415 -10.394 1.00 98.12 221 ASN A CA 1
ATOM 1735 C C . ASN A 1 221 ? 11.166 -14.866 -10.258 1.00 98.12 221 ASN A C 1
ATOM 1737 O O . ASN A 1 221 ? 10.212 -15.604 -10.499 1.00 98.12 221 ASN A O 1
ATOM 1741 N N . ASN A 1 222 ? 11.033 -13.576 -9.947 1.00 98.69 222 ASN A N 1
ATOM 1742 C CA . ASN A 1 222 ? 9.767 -12.862 -9.832 1.00 98.69 222 ASN A CA 1
ATOM 1743 C C . ASN A 1 222 ? 9.445 -12.014 -11.067 1.00 98.69 222 ASN A C 1
ATOM 1745 O O . ASN A 1 222 ? 8.453 -11.296 -11.062 1.00 98.69 222 ASN A O 1
ATOM 1749 N N . ILE A 1 223 ? 10.241 -12.060 -12.139 1.00 98.69 223 ILE A N 1
ATOM 1750 C CA . ILE A 1 223 ? 9.923 -11.329 -13.370 1.00 98.69 223 ILE A CA 1
ATOM 1751 C C . ILE A 1 223 ? 8.754 -12.002 -14.104 1.00 98.69 223 ILE A C 1
ATOM 1753 O O . ILE A 1 223 ? 8.763 -13.202 -14.388 1.00 98.69 223 ILE A O 1
ATOM 1757 N N . TRP A 1 224 ? 7.744 -11.202 -14.437 1.00 98.56 224 TRP A N 1
ATOM 1758 C CA . TRP A 1 224 ? 6.648 -11.559 -15.325 1.00 98.56 224 TRP A CA 1
ATOM 1759 C C . TRP A 1 224 ? 7.176 -11.826 -16.733 1.00 98.56 224 TRP A C 1
ATOM 1761 O O . TRP A 1 224 ? 8.054 -11.128 -17.238 1.00 98.56 224 TRP A O 1
ATOM 1771 N N . ILE A 1 225 ? 6.613 -12.843 -17.380 1.00 98.06 225 ILE A N 1
ATOM 1772 C CA . ILE A 1 225 ? 7.034 -13.275 -18.709 1.00 98.06 225 ILE A CA 1
ATOM 1773 C C . ILE A 1 225 ? 5.810 -13.376 -19.611 1.00 98.06 225 ILE A C 1
ATOM 1775 O O . ILE A 1 225 ? 4.926 -14.205 -19.347 1.00 98.06 225 ILE A O 1
ATOM 1779 N N . ASN A 1 226 ? 5.814 -12.641 -20.727 1.00 97.75 226 ASN A N 1
ATOM 1780 C CA . ASN A 1 226 ? 4.852 -12.852 -21.802 1.00 97.75 226 ASN A CA 1
ATOM 1781 C C . ASN A 1 226 ? 5.209 -14.121 -22.582 1.00 97.75 226 ASN A C 1
ATOM 1783 O O . ASN A 1 226 ? 5.934 -14.108 -23.574 1.00 97.75 226 ASN A O 1
ATOM 1787 N N . ARG A 1 227 ? 4.696 -15.272 -22.140 1.00 96.62 227 ARG A N 1
ATOM 1788 C CA . ARG A 1 227 ? 4.928 -16.541 -22.854 1.00 96.62 227 ARG A CA 1
ATOM 1789 C C . ARG A 1 227 ? 4.201 -16.617 -24.199 1.00 96.62 227 ARG A C 1
ATOM 1791 O O . ARG A 1 227 ? 4.495 -17.537 -24.964 1.00 96.62 227 ARG A O 1
ATOM 1798 N N . ASN A 1 228 ? 3.256 -15.713 -24.455 1.00 96.75 228 ASN A N 1
ATOM 1799 C CA . ASN A 1 228 ? 2.534 -15.660 -25.718 1.00 96.75 228 ASN A CA 1
ATOM 1800 C C . ASN A 1 228 ? 3.314 -14.903 -26.800 1.00 96.75 228 ASN A C 1
ATOM 1802 O O . ASN A 1 228 ? 3.012 -15.132 -27.966 1.00 96.75 228 ASN A O 1
ATOM 1806 N N . ASP A 1 229 ? 4.335 -14.118 -26.428 1.00 97.44 229 ASP A N 1
ATOM 1807 C CA . ASP A 1 229 ? 5.175 -13.358 -27.362 1.00 97.44 229 ASP A CA 1
ATOM 1808 C C . ASP A 1 229 ? 6.685 -13.648 -27.182 1.00 97.44 229 ASP A C 1
ATOM 1810 O O . ASP A 1 229 ? 7.439 -12.894 -26.558 1.00 97.44 229 ASP A O 1
ATOM 1814 N N . PRO A 1 230 ? 7.165 -14.823 -27.638 1.00 95.94 230 PRO A N 1
ATOM 1815 C CA . PRO A 1 230 ? 8.570 -15.200 -27.522 1.00 95.94 230 PRO A CA 1
ATOM 1816 C C . PRO A 1 230 ? 9.467 -14.381 -28.458 1.00 95.94 230 PRO A C 1
ATOM 1818 O O . PRO A 1 230 ? 9.148 -14.206 -29.624 1.00 95.94 230 PRO A O 1
ATOM 1821 N N . ILE A 1 231 ? 10.680 -14.039 -28.004 1.00 95.75 231 ILE A N 1
ATOM 1822 C CA . ILE A 1 231 ? 11.655 -13.243 -28.776 1.00 95.75 231 ILE A CA 1
ATOM 1823 C C . ILE A 1 231 ? 12.038 -13.933 -30.103 1.00 95.75 231 ILE A C 1
ATOM 1825 O O . ILE A 1 231 ? 12.933 -14.790 -30.147 1.00 95.75 231 ILE A O 1
ATOM 1829 N N . ASN A 1 232 ? 11.384 -13.552 -31.199 1.00 96.44 232 ASN A N 1
ATOM 1830 C CA . ASN A 1 232 ? 11.563 -14.138 -32.527 1.00 96.44 232 ASN A CA 1
ATOM 1831 C C . ASN A 1 232 ? 11.427 -13.127 -33.693 1.00 96.44 232 ASN A C 1
ATOM 1833 O O . ASN A 1 232 ? 11.676 -13.493 -34.849 1.00 96.44 232 ASN A O 1
ATOM 1837 N N . GLY A 1 233 ? 11.117 -11.860 -33.408 1.00 95.81 233 GLY A N 1
ATOM 1838 C CA . GLY A 1 233 ? 10.919 -10.799 -34.391 1.00 95.81 233 GLY A CA 1
ATOM 1839 C C . GLY A 1 233 ? 9.474 -10.628 -34.867 1.00 95.81 233 GLY A C 1
ATOM 1840 O O . GLY A 1 233 ? 9.283 -9.970 -35.898 1.00 95.81 233 GLY A O 1
ATOM 1841 N N . ILE A 1 234 ? 8.490 -11.214 -34.184 1.00 96.81 234 ILE A N 1
ATOM 1842 C CA . ILE A 1 234 ? 7.056 -11.210 -34.516 1.00 96.81 234 ILE A CA 1
ATOM 1843 C C . ILE A 1 234 ? 6.280 -10.762 -33.267 1.00 96.81 234 ILE A C 1
ATOM 1845 O O . ILE A 1 234 ? 6.787 -10.854 -32.166 1.00 96.81 234 ILE A O 1
ATOM 1849 N N . ASP A 1 235 ? 5.109 -10.167 -33.479 1.00 97.31 235 ASP A N 1
ATOM 1850 C CA . ASP A 1 235 ? 4.104 -9.900 -32.443 1.00 97.31 235 ASP A CA 1
ATOM 1851 C C . ASP A 1 235 ? 3.129 -11.090 -32.492 1.00 97.31 235 ASP A C 1
ATOM 1853 O O . ASP A 1 235 ? 2.246 -11.140 -33.359 1.00 97.31 235 ASP A O 1
ATOM 1857 N N . ASP A 1 236 ? 3.419 -12.134 -31.711 1.00 98.25 236 ASP A N 1
ATOM 1858 C CA . ASP A 1 236 ? 2.735 -13.434 -31.760 1.00 98.25 236 ASP A CA 1
ATOM 1859 C C . ASP A 1 236 ? 1.362 -13.411 -31.071 1.00 98.25 236 ASP A C 1
ATOM 1861 O O . ASP A 1 236 ? 0.458 -14.157 -31.473 1.00 98.25 236 ASP A O 1
ATOM 1865 N N . ASP A 1 237 ? 1.180 -12.556 -30.062 1.00 96.94 237 ASP A N 1
ATOM 1866 C CA . ASP A 1 237 ? -0.085 -12.399 -29.339 1.00 96.94 237 ASP A CA 1
ATOM 1867 C C . ASP A 1 237 ? -1.000 -11.314 -29.945 1.00 96.94 237 ASP A C 1
ATOM 1869 O O . ASP A 1 237 ? -2.205 -11.284 -29.666 1.00 96.94 237 ASP A O 1
ATOM 1873 N N . GLY A 1 238 ? -0.471 -10.503 -30.868 1.00 97.31 238 GLY A N 1
ATOM 1874 C CA . GLY A 1 238 ? -1.204 -9.490 -31.616 1.00 97.31 238 GLY A CA 1
ATOM 1875 C C . GLY A 1 238 ? -1.575 -8.272 -30.775 1.00 97.31 238 GLY A C 1
ATOM 1876 O O . GLY A 1 238 ? -2.549 -7.585 -31.115 1.00 97.31 238 GLY A O 1
ATOM 1877 N N . ASN A 1 239 ? -0.857 -8.024 -29.677 1.00 95.44 239 ASN A N 1
ATOM 1878 C CA . ASN A 1 239 ? -1.122 -6.925 -28.755 1.00 95.44 239 ASN A CA 1
ATOM 1879 C C . ASN A 1 239 ? -0.564 -5.569 -29.256 1.00 95.44 239 ASN A C 1
ATOM 1881 O O . ASN A 1 239 ? -0.913 -4.518 -28.712 1.00 95.44 239 ASN A O 1
ATOM 1885 N N . GLY A 1 240 ? 0.223 -5.576 -30.342 1.00 96.88 240 GLY A N 1
ATOM 1886 C CA . GLY A 1 240 ? 0.836 -4.401 -30.964 1.00 96.88 240 GLY A CA 1
ATOM 1887 C C . GLY A 1 240 ? 2.292 -4.147 -30.557 1.00 96.88 240 GLY A C 1
ATOM 1888 O O . GLY A 1 240 ? 2.900 -3.201 -31.075 1.00 96.88 240 GLY A O 1
ATOM 1889 N N . TYR A 1 241 ? 2.856 -4.975 -29.677 1.00 97.38 241 TYR A N 1
ATOM 1890 C CA . TYR A 1 241 ? 4.166 -4.821 -29.053 1.00 97.38 241 TYR A CA 1
ATOM 1891 C C . TYR A 1 241 ? 5.030 -6.042 -29.347 1.00 97.38 241 TYR A C 1
ATOM 1893 O O . TYR A 1 241 ? 5.034 -7.031 -28.641 1.00 97.38 241 TYR A O 1
ATOM 1901 N N . LYS A 1 242 ? 5.794 -5.953 -30.430 1.00 98.06 242 LYS A N 1
ATOM 1902 C CA . LYS A 1 242 ? 6.603 -7.063 -30.932 1.00 98.06 242 LYS A CA 1
ATOM 1903 C C . LYS A 1 242 ? 7.740 -7.451 -29.976 1.00 98.06 242 LYS A C 1
ATOM 1905 O O . LYS A 1 242 ? 8.629 -6.625 -29.744 1.00 98.06 242 LYS A O 1
ATOM 1910 N N . ASP A 1 243 ? 7.811 -8.730 -29.630 1.00 97.69 243 ASP A N 1
ATOM 1911 C CA . ASP A 1 243 ? 8.796 -9.367 -28.755 1.00 97.69 243 ASP A CA 1
ATOM 1912 C C . ASP A 1 243 ? 8.796 -8.813 -27.312 1.00 97.69 243 ASP A C 1
ATOM 1914 O O . ASP A 1 243 ? 9.870 -8.717 -26.703 1.00 97.69 243 ASP A O 1
ATOM 1918 N N . ASP A 1 244 ? 7.640 -8.440 -26.754 1.00 97.88 244 ASP A N 1
ATOM 1919 C CA . ASP A 1 244 ? 7.477 -7.843 -25.409 1.00 97.88 244 ASP A CA 1
ATOM 1920 C C . ASP A 1 244 ? 7.596 -8.860 -24.247 1.00 97.88 244 ASP A C 1
ATOM 1922 O O . ASP A 1 244 ? 6.990 -8.745 -23.179 1.00 97.88 244 ASP A O 1
ATOM 1926 N N . TYR A 1 245 ? 8.468 -9.853 -24.431 1.00 98.25 245 TYR A N 1
ATOM 1927 C CA . TYR A 1 245 ? 8.641 -11.028 -23.577 1.00 98.25 245 TYR A CA 1
ATOM 1928 C C . TYR A 1 245 ? 8.876 -10.718 -22.087 1.00 98.25 245 TYR A C 1
ATOM 1930 O O . TYR A 1 245 ? 8.416 -11.470 -21.228 1.00 98.25 245 TYR A O 1
ATOM 1938 N N . TYR A 1 246 ? 9.592 -9.633 -21.775 1.00 97.75 246 TYR A N 1
ATOM 1939 C CA . TYR A 1 246 ? 9.858 -9.169 -20.403 1.00 97.75 246 TYR A CA 1
ATOM 1940 C C . TYR A 1 246 ? 9.087 -7.890 -20.046 1.00 97.75 246 TYR A C 1
ATOM 1942 O O . TYR A 1 246 ? 9.359 -7.293 -19.010 1.00 97.75 246 TYR A O 1
ATOM 1950 N N . GLY A 1 247 ? 8.173 -7.436 -20.904 1.00 98.19 247 GLY A N 1
ATOM 1951 C CA . GLY A 1 247 ? 7.540 -6.124 -20.827 1.00 98.19 247 GLY A CA 1
ATOM 1952 C C . GLY A 1 247 ? 7.973 -5.181 -21.952 1.00 98.19 247 GLY A C 1
ATOM 1953 O O . GLY A 1 247 ? 8.630 -5.587 -22.913 1.00 98.19 247 GLY A O 1
ATOM 1954 N N . TRP A 1 248 ? 7.618 -3.900 -21.821 1.00 98.44 248 TRP A N 1
ATOM 1955 C CA . 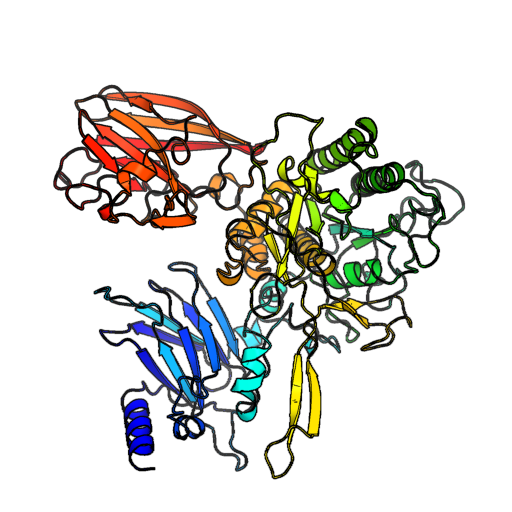TRP A 1 248 ? 7.785 -2.912 -22.890 1.00 98.44 248 TRP A CA 1
ATOM 1956 C C . TRP A 1 248 ? 8.425 -1.606 -22.414 1.00 98.44 248 TRP A C 1
ATOM 1958 O O . TRP A 1 248 ? 8.160 -1.121 -21.309 1.00 98.44 248 TRP A O 1
ATOM 1968 N N . ASP A 1 249 ? 9.246 -1.003 -23.274 1.00 96.94 249 ASP A N 1
ATOM 1969 C CA . ASP A 1 249 ? 9.777 0.344 -23.102 1.00 96.94 249 ASP A CA 1
ATOM 1970 C C . ASP A 1 249 ? 8.967 1.338 -23.939 1.00 96.94 249 ASP A C 1
ATOM 1972 O O . ASP A 1 249 ? 9.208 1.535 -25.130 1.00 96.94 249 ASP A O 1
ATOM 1976 N N . PHE A 1 250 ? 8.003 2.006 -23.305 1.00 95.69 250 PHE A N 1
ATOM 1977 C CA . PHE A 1 250 ? 7.238 3.098 -23.907 1.00 95.69 250 PHE A CA 1
ATOM 1978 C C . PHE A 1 250 ? 8.068 4.363 -24.108 1.00 95.69 250 PHE A C 1
ATOM 1980 O O . PHE A 1 250 ? 7.764 5.154 -25.003 1.00 95.69 250 PHE A O 1
ATOM 1987 N N . TRP A 1 251 ? 9.109 4.564 -23.299 1.00 91.69 251 TRP A N 1
ATOM 1988 C CA . TRP A 1 251 ? 9.988 5.717 -23.433 1.00 91.69 251 TRP A CA 1
ATOM 1989 C C . TRP A 1 251 ? 10.795 5.635 -24.729 1.00 91.69 251 TRP A C 1
ATOM 1991 O O . TRP A 1 251 ? 10.816 6.581 -25.518 1.00 91.69 251 TRP A O 1
ATOM 2001 N N . ASN A 1 252 ? 11.435 4.493 -24.995 1.00 90.94 252 ASN A N 1
ATOM 2002 C CA . ASN A 1 252 ? 12.197 4.284 -26.223 1.00 90.94 252 ASN A CA 1
ATOM 2003 C C . ASN A 1 252 ? 11.379 3.707 -27.384 1.00 90.94 252 ASN A C 1
ATOM 2005 O O . ASN A 1 252 ? 11.797 3.846 -28.539 1.00 90.94 252 ASN A O 1
ATOM 2009 N N . ASN A 1 253 ? 10.179 3.204 -27.098 1.00 93.00 253 ASN A N 1
ATOM 2010 C CA . ASN A 1 253 ? 9.302 2.487 -28.017 1.00 93.00 253 ASN A CA 1
ATOM 2011 C C . ASN A 1 253 ? 9.984 1.237 -28.601 1.00 93.00 253 ASN A C 1
ATOM 2013 O O . ASN A 1 253 ? 10.075 1.072 -29.824 1.00 93.00 253 ASN A O 1
ATOM 2017 N N . ASP A 1 254 ? 10.484 0.386 -27.710 1.00 95.44 254 ASP A N 1
ATOM 2018 C CA . ASP A 1 254 ? 11.081 -0.909 -28.025 1.00 95.44 254 ASP A CA 1
ATOM 2019 C C . ASP A 1 254 ? 10.781 -1.956 -26.937 1.00 95.44 254 ASP A C 1
ATOM 2021 O O . ASP A 1 254 ? 10.111 -1.681 -25.943 1.00 95.44 254 ASP A O 1
ATOM 2025 N N . ASN A 1 255 ? 11.248 -3.184 -27.154 1.00 96.38 255 ASN A N 1
ATOM 2026 C CA . ASN A 1 255 ? 10.967 -4.335 -26.302 1.00 96.38 255 ASN A CA 1
ATOM 2027 C C . ASN A 1 255 ? 11.992 -4.539 -25.172 1.00 96.38 255 ASN A C 1
ATOM 2029 O O . ASN A 1 255 ? 12.162 -5.659 -24.689 1.00 96.38 255 ASN A O 1
ATOM 2033 N N . ASN A 1 256 ? 12.732 -3.495 -24.785 1.00 96.56 256 ASN A N 1
ATOM 2034 C CA . ASN A 1 256 ? 13.768 -3.594 -23.764 1.00 96.56 256 ASN A CA 1
ATOM 2035 C C . ASN A 1 256 ? 13.454 -2.720 -22.536 1.00 96.56 256 ASN A C 1
ATOM 2037 O O . ASN A 1 256 ? 13.997 -1.621 -22.411 1.00 96.56 256 ASN A O 1
ATOM 2041 N N . PRO A 1 257 ? 12.664 -3.219 -21.569 1.00 97.06 257 PRO A N 1
ATOM 2042 C CA . PRO A 1 257 ? 12.300 -2.476 -20.361 1.00 97.06 257 PRO A CA 1
ATOM 2043 C C . PRO A 1 257 ? 13.411 -2.450 -19.289 1.00 97.06 257 PRO A C 1
ATOM 2045 O O . PRO A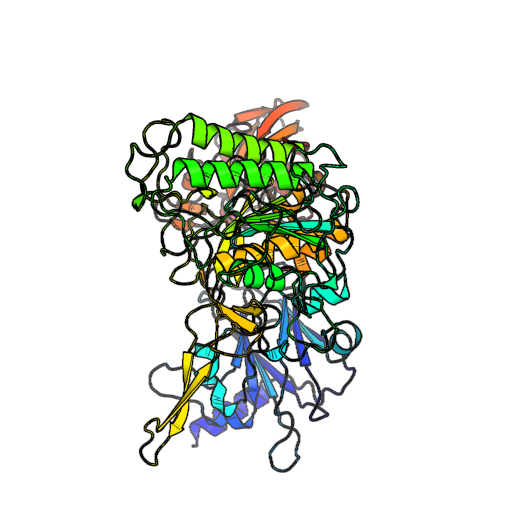 1 257 ? 13.122 -2.296 -18.103 1.00 97.06 257 PRO A O 1
ATOM 2048 N N . GLU A 1 258 ? 14.678 -2.612 -19.681 1.00 97.00 258 GLU A N 1
ATOM 2049 C CA . GLU A 1 258 ? 15.833 -2.620 -18.775 1.00 97.00 258 GLU A CA 1
ATOM 2050 C C . GLU A 1 258 ? 16.021 -1.257 -18.088 1.00 97.00 258 GLU A C 1
ATOM 2052 O O . GLU A 1 258 ? 15.894 -0.193 -18.707 1.00 97.00 258 GLU A O 1
ATOM 2057 N N . ASP A 1 259 ? 16.373 -1.278 -16.803 1.00 96.50 259 ASP A N 1
ATOM 2058 C CA . ASP A 1 259 ? 16.592 -0.059 -16.027 1.00 96.50 259 ASP A CA 1
ATOM 2059 C C . ASP A 1 259 ? 18.012 0.493 -16.181 1.00 96.50 259 ASP A C 1
ATOM 2061 O O . ASP A 1 259 ? 18.991 -0.015 -15.632 1.00 96.50 259 ASP A O 1
ATOM 2065 N N . ASP A 1 260 ? 18.130 1.629 -16.856 1.00 91.88 260 ASP A N 1
ATOM 2066 C CA . ASP A 1 260 ? 19.391 2.345 -16.990 1.00 91.88 260 ASP A CA 1
ATOM 2067 C C . ASP A 1 260 ? 19.555 3.508 -15.988 1.00 91.88 260 ASP A C 1
ATOM 2069 O O . ASP A 1 260 ? 20.635 4.112 -15.958 1.00 91.88 260 ASP A O 1
ATOM 2073 N N . ALA A 1 261 ? 18.563 3.797 -15.128 1.00 89.31 261 ALA A N 1
ATOM 2074 C CA . ALA A 1 261 ? 18.555 4.921 -14.176 1.00 89.31 261 ALA A CA 1
ATOM 2075 C C . ALA A 1 261 ? 18.582 4.535 -12.686 1.00 89.31 261 ALA A C 1
ATOM 2077 O O . ALA A 1 261 ? 19.014 5.372 -11.890 1.00 89.31 261 ALA A O 1
ATOM 2078 N N . SER A 1 262 ? 18.212 3.300 -12.330 1.00 93.31 262 SER A N 1
ATOM 2079 C CA . SER A 1 262 ? 18.143 2.662 -10.993 1.00 93.31 262 SER A CA 1
ATOM 2080 C C . SER A 1 262 ? 16.848 2.777 -10.190 1.00 93.31 262 SER A C 1
ATOM 2082 O O . SER A 1 262 ? 16.658 2.012 -9.243 1.00 93.31 262 SER A O 1
ATOM 2084 N N . HIS A 1 263 ? 15.967 3.714 -10.532 1.00 96.56 263 HIS A N 1
ATOM 2085 C CA . HIS A 1 263 ? 14.787 3.999 -9.718 1.00 96.56 263 HIS A CA 1
ATOM 2086 C C . HIS A 1 263 ? 13.745 2.874 -9.804 1.00 96.56 263 HIS A C 1
ATOM 2088 O O . HIS A 1 263 ? 13.300 2.379 -8.769 1.00 96.56 263 HIS A O 1
ATOM 2094 N N . GLY A 1 264 ? 13.419 2.408 -11.010 1.00 98.19 264 GLY A N 1
ATOM 2095 C CA . GLY A 1 264 ? 12.431 1.351 -11.200 1.00 98.19 264 GLY A CA 1
ATOM 2096 C C . GLY A 1 264 ? 12.861 -0.004 -10.637 1.00 98.19 264 GLY A C 1
ATOM 2097 O O . GLY A 1 264 ? 12.037 -0.701 -10.049 1.00 98.19 264 GLY A O 1
ATOM 2098 N N . THR A 1 265 ? 14.155 -0.341 -10.674 1.00 98.81 265 THR A N 1
ATOM 2099 C CA . THR A 1 265 ? 14.672 -1.551 -10.004 1.00 98.81 265 THR A CA 1
ATOM 2100 C C . THR A 1 265 ? 14.541 -1.462 -8.482 1.00 98.81 265 THR A C 1
ATOM 2102 O O . THR A 1 265 ? 14.227 -2.457 -7.836 1.00 98.81 265 THR A O 1
ATOM 2105 N N . HIS A 1 266 ? 14.712 -0.274 -7.892 1.00 98.62 266 HIS A N 1
ATOM 2106 C CA . HIS A 1 266 ? 14.522 -0.052 -6.449 1.00 98.62 266 HIS A CA 1
ATOM 2107 C C . HIS A 1 266 ? 13.068 -0.225 -6.024 1.00 98.62 266 HIS A C 1
ATOM 2109 O O . HIS A 1 266 ? 12.763 -0.909 -5.039 1.00 98.62 266 HIS A O 1
ATOM 2115 N N . VAL A 1 267 ? 12.162 0.321 -6.830 1.00 98.81 267 VAL A N 1
ATOM 2116 C CA . VAL A 1 267 ? 10.718 0.142 -6.687 1.00 98.81 267 VAL A CA 1
ATOM 2117 C C . VAL A 1 267 ? 10.337 -1.338 -6.809 1.00 98.81 267 VAL A C 1
ATOM 2119 O O . VAL A 1 267 ? 9.639 -1.852 -5.936 1.00 98.81 267 VAL A O 1
ATOM 2122 N N . ALA A 1 268 ? 10.841 -2.041 -7.827 1.00 98.88 268 ALA A N 1
ATOM 2123 C CA . ALA A 1 268 ? 10.566 -3.457 -8.068 1.00 98.88 268 ALA A CA 1
ATOM 2124 C C . ALA A 1 268 ? 11.014 -4.359 -6.904 1.00 98.88 268 ALA A C 1
ATOM 2126 O O . ALA A 1 268 ? 10.228 -5.184 -6.442 1.00 98.88 268 ALA A O 1
ATOM 2127 N N . GLY A 1 269 ? 12.220 -4.152 -6.362 1.00 98.81 269 GLY A N 1
ATOM 2128 C CA . GLY A 1 269 ? 12.690 -4.918 -5.201 1.00 98.81 269 GLY A CA 1
ATOM 2129 C C . GLY A 1 269 ? 11.890 -4.670 -3.929 1.00 98.81 269 GLY A C 1
ATOM 2130 O O . GLY A 1 269 ? 11.680 -5.595 -3.151 1.00 98.81 269 GLY A O 1
ATOM 2131 N N . THR A 1 270 ? 11.355 -3.457 -3.750 1.00 98.88 270 THR A N 1
ATOM 2132 C CA . THR A 1 270 ? 10.486 -3.151 -2.601 1.00 98.88 270 THR A CA 1
ATOM 2133 C C . THR A 1 270 ? 9.175 -3.940 -2.693 1.00 98.88 270 THR A C 1
ATOM 2135 O O . THR A 1 270 ? 8.671 -4.427 -1.682 1.00 98.88 270 THR A O 1
ATOM 2138 N N . ILE A 1 271 ? 8.632 -4.098 -3.905 1.00 98.94 271 ILE A N 1
ATOM 2139 C CA . ILE A 1 271 ? 7.421 -4.891 -4.153 1.00 98.94 271 ILE A CA 1
ATOM 2140 C C . ILE A 1 271 ? 7.709 -6.376 -3.925 1.00 98.94 271 ILE A C 1
ATOM 2142 O O . ILE A 1 271 ? 6.995 -7.010 -3.148 1.00 98.94 271 ILE A O 1
ATOM 2146 N N . GLY A 1 272 ? 8.738 -6.919 -4.583 1.00 98.44 272 GLY A N 1
ATOM 2147 C CA . GLY A 1 272 ? 8.926 -8.365 -4.660 1.00 98.44 272 GLY A CA 1
ATOM 2148 C C . GLY A 1 272 ? 10.328 -8.832 -5.028 1.00 98.44 272 GLY A C 1
ATOM 2149 O O . GLY A 1 272 ? 10.468 -9.653 -5.933 1.00 98.44 272 GLY A O 1
ATOM 2150 N N . ALA A 1 273 ? 11.366 -8.343 -4.342 1.00 98.69 273 ALA A N 1
ATOM 2151 C CA . ALA A 1 273 ? 12.600 -9.124 -4.244 1.00 98.69 273 ALA A CA 1
ATOM 2152 C C . ALA A 1 273 ? 12.319 -10.492 -3.597 1.00 98.69 273 ALA A C 1
ATOM 2154 O O . ALA A 1 273 ? 11.490 -10.588 -2.686 1.00 98.69 273 ALA A O 1
ATOM 2155 N N . GLU A 1 274 ? 12.960 -11.538 -4.118 1.00 98.25 274 GLU A N 1
ATOM 2156 C CA . GLU A 1 274 ? 12.731 -12.921 -3.706 1.00 98.25 274 GLU A CA 1
ATOM 2157 C C . GLU A 1 274 ? 13.145 -13.122 -2.248 1.00 98.25 274 GLU A C 1
ATOM 2159 O O . GLU A 1 274 ? 14.324 -13.115 -1.917 1.00 98.25 274 GLU A O 1
ATOM 2164 N N . GLY A 1 275 ? 12.166 -13.339 -1.372 1.00 95.12 275 GLY A N 1
ATOM 2165 C CA . GLY A 1 275 ? 12.441 -13.571 0.040 1.00 95.12 275 GLY A CA 1
ATOM 2166 C C . GLY A 1 275 ? 12.976 -14.979 0.309 1.00 95.12 275 GLY A C 1
ATOM 2167 O O . GLY A 1 275 ? 12.580 -15.961 -0.322 1.00 95.12 275 GLY A O 1
ATOM 2168 N N . ASN A 1 276 ? 13.815 -15.106 1.335 1.00 92.38 276 ASN A N 1
ATOM 2169 C CA . ASN A 1 276 ? 14.336 -16.365 1.876 1.00 92.38 276 ASN A CA 1
ATOM 2170 C C . ASN A 1 276 ? 15.269 -17.143 0.923 1.00 92.38 276 ASN A C 1
ATOM 2172 O O . ASN A 1 276 ? 15.383 -18.375 0.998 1.00 92.38 276 ASN A O 1
ATOM 2176 N N . ASN A 1 277 ? 15.988 -16.419 0.064 1.00 93.06 277 ASN A N 1
ATOM 2177 C CA . ASN A 1 277 ? 16.920 -16.960 -0.929 1.00 93.06 277 ASN A CA 1
ATOM 2178 C C . ASN A 1 277 ? 18.411 -16.827 -0.530 1.00 93.06 277 ASN A C 1
ATOM 2180 O O . ASN A 1 277 ? 19.295 -17.216 -1.299 1.00 93.06 277 ASN A O 1
ATOM 2184 N N . GLN A 1 278 ? 18.701 -16.350 0.689 1.00 89.94 278 GLN A N 1
ATOM 2185 C CA . GLN A 1 278 ? 20.046 -16.125 1.249 1.00 89.94 278 GLN A CA 1
ATOM 2186 C C . GLN A 1 278 ? 20.884 -15.083 0.496 1.00 89.94 278 GLN A C 1
ATOM 2188 O O . GLN A 1 278 ? 22.111 -15.073 0.617 1.00 89.94 278 GLN A O 1
ATOM 2193 N N . ILE A 1 279 ? 20.270 -14.211 -0.296 1.00 92.06 279 ILE A N 1
ATOM 2194 C CA . ILE A 1 279 ? 20.944 -13.054 -0.884 1.00 92.06 279 ILE A CA 1
ATOM 2195 C C . ILE A 1 279 ? 20.194 -11.785 -0.492 1.00 92.06 279 ILE A C 1
ATOM 2197 O O . ILE A 1 279 ? 19.152 -11.849 0.140 1.00 92.06 279 ILE A O 1
ATOM 2201 N N . GLY A 1 280 ? 20.807 -10.636 -0.760 1.00 94.69 280 GLY A N 1
ATOM 2202 C CA . GLY A 1 280 ? 20.086 -9.372 -0.838 1.00 94.69 280 GLY A CA 1
ATOM 2203 C C . GLY A 1 280 ? 19.100 -9.047 0.276 1.00 94.69 280 GLY A C 1
ATOM 2204 O O . GLY A 1 280 ? 19.468 -8.994 1.455 1.00 94.69 280 GLY A O 1
ATOM 2205 N N . ILE A 1 281 ? 17.887 -8.726 -0.163 1.00 95.69 281 ILE A N 1
ATOM 2206 C CA . ILE A 1 281 ? 16.785 -8.183 0.622 1.00 95.69 281 ILE A CA 1
ATOM 2207 C C . ILE A 1 281 ? 15.499 -8.967 0.353 1.00 95.69 281 ILE A C 1
ATOM 2209 O O . ILE A 1 281 ? 15.354 -9.587 -0.688 1.00 95.69 281 ILE A O 1
ATOM 2213 N N . SER A 1 282 ? 14.507 -8.800 1.223 1.00 96.50 282 SER A N 1
ATOM 2214 C CA . SER A 1 282 ? 13.160 -9.309 0.964 1.00 96.50 282 SER A CA 1
ATOM 2215 C C . SER A 1 282 ? 12.265 -8.209 0.404 1.00 96.50 282 SER A C 1
ATOM 2217 O O . SER A 1 282 ? 12.191 -7.118 0.976 1.00 96.50 282 SER A O 1
ATOM 2219 N N . GLY A 1 283 ? 11.511 -8.500 -0.654 1.00 98.25 283 GLY A N 1
ATOM 2220 C CA . GLY A 1 283 ? 10.350 -7.693 -1.028 1.00 98.25 283 GLY A CA 1
ATOM 2221 C C . GLY A 1 283 ? 9.194 -7.892 -0.048 1.00 98.25 283 GLY A C 1
ATOM 2222 O O . GLY A 1 283 ? 9.262 -8.734 0.851 1.00 98.25 283 GLY A O 1
ATOM 2223 N N . ILE A 1 284 ? 8.110 -7.134 -0.224 1.00 98.44 284 ILE A N 1
ATOM 2224 C CA . ILE A 1 284 ? 6.877 -7.362 0.543 1.00 98.44 284 ILE A CA 1
ATOM 2225 C C . ILE A 1 284 ? 6.224 -8.687 0.157 1.00 98.44 284 ILE A C 1
ATOM 2227 O O . ILE A 1 284 ? 5.882 -9.466 1.044 1.00 98.44 284 ILE A O 1
ATOM 2231 N N . ALA A 1 285 ? 6.067 -8.950 -1.139 1.00 98.12 285 ALA A N 1
ATOM 2232 C CA . ALA A 1 285 ? 5.610 -10.233 -1.658 1.00 98.12 285 ALA A CA 1
ATOM 2233 C C . ALA A 1 285 ? 6.830 -11.039 -2.116 1.00 98.12 285 ALA A C 1
ATOM 2235 O O . ALA A 1 285 ? 7.437 -10.706 -3.130 1.00 98.12 285 ALA A O 1
ATOM 2236 N N . TRP A 1 286 ? 7.204 -12.077 -1.365 1.00 97.88 286 TRP A N 1
ATOM 2237 C CA . TRP A 1 286 ? 8.426 -12.854 -1.618 1.00 97.88 286 TRP A CA 1
ATOM 2238 C C . TRP A 1 286 ? 8.403 -13.533 -2.979 1.00 97.88 286 TRP A C 1
ATOM 2240 O O . TRP A 1 286 ? 9.428 -13.607 -3.642 1.00 97.88 286 TRP A O 1
ATOM 2250 N N . ASP A 1 287 ? 7.228 -13.990 -3.399 1.00 97.31 287 ASP A N 1
ATOM 2251 C CA . ASP A 1 287 ? 6.997 -14.513 -4.738 1.00 97.31 287 ASP A CA 1
ATOM 2252 C C . ASP A 1 287 ? 5.928 -13.661 -5.424 1.00 97.31 287 ASP A C 1
ATOM 2254 O O . ASP A 1 287 ? 4.846 -13.479 -4.868 1.00 97.31 287 ASP A O 1
ATOM 2258 N N . THR A 1 288 ? 6.185 -13.151 -6.627 1.00 97.94 288 THR A N 1
ATOM 2259 C CA . THR A 1 288 ? 5.197 -12.403 -7.428 1.00 97.94 288 THR A CA 1
ATOM 2260 C C . THR A 1 288 ? 5.591 -12.382 -8.908 1.00 97.94 288 THR A C 1
ATOM 2262 O O . THR A 1 288 ? 6.572 -13.012 -9.292 1.00 97.94 288 THR A O 1
ATOM 2265 N N . GLN A 1 289 ? 4.824 -11.701 -9.760 1.00 98.62 289 GLN A N 1
ATOM 2266 C CA . GLN A 1 289 ? 5.149 -11.492 -11.172 1.00 98.62 289 GLN A CA 1
ATOM 2267 C C . GLN A 1 289 ? 5.289 -9.991 -11.452 1.00 98.62 289 GLN A C 1
ATOM 2269 O O . GLN A 1 289 ? 4.346 -9.323 -11.869 1.00 98.62 289 GLN A O 1
ATOM 2274 N N . LEU A 1 290 ? 6.476 -9.445 -11.209 1.00 98.88 290 LEU A N 1
ATOM 2275 C CA . LEU A 1 290 ? 6.851 -8.072 -11.530 1.00 98.88 290 LEU A CA 1
ATOM 2276 C C . LEU A 1 290 ? 6.845 -7.904 -13.049 1.00 98.88 290 LEU A C 1
ATOM 2278 O O . LEU A 1 290 ? 7.633 -8.558 -13.716 1.00 98.88 290 LEU A O 1
ATOM 2282 N N . MET A 1 291 ? 5.984 -7.045 -13.592 1.00 98.88 291 MET A N 1
ATOM 2283 C CA . MET A 1 291 ? 5.893 -6.715 -15.019 1.00 98.88 291 MET A CA 1
ATOM 2284 C C . MET A 1 291 ? 6.611 -5.379 -15.281 1.00 98.88 291 MET A C 1
ATOM 2286 O O . MET A 1 291 ? 6.048 -4.319 -14.992 1.00 98.88 291 MET A O 1
ATOM 2290 N N . PRO A 1 292 ? 7.859 -5.396 -15.791 1.00 98.75 292 PRO A N 1
ATOM 2291 C CA . PRO A 1 292 ? 8.609 -4.192 -16.128 1.00 98.75 292 PRO A CA 1
ATOM 2292 C C . PRO A 1 292 ? 7.936 -3.386 -17.240 1.00 98.75 292 PRO A C 1
ATOM 2294 O O . PRO A 1 292 ? 7.716 -3.884 -18.342 1.00 98.75 292 PRO A O 1
ATOM 2297 N N . ILE A 1 293 ? 7.654 -2.110 -16.983 1.00 98.75 293 ILE A N 1
ATOM 2298 C CA . ILE A 1 293 ? 7.194 -1.174 -18.009 1.00 98.75 293 ILE A CA 1
ATOM 2299 C C . ILE A 1 293 ? 8.011 0.106 -17.880 1.00 98.75 293 ILE A C 1
ATOM 2301 O O . ILE A 1 293 ? 7.910 0.845 -16.897 1.00 98.75 293 ILE A O 1
ATOM 2305 N N . LYS A 1 294 ? 8.842 0.390 -18.881 1.00 97.12 294 LYS A N 1
ATOM 2306 C CA . LYS A 1 294 ? 9.670 1.594 -18.879 1.00 97.12 294 LYS A CA 1
ATOM 2307 C C . LYS A 1 294 ? 8.903 2.749 -19.510 1.00 97.12 294 LYS A C 1
ATOM 2309 O O . LYS A 1 294 ? 8.621 2.759 -20.702 1.00 97.12 294 LYS A O 1
ATOM 2314 N N . ALA A 1 295 ? 8.556 3.726 -18.686 1.00 94.56 295 ALA A N 1
ATOM 2315 C CA . ALA A 1 295 ? 7.757 4.892 -19.053 1.00 94.56 295 ALA A CA 1
ATOM 2316 C C . ALA A 1 295 ? 8.438 6.221 -18.681 1.00 94.56 295 ALA A C 1
ATOM 2318 O O . ALA A 1 295 ? 7.935 7.297 -19.005 1.00 94.56 295 ALA A O 1
ATOM 2319 N N . LEU A 1 296 ? 9.585 6.150 -17.998 1.00 89.94 296 LEU A N 1
ATOM 2320 C CA . LEU A 1 296 ? 10.384 7.293 -17.574 1.00 89.94 296 LEU A CA 1
ATOM 2321 C C . LEU A 1 296 ? 11.778 7.299 -18.215 1.00 89.94 296 LEU A C 1
ATOM 2323 O O . LEU A 1 296 ? 12.342 6.235 -18.516 1.00 89.94 296 LEU A O 1
ATOM 2327 N N . PRO A 1 297 ? 12.381 8.495 -18.362 1.00 84.38 297 PRO A N 1
ATOM 2328 C CA . PRO A 1 297 ? 13.714 8.620 -18.917 1.00 84.38 297 PRO A CA 1
ATOM 2329 C C . PRO A 1 297 ? 14.747 7.870 -18.088 1.00 84.38 297 PRO A C 1
ATOM 2331 O O . PRO A 1 297 ? 14.755 7.895 -16.859 1.00 84.38 297 PRO A O 1
ATOM 2334 N N . GLY A 1 298 ? 15.674 7.269 -18.820 1.00 77.62 298 GLY A N 1
ATOM 2335 C CA . GLY A 1 298 ? 16.896 6.691 -18.304 1.00 77.62 298 GLY A CA 1
ATOM 2336 C C . GLY A 1 298 ? 18.015 7.693 -18.024 1.00 77.62 298 GLY A C 1
ATOM 2337 O O . GLY A 1 298 ? 17.804 8.904 -17.921 1.00 77.62 298 GLY A O 1
ATOM 2338 N N . LYS A 1 299 ? 19.262 7.204 -18.049 1.00 68.25 299 LYS A N 1
ATOM 2339 C CA . LYS A 1 299 ? 20.459 8.071 -18.149 1.00 68.25 299 LYS A CA 1
ATOM 2340 C C . LYS A 1 299 ? 20.498 8.844 -19.469 1.00 68.25 299 LYS A C 1
ATOM 2342 O O . LYS A 1 299 ? 21.186 9.860 -19.562 1.00 68.25 299 LYS A O 1
ATOM 2347 N N . GLN A 1 300 ? 19.790 8.357 -20.486 1.00 57.47 300 GLN A N 1
ATOM 2348 C CA . GLN A 1 300 ? 19.632 9.006 -21.782 1.00 57.47 300 GLN A CA 1
ATOM 2349 C C . GLN A 1 300 ? 18.226 9.607 -21.884 1.00 57.47 300 GLN A C 1
ATOM 2351 O O . GLN A 1 300 ? 17.284 8.959 -22.336 1.00 57.47 300 GLN A O 1
ATOM 2356 N N . SER A 1 301 ? 18.064 10.854 -21.441 1.00 59.59 301 SER A N 1
ATOM 2357 C CA . SER A 1 301 ? 16.832 11.607 -21.692 1.00 59.59 301 SER A CA 1
ATOM 2358 C C . SER A 1 301 ? 16.799 12.068 -23.151 1.00 59.59 301 SER A C 1
ATOM 2360 O O . SER A 1 301 ? 17.800 12.563 -23.674 1.00 59.59 301 SER A O 1
ATOM 2362 N N . ARG A 1 302 ? 15.647 11.935 -23.811 1.00 64.62 302 ARG A N 1
ATOM 2363 C CA . ARG A 1 302 ? 15.412 12.544 -25.123 1.00 64.62 302 ARG A CA 1
ATOM 2364 C C . ARG A 1 302 ? 15.275 14.060 -24.937 1.00 64.62 302 ARG A C 1
ATOM 2366 O O . ARG A 1 302 ? 14.522 14.522 -24.083 1.00 64.62 302 ARG A O 1
ATOM 2373 N N . GLU A 1 303 ? 16.044 14.854 -25.683 1.00 52.19 303 GLU A N 1
ATOM 2374 C CA . GLU A 1 303 ? 15.911 16.315 -25.640 1.00 52.19 303 GLU A CA 1
ATOM 2375 C C . GLU A 1 303 ? 14.592 16.748 -26.303 1.00 52.19 303 GLU A C 1
ATOM 2377 O O . GLU A 1 303 ? 14.315 16.369 -27.439 1.00 52.19 303 GLU A O 1
ATOM 2382 N N . GLY A 1 304 ? 13.813 17.600 -25.626 1.00 53.09 304 GLY A N 1
ATOM 2383 C CA . GLY A 1 304 ? 12.664 18.293 -26.225 1.00 53.09 304 GLY A CA 1
ATOM 2384 C C . GLY A 1 304 ? 11.292 17.634 -26.055 1.00 53.09 304 GLY A C 1
ATOM 2385 O O . GLY A 1 304 ? 10.343 18.112 -26.676 1.00 53.09 304 GLY A O 1
ATOM 2386 N N . GLU A 1 305 ? 11.160 16.596 -25.226 1.00 66.62 305 GLU A N 1
ATOM 2387 C CA . GLU A 1 305 ? 9.852 15.991 -24.948 1.00 66.62 305 GLU A CA 1
ATOM 2388 C C . GLU A 1 305 ? 8.939 16.905 -24.127 1.00 66.62 305 GLU A C 1
ATOM 2390 O O . GLU A 1 305 ? 9.362 17.612 -23.205 1.00 66.62 305 GLU A O 1
ATOM 2395 N N . SER A 1 306 ? 7.660 16.897 -24.497 1.00 75.50 306 SER A N 1
ATOM 2396 C CA . SER A 1 306 ? 6.634 17.686 -23.822 1.00 75.50 306 SER A CA 1
ATOM 2397 C C . SER A 1 306 ? 6.028 16.916 -22.651 1.00 75.50 306 SER A C 1
ATOM 2399 O O . SER A 1 306 ? 5.948 15.691 -22.663 1.00 75.50 306 SER A O 1
ATOM 2401 N N . ILE A 1 307 ? 5.512 17.642 -21.660 1.00 75.50 307 ILE A N 1
ATOM 2402 C CA . ILE A 1 307 ? 4.750 17.034 -20.564 1.00 75.50 307 ILE A CA 1
ATOM 2403 C C . ILE A 1 307 ? 3.537 16.230 -21.066 1.00 75.50 307 ILE A C 1
ATOM 2405 O O . ILE A 1 307 ? 3.211 15.184 -20.512 1.00 75.50 307 ILE A O 1
ATOM 2409 N N . ASP A 1 308 ? 2.886 16.704 -22.133 1.00 80.19 308 ASP A N 1
ATOM 2410 C CA . ASP A 1 308 ? 1.723 16.051 -22.736 1.00 80.19 308 ASP A CA 1
ATOM 2411 C C . ASP A 1 308 ? 2.080 14.654 -23.267 1.00 80.19 308 ASP A C 1
ATOM 2413 O O . ASP A 1 308 ? 1.308 13.708 -23.114 1.00 80.19 308 ASP A O 1
ATOM 2417 N N . GLU A 1 309 ? 3.268 14.520 -23.857 1.00 84.38 309 GLU A N 1
ATOM 2418 C CA . GLU A 1 309 ? 3.792 13.248 -24.352 1.00 84.38 309 GLU A CA 1
ATOM 2419 C C . GLU A 1 309 ? 4.119 12.295 -23.202 1.00 84.38 309 GLU A C 1
ATOM 2421 O O . GLU A 1 309 ? 3.666 11.154 -23.224 1.00 84.38 309 GLU A O 1
ATOM 2426 N N . GLY A 1 310 ? 4.779 12.787 -22.148 1.00 86.50 310 GLY A N 1
ATOM 2427 C CA . GLY A 1 310 ? 5.047 11.998 -20.944 1.00 86.50 310 GLY A CA 1
ATOM 2428 C C . GLY A 1 310 ? 3.768 11.465 -20.287 1.00 86.50 310 GLY A C 1
ATOM 2429 O O . GLY A 1 310 ? 3.674 10.282 -19.980 1.00 86.50 310 GLY A O 1
ATOM 2430 N N . ILE A 1 311 ? 2.734 12.297 -20.130 1.00 85.44 311 ILE A N 1
ATOM 2431 C CA . ILE A 1 311 ? 1.453 11.855 -19.549 1.00 85.44 311 ILE A CA 1
ATOM 2432 C C . ILE A 1 311 ? 0.745 10.848 -20.458 1.00 85.44 311 ILE A C 1
ATOM 2434 O O . ILE A 1 311 ? 0.119 9.910 -19.960 1.00 85.44 311 ILE A O 1
ATOM 2438 N N . LYS A 1 312 ? 0.837 11.017 -21.781 1.00 88.94 312 LYS A N 1
ATOM 2439 C CA . LYS A 1 312 ? 0.293 10.040 -22.722 1.00 88.94 312 LYS A CA 1
ATOM 2440 C C . LYS A 1 312 ? 1.024 8.699 -22.620 1.00 88.94 312 LYS A C 1
ATOM 2442 O O . LYS A 1 312 ? 0.351 7.680 -22.570 1.00 88.94 312 LYS A O 1
ATOM 2447 N N . ILE A 1 313 ? 2.353 8.706 -22.512 1.00 93.19 313 ILE A N 1
ATOM 2448 C CA . ILE A 1 313 ? 3.156 7.501 -22.263 1.00 93.19 313 ILE A CA 1
ATOM 2449 C C . ILE A 1 313 ? 2.674 6.786 -20.995 1.00 93.19 313 ILE A C 1
ATOM 2451 O O . ILE A 1 313 ? 2.484 5.573 -21.028 1.00 93.19 313 ILE A O 1
ATOM 2455 N N . ILE A 1 314 ? 2.398 7.515 -19.907 1.00 93.81 314 ILE A N 1
ATOM 2456 C CA . ILE A 1 314 ? 1.840 6.911 -18.685 1.00 93.81 314 ILE A CA 1
ATOM 2457 C C . ILE A 1 314 ? 0.459 6.292 -18.940 1.00 93.81 314 ILE A C 1
ATOM 2459 O O . ILE A 1 314 ? 0.206 5.180 -18.489 1.00 93.81 314 ILE A O 1
ATOM 2463 N N . ALA A 1 315 ? -0.429 6.983 -19.659 1.00 94.62 315 ALA A N 1
ATOM 2464 C CA . ALA A 1 315 ? -1.752 6.450 -19.990 1.00 94.62 315 ALA A CA 1
ATOM 2465 C C . ALA A 1 315 ? -1.658 5.162 -20.831 1.00 94.62 315 ALA A C 1
ATOM 2467 O O . ALA A 1 315 ? -2.277 4.163 -20.476 1.00 94.62 315 ALA A O 1
ATOM 2468 N N . ASP A 1 316 ? -0.830 5.168 -21.879 1.00 96.88 316 ASP A N 1
ATOM 2469 C CA . ASP A 1 316 ? -0.607 4.011 -22.753 1.00 96.88 316 ASP A CA 1
ATOM 2470 C C . ASP A 1 316 ? 0.053 2.846 -21.973 1.00 96.88 316 ASP A C 1
ATOM 2472 O O . ASP A 1 316 ? -0.297 1.685 -22.176 1.00 96.88 316 ASP A O 1
ATOM 2476 N N . SER A 1 317 ? 0.939 3.152 -21.014 1.00 98.31 317 SER A N 1
ATOM 2477 C CA . SER A 1 317 ? 1.569 2.164 -20.119 1.00 98.31 317 SER A CA 1
ATOM 2478 C C . SER A 1 317 ? 0.566 1.500 -19.169 1.00 98.31 317 SER A C 1
ATOM 2480 O O . SER A 1 317 ? 0.652 0.297 -18.928 1.00 98.31 317 SER A O 1
ATOM 2482 N N . ILE A 1 318 ? -0.392 2.264 -18.629 1.00 98.44 318 ILE A N 1
ATOM 2483 C CA . ILE A 1 318 ? -1.474 1.721 -17.792 1.00 98.44 318 ILE A CA 1
ATOM 2484 C C . ILE A 1 318 ? -2.355 0.793 -18.629 1.00 98.44 318 ILE A C 1
ATOM 2486 O O . ILE A 1 318 ? -2.632 -0.323 -18.199 1.00 98.44 318 ILE A O 1
ATOM 2490 N N . ASP A 1 319 ? -2.758 1.216 -19.830 1.00 98.44 319 ASP A N 1
ATOM 2491 C CA . ASP A 1 319 ? -3.573 0.380 -20.717 1.00 98.44 319 ASP A CA 1
ATOM 2492 C C . ASP A 1 319 ? -2.841 -0.912 -21.110 1.00 98.44 319 ASP A C 1
ATOM 2494 O O . ASP A 1 319 ? -3.448 -1.982 -21.102 1.00 98.44 319 ASP A O 1
ATOM 2498 N N . TYR A 1 320 ? -1.536 -0.848 -21.390 1.00 98.69 320 TYR A N 1
ATOM 2499 C CA . TYR A 1 320 ? -0.713 -2.035 -21.632 1.00 98.69 320 TYR A CA 1
ATOM 2500 C C . TYR A 1 320 ? -0.686 -2.982 -20.433 1.00 98.69 320 TYR A C 1
ATOM 2502 O O . TYR A 1 320 ? -0.897 -4.179 -20.614 1.00 98.69 320 TYR A O 1
ATOM 2510 N N . ALA A 1 321 ? -0.466 -2.461 -19.221 1.00 98.81 321 ALA A N 1
ATOM 2511 C CA . ALA A 1 321 ? -0.445 -3.272 -18.006 1.00 98.81 321 ALA A CA 1
ATOM 2512 C C . ALA A 1 321 ? -1.772 -4.019 -17.815 1.00 98.81 321 ALA A C 1
ATOM 2514 O O . ALA A 1 321 ? -1.781 -5.230 -17.602 1.00 98.81 321 ALA A O 1
ATOM 2515 N N . VAL A 1 322 ? -2.894 -3.306 -17.958 1.00 98.69 322 VAL A N 1
ATOM 2516 C CA . VAL A 1 322 ? -4.244 -3.879 -17.856 1.00 98.69 322 VAL A CA 1
ATOM 2517 C C . VAL A 1 322 ? -4.458 -4.961 -18.919 1.00 98.69 322 VAL A C 1
ATOM 2519 O O . VAL A 1 322 ? -4.871 -6.073 -18.596 1.00 98.69 322 VAL A O 1
ATOM 2522 N N . ASN A 1 323 ? -4.133 -4.671 -20.182 1.00 97.88 323 ASN A N 1
ATOM 2523 C CA . ASN A 1 323 ? -4.348 -5.601 -21.295 1.00 97.88 323 ASN A CA 1
ATOM 2524 C C . ASN A 1 323 ? -3.454 -6.851 -21.219 1.00 97.88 323 ASN A C 1
ATOM 2526 O O . ASN A 1 323 ? -3.852 -7.904 -21.713 1.00 97.88 323 ASN A O 1
ATOM 2530 N N . ASN A 1 324 ? -2.290 -6.751 -20.570 1.00 98.19 324 ASN A N 1
ATOM 2531 C CA . ASN A 1 324 ? -1.377 -7.868 -20.312 1.00 98.19 324 ASN A CA 1
ATOM 2532 C C . ASN A 1 324 ? -1.631 -8.579 -18.970 1.00 98.19 324 ASN A C 1
ATOM 2534 O O . ASN A 1 324 ? -0.849 -9.438 -18.559 1.00 98.19 324 ASN A O 1
ATOM 2538 N N . GLY A 1 325 ? -2.750 -8.271 -18.305 1.00 97.44 325 GLY A N 1
ATOM 2539 C CA . GLY A 1 325 ? -3.232 -9.016 -17.145 1.00 97.44 325 GLY A CA 1
ATOM 2540 C C . GLY A 1 325 ? -2.589 -8.624 -15.817 1.00 97.44 325 GLY A C 1
ATOM 2541 O O . GLY A 1 325 ? -2.504 -9.469 -14.931 1.00 97.44 325 GLY A O 1
ATOM 2542 N N . ALA A 1 326 ? -2.132 -7.379 -15.664 1.00 98.75 326 ALA A N 1
ATOM 2543 C CA . ALA A 1 326 ? -1.724 -6.864 -14.361 1.00 98.75 326 ALA A CA 1
ATOM 2544 C C . ALA A 1 326 ? -2.909 -6.859 -13.380 1.00 98.75 326 ALA A C 1
ATOM 2546 O O . ALA A 1 326 ? -3.978 -6.342 -13.691 1.00 98.75 326 ALA A O 1
ATOM 2547 N N . ASP A 1 327 ? -2.701 -7.380 -12.173 1.00 98.75 327 ASP A N 1
ATOM 2548 C CA . ASP A 1 327 ? -3.637 -7.273 -11.047 1.00 98.75 327 ASP A CA 1
ATOM 2549 C C . ASP A 1 327 ? -3.399 -5.982 -10.245 1.00 98.75 327 ASP A C 1
ATOM 2551 O O . ASP A 1 327 ? -4.318 -5.414 -9.648 1.00 98.75 327 ASP A O 1
ATOM 2555 N N . VAL A 1 328 ? -2.141 -5.535 -10.213 1.00 98.94 328 VAL A N 1
ATOM 2556 C CA . VAL A 1 328 ? -1.676 -4.361 -9.476 1.00 98.94 328 VAL A CA 1
ATOM 2557 C C . VAL A 1 328 ? -0.758 -3.531 -10.368 1.00 98.94 328 VAL A C 1
ATOM 2559 O O . VAL A 1 328 ? 0.078 -4.070 -11.085 1.00 98.94 328 VAL A O 1
ATOM 2562 N N . ILE A 1 329 ? -0.866 -2.208 -10.296 1.00 98.94 329 ILE A N 1
ATOM 2563 C CA . ILE A 1 329 ? 0.034 -1.260 -10.955 1.00 98.94 329 ILE A CA 1
ATOM 2564 C C . ILE A 1 329 ? 0.665 -0.364 -9.888 1.00 98.94 329 ILE A C 1
ATOM 2566 O O . ILE A 1 329 ? -0.038 0.249 -9.084 1.00 98.94 329 ILE A O 1
ATOM 2570 N N . ASN A 1 330 ? 1.989 -0.229 -9.910 1.00 98.88 330 ASN A N 1
ATOM 2571 C CA . ASN A 1 330 ? 2.697 0.792 -9.148 1.00 98.88 330 ASN A CA 1
ATOM 2572 C C . ASN A 1 330 ? 3.158 1.940 -10.060 1.00 98.88 330 ASN A C 1
ATOM 2574 O O . ASN A 1 330 ? 3.857 1.721 -11.048 1.00 98.88 330 ASN A O 1
ATOM 2578 N N . LEU A 1 331 ? 2.819 3.171 -9.669 1.00 97.25 331 LEU A N 1
ATOM 2579 C CA . LEU A 1 331 ? 3.217 4.425 -10.309 1.00 97.25 331 LEU A CA 1
ATOM 2580 C C . LEU A 1 331 ? 4.036 5.275 -9.328 1.00 97.25 331 LEU A C 1
ATOM 2582 O O . LEU A 1 331 ? 3.520 6.180 -8.664 1.00 97.25 331 LEU A O 1
ATOM 2586 N N . SER A 1 332 ? 5.342 5.024 -9.262 1.00 95.12 332 SER A N 1
ATOM 2587 C CA . SER A 1 332 ? 6.284 5.780 -8.422 1.00 95.12 332 SER A CA 1
ATOM 2588 C C . SER A 1 332 ? 6.772 7.071 -9.096 1.00 95.12 332 SER A C 1
ATOM 2590 O O . SER A 1 332 ? 7.953 7.418 -9.054 1.00 95.12 332 SER A O 1
ATOM 2592 N N . LEU A 1 333 ? 5.848 7.810 -9.712 1.00 90.94 333 LEU A N 1
ATOM 2593 C CA . LEU A 1 333 ? 6.138 8.928 -10.605 1.00 90.94 333 LEU A CA 1
ATOM 2594 C C . LEU A 1 333 ? 5.156 10.085 -10.441 1.00 90.94 333 LEU A C 1
ATOM 2596 O O . LEU A 1 333 ? 4.025 9.913 -9.986 1.00 90.94 333 LEU A O 1
ATOM 2600 N N . GLY A 1 334 ? 5.575 11.273 -10.871 1.00 85.31 334 GLY A N 1
ATOM 2601 C CA . GLY A 1 334 ? 4.654 12.376 -11.083 1.00 85.31 334 GLY A CA 1
ATOM 2602 C C . GLY A 1 334 ? 5.313 13.732 -11.304 1.00 85.31 334 GLY A C 1
ATOM 2603 O O . GLY A 1 334 ? 6.493 13.934 -11.025 1.00 85.31 334 GLY A O 1
ATOM 2604 N N . TRP A 1 335 ? 4.510 14.681 -11.779 1.00 77.50 335 TRP A N 1
ATOM 2605 C CA . TRP A 1 335 ? 4.905 16.068 -12.030 1.00 77.50 335 TRP A CA 1
ATOM 2606 C C . TRP A 1 335 ? 4.096 17.022 -11.166 1.00 77.50 335 TRP A C 1
ATOM 2608 O O . TRP A 1 335 ? 2.899 16.816 -10.968 1.00 77.50 335 TRP A O 1
ATOM 2618 N N . GLN A 1 336 ? 4.721 18.087 -10.668 1.00 66.94 336 GLN A N 1
ATOM 2619 C CA . GLN A 1 336 ? 4.007 19.101 -9.897 1.00 66.94 336 GLN A CA 1
ATOM 2620 C C . GLN A 1 336 ? 3.382 20.136 -10.814 1.00 66.94 336 GLN A C 1
ATOM 2622 O O . GLN A 1 336 ? 4.065 20.652 -11.691 1.00 66.94 336 GLN A O 1
ATOM 2627 N N . HIS A 1 337 ? 2.145 20.554 -10.542 1.00 55.91 337 HIS A N 1
ATOM 2628 C CA . HIS A 1 337 ? 1.502 21.611 -11.322 1.00 55.91 337 HIS A CA 1
ATOM 2629 C C . HIS A 1 337 ? 2.299 22.929 -11.344 1.00 55.91 337 HIS A C 1
ATOM 2631 O O . HIS A 1 337 ? 2.270 23.641 -12.336 1.00 55.91 337 HIS A O 1
ATOM 2637 N N . LYS A 1 338 ? 3.079 23.264 -10.305 1.00 53.34 338 LYS A N 1
ATOM 2638 C CA . LYS A 1 338 ? 3.952 24.460 -10.328 1.00 53.34 338 LYS A CA 1
ATOM 2639 C C . LYS A 1 338 ? 5.038 24.405 -11.418 1.00 53.34 338 LYS A C 1
ATOM 2641 O O . LYS A 1 338 ? 5.493 25.451 -11.873 1.00 53.34 338 LYS A O 1
ATOM 2646 N N . ASP A 1 339 ? 5.420 23.197 -11.833 1.00 57.09 339 ASP A N 1
ATOM 2647 C CA . ASP A 1 339 ? 6.350 22.940 -12.934 1.00 57.09 339 ASP A CA 1
ATOM 2648 C C . ASP A 1 339 ? 5.608 22.907 -14.293 1.00 57.09 339 ASP A C 1
ATOM 2650 O O . ASP A 1 339 ? 6.233 22.792 -15.347 1.00 57.09 339 ASP A O 1
ATOM 2654 N N . LEU A 1 340 ? 4.273 23.060 -14.276 1.00 58.81 340 LEU A N 1
ATOM 2655 C CA . LEU A 1 340 ? 3.354 23.030 -15.415 1.00 58.81 340 LEU A CA 1
ATOM 2656 C C . LEU A 1 340 ? 2.685 24.406 -15.593 1.00 58.81 340 LEU A C 1
ATOM 2658 O O . LEU A 1 340 ? 1.731 24.747 -14.895 1.00 58.81 340 LEU A O 1
ATOM 2662 N N . PRO A 1 341 ? 3.133 25.241 -16.543 1.00 55.72 341 PRO A N 1
ATOM 2663 C CA . PRO A 1 341 ? 2.381 26.429 -16.936 1.00 55.72 341 PRO A CA 1
ATOM 2664 C C . PRO A 1 341 ? 0.924 26.062 -17.275 1.00 55.72 341 PRO A C 1
ATOM 2666 O O . PRO A 1 341 ? 0.703 25.081 -17.982 1.00 55.72 341 PRO A O 1
ATOM 2669 N N . ALA A 1 342 ? -0.054 26.883 -16.862 1.00 52.72 342 ALA A N 1
ATOM 2670 C CA . ALA A 1 342 ? -1.510 26.644 -16.979 1.00 52.72 342 ALA A CA 1
ATOM 2671 C C . ALA A 1 342 ? -2.056 26.358 -18.405 1.00 52.72 342 ALA A C 1
ATOM 2673 O O . ALA A 1 342 ? -3.247 26.131 -18.588 1.00 52.72 342 ALA A O 1
ATOM 2674 N N . ASN A 1 343 ? -1.188 26.358 -19.420 1.00 53.88 343 ASN A N 1
ATOM 2675 C CA . ASN A 1 343 ? -1.510 26.220 -20.838 1.00 53.88 343 ASN A CA 1
ATOM 2676 C C . ASN A 1 343 ? -0.778 25.028 -21.498 1.00 53.88 343 ASN A C 1
ATOM 2678 O O . ASN A 1 343 ? -0.752 24.951 -22.724 1.00 53.88 343 ASN A O 1
ATOM 2682 N N . MET A 1 344 ? -0.114 24.166 -20.716 1.00 57.78 344 MET A N 1
ATOM 2683 C CA . MET A 1 344 ? 0.749 23.079 -21.217 1.00 57.78 344 MET A CA 1
ATOM 2684 C C . MET A 1 344 ? 0.077 21.704 -21.275 1.00 57.78 344 MET A C 1
ATOM 2686 O O . MET A 1 344 ? 0.665 20.790 -21.839 1.00 57.78 344 MET A O 1
ATOM 2690 N N . LEU A 1 345 ? -1.114 21.545 -20.693 1.00 66.00 345 LEU A N 1
ATOM 2691 C CA . LEU A 1 345 ? -1.829 20.270 -20.676 1.00 66.00 345 LEU A CA 1
ATOM 2692 C C . LEU A 1 345 ? -3.048 20.343 -21.578 1.00 66.00 345 LEU A C 1
ATOM 2694 O O . LEU A 1 345 ? -3.978 21.116 -21.326 1.00 66.00 345 LEU A O 1
ATOM 2698 N N . SER A 1 346 ? -3.068 19.523 -22.623 1.00 70.75 346 SER A N 1
ATOM 2699 C CA . SER A 1 346 ? -4.247 19.442 -23.476 1.00 70.75 346 SER A CA 1
ATOM 2700 C C . SER A 1 346 ? -5.383 18.699 -22.758 1.00 70.75 346 SER A C 1
ATOM 2702 O O . SER A 1 346 ? -5.174 17.683 -22.090 1.00 70.75 346 SER A O 1
ATOM 2704 N N . SER A 1 347 ? -6.631 19.148 -22.942 1.00 72.69 347 SER A N 1
ATOM 2705 C CA . SER A 1 347 ? -7.800 18.416 -22.426 1.00 72.69 347 SER A CA 1
ATOM 2706 C C . SER A 1 347 ? -7.869 16.986 -22.974 1.00 72.69 347 SER A C 1
ATOM 2708 O O . SER A 1 347 ? -8.388 16.098 -22.306 1.00 72.69 347 SER A O 1
ATOM 2710 N N . SER A 1 348 ? -7.336 16.738 -24.177 1.00 77.00 348 SER A N 1
ATOM 2711 C CA . SER A 1 348 ? -7.203 15.390 -24.739 1.00 77.00 348 SER A CA 1
ATOM 2712 C C . SER A 1 348 ? -6.258 14.503 -23.933 1.00 77.00 348 SER A C 1
ATOM 2714 O O . SER A 1 348 ? -6.628 13.368 -23.659 1.00 77.00 348 SER A O 1
ATOM 2716 N N . THR A 1 349 ? -5.097 15.010 -23.512 1.00 80.06 349 THR A N 1
ATOM 2717 C CA . THR A 1 349 ? -4.115 14.255 -22.716 1.00 80.06 349 THR A CA 1
ATOM 2718 C C . THR A 1 349 ? -4.699 13.854 -21.364 1.00 80.06 349 THR A C 1
ATOM 2720 O O . THR A 1 349 ? -4.666 12.686 -20.985 1.00 80.06 349 THR A O 1
ATOM 2723 N N . LEU A 1 350 ? -5.311 14.813 -20.662 1.00 78.56 350 LEU A N 1
ATOM 2724 C CA . LEU A 1 350 ? -5.967 14.560 -19.376 1.00 78.56 350 LEU A CA 1
ATOM 2725 C C . LEU A 1 350 ? -7.115 13.549 -19.511 1.00 78.56 350 LEU A C 1
ATOM 2727 O O . LEU A 1 350 ? -7.285 12.683 -18.656 1.00 78.56 350 LEU A O 1
ATOM 2731 N N . ASN A 1 351 ? -7.870 13.617 -20.611 1.00 80.94 351 ASN A N 1
ATOM 2732 C CA . ASN A 1 351 ? -8.903 12.632 -20.913 1.00 80.94 351 ASN A CA 1
ATOM 2733 C C . ASN A 1 351 ? -8.327 11.239 -21.207 1.00 80.94 351 ASN A C 1
ATOM 2735 O O . ASN A 1 351 ? -8.969 10.262 -20.835 1.00 80.94 351 ASN A O 1
ATOM 2739 N N . SER A 1 352 ? -7.165 11.123 -21.859 1.00 85.56 352 SER A N 1
ATOM 2740 C CA . SER A 1 352 ? -6.505 9.827 -22.073 1.00 85.56 352 SER A CA 1
ATOM 2741 C C . SER A 1 352 ? -6.091 9.191 -20.751 1.00 85.56 352 SER A C 1
ATOM 2743 O O . SER A 1 352 ? -6.465 8.054 -20.493 1.00 85.56 352 SER A O 1
ATOM 2745 N N . LEU A 1 353 ? -5.431 9.943 -19.866 1.00 86.69 353 LEU A N 1
ATOM 2746 C CA . LEU A 1 353 ? -5.057 9.439 -18.542 1.00 86.69 353 LEU A CA 1
ATOM 2747 C C . LEU A 1 353 ? -6.287 9.018 -17.722 1.00 86.69 353 LEU A C 1
ATOM 2749 O O . LEU A 1 353 ? -6.311 7.938 -17.139 1.00 86.69 353 LEU A O 1
ATOM 2753 N N . LYS A 1 354 ? -7.348 9.836 -17.723 1.00 85.12 354 LYS A N 1
ATOM 2754 C CA . LYS A 1 354 ? -8.607 9.490 -17.051 1.00 85.12 354 LYS A CA 1
ATOM 2755 C C . LYS A 1 354 ? -9.239 8.213 -17.622 1.00 85.12 354 LYS A C 1
ATOM 2757 O O . LYS A 1 354 ? -9.810 7.437 -16.865 1.00 85.12 354 LYS A O 1
ATOM 2762 N N . LYS A 1 355 ? -9.160 7.995 -18.939 1.00 88.62 355 LYS A N 1
ATOM 2763 C CA . LYS A 1 355 ? -9.649 6.764 -19.579 1.00 88.62 355 LYS A CA 1
ATOM 2764 C C . LYS A 1 355 ? -8.821 5.548 -19.195 1.00 88.62 355 LYS A C 1
ATOM 2766 O O . LYS A 1 355 ? -9.427 4.523 -18.934 1.00 88.62 355 LYS A O 1
ATOM 2771 N N . ALA A 1 356 ? -7.500 5.670 -19.114 1.00 95.38 356 ALA A N 1
ATOM 2772 C CA . ALA A 1 356 ? -6.642 4.570 -18.685 1.00 95.38 356 ALA A CA 1
ATOM 2773 C C . ALA A 1 356 ? -6.934 4.166 -17.229 1.00 95.38 356 ALA A C 1
ATOM 2775 O O . ALA A 1 356 ? -7.081 2.989 -16.917 1.00 95.38 356 ALA A O 1
ATOM 2776 N N . PHE A 1 357 ? -7.149 5.142 -16.339 1.00 92.38 357 PHE A N 1
ATOM 2777 C CA . PHE A 1 357 ? -7.616 4.862 -14.976 1.00 92.38 357 PHE A CA 1
ATOM 2778 C C . PHE A 1 357 ? -9.006 4.224 -14.925 1.00 92.38 357 PHE A C 1
ATOM 2780 O O . PHE A 1 357 ? -9.220 3.306 -14.137 1.00 92.38 357 PHE A O 1
ATOM 2787 N N . GLN A 1 358 ? -9.932 4.659 -15.783 1.00 88.69 358 GLN A N 1
ATOM 2788 C CA . GLN A 1 358 ? -11.230 3.997 -15.910 1.00 88.69 358 GLN A CA 1
ATOM 2789 C C . GLN A 1 358 ? -11.081 2.563 -16.429 1.00 88.69 358 GLN A C 1
ATOM 2791 O O . GLN A 1 358 ? -11.727 1.674 -15.899 1.00 88.69 358 GLN A O 1
ATOM 2796 N N . ASN A 1 359 ? -10.216 2.328 -17.418 1.00 95.44 359 ASN A N 1
ATOM 2797 C CA . ASN A 1 359 ? -9.951 1.001 -17.964 1.00 95.44 359 ASN A CA 1
ATOM 2798 C C . ASN A 1 359 ? -9.388 0.060 -16.889 1.00 95.44 359 ASN A C 1
ATOM 2800 O O . ASN A 1 359 ? -9.838 -1.075 -16.772 1.00 95.44 359 ASN A O 1
ATOM 2804 N N . ALA A 1 360 ? -8.470 0.548 -16.052 1.00 96.94 360 ALA A N 1
ATOM 2805 C CA . ALA A 1 360 ? -7.978 -0.201 -14.901 1.00 96.94 360 ALA A CA 1
ATOM 2806 C C . ALA A 1 360 ? -9.093 -0.524 -13.892 1.00 96.94 360 ALA A C 1
ATOM 2808 O O . ALA A 1 360 ? -9.172 -1.653 -13.423 1.00 96.94 360 ALA A O 1
ATOM 2809 N N . LEU A 1 361 ? -9.985 0.429 -13.589 1.00 91.31 361 LEU A N 1
ATOM 2810 C CA . LEU A 1 361 ? -11.132 0.179 -12.707 1.00 91.31 361 LEU A CA 1
ATOM 2811 C C . LEU A 1 361 ? -12.104 -0.852 -13.308 1.00 91.31 361 LEU A C 1
ATOM 2813 O O . LEU A 1 361 ? -12.503 -1.787 -12.620 1.00 91.31 361 LEU A O 1
ATOM 2817 N N . ASP A 1 362 ? -12.444 -0.713 -14.591 1.00 91.44 362 ASP A N 1
ATOM 2818 C CA . ASP A 1 362 ? -13.377 -1.596 -15.305 1.00 91.44 362 ASP A CA 1
ATOM 2819 C C . ASP A 1 362 ? -12.854 -3.043 -15.416 1.00 91.44 362 ASP A C 1
ATOM 2821 O O . ASP A 1 362 ? -13.650 -3.974 -15.551 1.00 91.44 362 ASP A O 1
ATOM 2825 N N . ASN A 1 363 ? -11.531 -3.233 -15.344 1.00 96.69 363 ASN A N 1
ATOM 2826 C CA . ASN A 1 363 ? -10.858 -4.535 -15.380 1.00 96.69 363 ASN A CA 1
ATOM 2827 C C . ASN A 1 363 ? -10.330 -4.992 -14.005 1.00 96.69 363 ASN A C 1
ATOM 2829 O O . ASN A 1 363 ? -9.522 -5.913 -13.946 1.00 96.69 363 ASN A O 1
ATOM 2833 N N . ASP A 1 364 ? -10.794 -4.382 -12.909 1.00 96.31 364 ASP A N 1
ATOM 2834 C CA . ASP A 1 364 ? -10.448 -4.767 -11.531 1.00 96.31 364 ASP A CA 1
ATOM 2835 C C . ASP A 1 364 ? -8.939 -4.733 -11.203 1.00 96.31 364 ASP A C 1
ATOM 2837 O O . ASP A 1 364 ? -8.409 -5.589 -10.494 1.00 96.31 364 ASP A O 1
ATOM 2841 N N . VAL A 1 365 ? -8.231 -3.719 -11.700 1.00 98.56 365 VAL A N 1
ATOM 2842 C CA . VAL A 1 365 ? -6.792 -3.532 -11.467 1.00 98.56 365 VAL A CA 1
ATOM 2843 C C . VAL A 1 365 ? -6.562 -2.484 -10.384 1.00 98.56 365 VAL A C 1
ATOM 2845 O O . VAL A 1 365 ? -7.018 -1.345 -10.502 1.00 98.56 365 VAL A O 1
ATOM 2848 N N . PHE A 1 366 ? -5.839 -2.838 -9.322 1.00 98.50 366 PHE A N 1
ATOM 2849 C CA . PHE A 1 366 ? -5.491 -1.902 -8.247 1.00 98.50 366 PHE A CA 1
ATOM 2850 C C . PHE A 1 366 ? -4.301 -1.022 -8.644 1.00 98.50 366 PHE A C 1
ATOM 2852 O O . PHE A 1 366 ? -3.359 -1.501 -9.268 1.00 98.50 366 PHE A O 1
ATOM 2859 N N . ILE A 1 367 ? -4.302 0.259 -8.261 1.00 98.44 367 ILE A N 1
ATOM 2860 C CA . ILE A 1 367 ? -3.203 1.185 -8.574 1.00 98.44 367 ILE A CA 1
ATOM 2861 C C . ILE A 1 367 ? -2.687 1.870 -7.306 1.00 98.44 367 ILE A C 1
ATOM 2863 O O . ILE A 1 367 ? -3.433 2.574 -6.628 1.00 98.44 367 ILE A O 1
ATOM 2867 N N . ALA A 1 368 ? -1.387 1.758 -7.035 1.00 98.25 368 ALA A N 1
ATOM 2868 C CA . ALA A 1 368 ? -0.682 2.587 -6.058 1.00 98.25 368 ALA A CA 1
ATOM 2869 C C . ALA A 1 368 ? 0.072 3.721 -6.768 1.00 98.25 368 ALA A C 1
ATOM 2871 O O . ALA A 1 368 ? 0.806 3.478 -7.726 1.00 98.25 368 ALA A O 1
ATOM 2872 N N . ILE A 1 369 ? -0.107 4.964 -6.312 1.00 95.88 369 ILE A N 1
ATOM 2873 C CA . ILE A 1 369 ? 0.535 6.155 -6.885 1.00 95.88 369 ILE A CA 1
ATOM 2874 C C . ILE A 1 369 ? 1.248 6.944 -5.790 1.00 95.88 369 ILE A C 1
ATOM 2876 O O . ILE A 1 369 ? 0.635 7.322 -4.791 1.00 95.88 369 ILE A O 1
ATOM 2880 N N . ALA A 1 370 ? 2.517 7.283 -6.005 1.00 95.06 370 ALA A N 1
ATOM 2881 C CA . ALA A 1 370 ? 3.271 8.156 -5.111 1.00 95.06 370 ALA A CA 1
ATOM 2882 C C . ALA A 1 370 ? 2.665 9.578 -5.038 1.00 95.06 370 ALA A C 1
ATOM 2884 O O . ALA A 1 370 ? 2.419 10.221 -6.059 1.00 95.06 370 ALA A O 1
ATOM 2885 N N . ALA A 1 371 ? 2.465 10.118 -3.829 1.00 91.50 371 ALA A N 1
ATOM 2886 C CA . ALA A 1 371 ? 1.861 11.445 -3.636 1.00 91.50 371 ALA A CA 1
ATOM 2887 C C . ALA A 1 371 ? 2.746 12.618 -4.130 1.00 91.50 371 ALA A C 1
ATOM 2889 O O . ALA A 1 371 ? 2.243 13.705 -4.447 1.00 91.50 371 ALA A O 1
ATOM 2890 N N . GLY A 1 372 ? 4.065 12.419 -4.208 1.00 88.94 372 GLY A N 1
ATOM 2891 C CA . GLY A 1 372 ? 5.061 13.430 -4.580 1.00 88.94 372 GLY A CA 1
ATOM 2892 C C . GLY A 1 372 ? 5.897 13.934 -3.396 1.00 88.94 372 GLY A C 1
ATOM 2893 O O . GLY A 1 372 ? 5.584 13.670 -2.238 1.00 88.94 372 GLY A O 1
ATOM 2894 N N . ASN A 1 373 ? 6.986 14.656 -3.688 1.00 87.94 373 ASN A N 1
ATOM 2895 C CA . ASN A 1 373 ? 8.075 14.913 -2.730 1.00 87.94 373 ASN A CA 1
ATOM 2896 C C . ASN A 1 373 ? 8.389 16.412 -2.497 1.00 87.94 373 ASN A C 1
ATOM 2898 O O . ASN A 1 373 ? 9.560 16.791 -2.458 1.00 87.94 373 ASN A O 1
ATOM 2902 N N . SER A 1 374 ? 7.375 17.274 -2.350 1.00 83.25 374 SER A N 1
ATOM 2903 C CA . SER A 1 374 ? 7.577 18.719 -2.115 1.00 83.25 374 SER A CA 1
ATOM 2904 C C . SER A 1 374 ? 7.075 19.258 -0.779 1.00 83.25 374 SER A C 1
ATOM 2906 O O . SER A 1 374 ? 7.153 20.468 -0.563 1.00 83.25 374 SER A O 1
ATOM 2908 N N . GLY A 1 375 ? 6.567 18.409 0.112 1.00 80.06 375 GLY A N 1
ATOM 2909 C CA . GLY A 1 375 ? 6.049 18.836 1.413 1.00 80.06 375 GLY A CA 1
ATOM 2910 C C . GLY A 1 375 ? 4.785 19.693 1.303 1.00 80.06 375 GLY A C 1
ATOM 2911 O O . GLY A 1 375 ? 4.581 20.593 2.115 1.00 80.06 375 GLY A O 1
ATOM 2912 N N . THR A 1 376 ? 3.974 19.481 0.261 1.00 72.25 376 THR A N 1
ATOM 2913 C CA . THR A 1 376 ? 2.770 20.279 -0.018 1.00 72.25 376 THR A CA 1
ATOM 2914 C C . THR A 1 376 ? 1.490 19.472 0.167 1.00 72.25 376 THR A C 1
ATOM 2916 O O . THR A 1 376 ? 1.474 18.263 -0.063 1.00 72.25 376 THR A O 1
ATOM 2919 N N . ASP A 1 377 ? 0.393 20.156 0.496 1.00 70.38 377 ASP A N 1
ATOM 2920 C CA . ASP A 1 377 ? -0.950 19.586 0.371 1.00 70.38 377 ASP A CA 1
ATOM 2921 C C . ASP A 1 377 ? -1.308 19.432 -1.120 1.00 70.38 377 ASP A C 1
ATOM 2923 O O . ASP A 1 377 ? -1.294 20.411 -1.874 1.00 70.38 377 ASP A O 1
ATOM 2927 N N . ILE A 1 378 ? -1.588 18.201 -1.559 1.00 64.19 378 ILE A N 1
ATOM 2928 C CA . ILE A 1 378 ? -1.845 17.854 -2.967 1.00 64.19 378 ILE A CA 1
ATOM 2929 C C . ILE A 1 378 ? -3.175 18.402 -3.507 1.00 64.19 378 ILE A C 1
ATOM 2931 O O . ILE A 1 378 ? -3.385 18.348 -4.721 1.00 64.19 378 ILE A O 1
ATOM 2935 N N . PHE A 1 379 ? -4.067 18.952 -2.670 1.00 59.44 379 PHE A N 1
ATOM 2936 C CA . PHE A 1 379 ? -5.394 19.390 -3.127 1.00 59.44 379 PHE A CA 1
ATOM 2937 C C . PHE A 1 379 ? -6.032 20.531 -2.310 1.00 59.44 379 PHE A C 1
ATOM 2939 O O . PHE A 1 379 ? -7.250 20.546 -2.109 1.00 59.44 379 PHE A O 1
ATOM 2946 N N . SER A 1 380 ? -5.250 21.498 -1.833 1.00 45.94 380 SER A N 1
ATOM 2947 C CA . SER A 1 380 ? -5.745 22.539 -0.926 1.00 45.94 380 SER A CA 1
ATOM 2948 C C . SER A 1 380 ? -6.676 23.603 -1.560 1.00 45.94 380 SER A C 1
ATOM 2950 O O . SER A 1 380 ? -6.426 24.780 -1.337 1.00 45.94 380 SER A O 1
ATOM 2952 N N . THR A 1 381 ? -7.769 23.260 -2.265 1.00 41.72 381 THR A N 1
ATOM 2953 C CA . THR A 1 381 ? -8.997 24.094 -2.336 1.00 41.72 381 THR A CA 1
ATOM 2954 C C . THR A 1 381 ? -10.269 23.325 -2.755 1.00 41.72 381 THR A C 1
ATOM 2956 O O . THR A 1 381 ? -10.281 22.469 -3.636 1.00 41.72 381 THR A O 1
ATOM 2959 N N . ASN A 1 382 ? -11.406 23.745 -2.179 1.00 37.44 382 ASN A N 1
ATOM 2960 C CA . ASN A 1 382 ? -12.791 23.336 -2.480 1.00 37.44 382 ASN A CA 1
ATOM 2961 C C . ASN A 1 382 ? -13.322 23.795 -3.864 1.00 37.44 382 ASN A C 1
ATOM 2963 O O . ASN A 1 382 ? -14.468 24.241 -3.970 1.00 37.44 382 ASN A O 1
ATOM 2967 N N . LYS A 1 383 ? -12.526 23.768 -4.939 1.00 37.53 383 LYS A N 1
ATOM 2968 C CA . LYS A 1 383 ? -12.965 24.260 -6.262 1.00 37.53 383 LYS A CA 1
ATOM 2969 C C . LYS A 1 383 ? -12.791 23.226 -7.366 1.00 37.53 383 LYS A C 1
ATOM 2971 O O . LYS A 1 383 ? -11.980 23.376 -8.266 1.00 37.53 383 LYS A O 1
ATOM 2976 N N . TRP A 1 384 ? -13.645 22.209 -7.326 1.00 42.22 384 TRP A N 1
ATOM 2977 C CA . TRP A 1 384 ? -13.708 21.144 -8.333 1.00 42.22 384 TRP A CA 1
ATOM 2978 C C . TRP A 1 384 ? -14.559 21.471 -9.579 1.00 42.22 384 TRP A C 1
ATOM 2980 O O . TRP A 1 384 ? -14.687 20.638 -10.470 1.00 42.22 384 TRP A O 1
ATOM 2990 N N . ASN A 1 385 ? -15.140 22.673 -9.683 1.00 34.97 385 ASN A N 1
ATOM 2991 C CA . ASN A 1 385 ? -16.205 22.939 -10.664 1.00 34.97 385 ASN A CA 1
ATOM 2992 C C . ASN A 1 385 ? -15.788 23.618 -11.979 1.00 34.97 385 ASN A C 1
ATOM 2994 O O . ASN A 1 385 ? -16.668 23.919 -12.777 1.00 34.97 385 ASN A O 1
ATOM 2998 N N . ASP A 1 386 ? -14.500 23.816 -12.264 1.00 37.97 386 ASP A N 1
ATOM 2999 C CA . ASP A 1 386 ? -14.075 24.313 -13.579 1.00 37.97 386 ASP A CA 1
ATOM 3000 C C . ASP A 1 386 ? -12.811 23.591 -14.058 1.00 37.97 386 ASP A C 1
ATOM 3002 O O . ASP A 1 386 ? -11.711 23.820 -13.559 1.00 37.97 386 ASP A O 1
ATOM 3006 N N . ILE A 1 387 ? -12.954 22.787 -15.117 1.00 41.94 387 ILE A N 1
ATOM 3007 C CA . ILE A 1 387 ? -11.867 22.113 -15.864 1.00 41.94 387 ILE A CA 1
ATOM 3008 C C . ILE A 1 387 ? -10.860 23.133 -16.470 1.00 41.94 387 ILE A C 1
ATOM 3010 O O . ILE A 1 387 ? -9.869 22.755 -17.086 1.00 41.94 387 ILE A O 1
ATOM 3014 N N . GLY A 1 388 ? -11.082 24.440 -16.282 1.00 40.19 388 GLY A N 1
ATOM 3015 C CA . GLY A 1 388 ? -10.196 25.525 -16.706 1.00 40.19 388 GLY A CA 1
ATOM 3016 C C . GLY A 1 388 ? -9.361 26.181 -15.601 1.00 40.19 388 GLY A C 1
ATOM 3017 O O . GLY A 1 388 ? -8.665 27.146 -15.906 1.00 40.19 388 GLY A O 1
ATOM 3018 N N . ASN A 1 389 ? -9.435 25.731 -14.341 1.00 39.84 389 ASN A N 1
ATOM 3019 C CA . ASN A 1 389 ? -8.693 26.356 -13.238 1.00 39.84 389 ASN A CA 1
ATOM 3020 C C . ASN A 1 389 ? -8.245 25.312 -12.195 1.00 39.84 389 ASN A C 1
ATOM 3022 O O . ASN A 1 389 ? -8.749 25.270 -11.076 1.00 39.84 389 ASN A O 1
ATOM 3026 N N . VAL A 1 390 ? -7.326 24.431 -12.603 1.00 44.09 390 VAL A N 1
ATOM 3027 C CA . VAL A 1 390 ? -6.636 23.483 -11.713 1.00 44.09 390 VAL A CA 1
ATOM 3028 C C . VAL A 1 390 ? -5.829 24.245 -10.660 1.00 44.09 390 VAL A C 1
ATOM 3030 O O . VAL A 1 390 ? -5.080 25.168 -10.980 1.00 44.09 390 VAL A O 1
ATOM 3033 N N . ASP A 1 391 ? -6.028 23.875 -9.398 1.00 44.06 391 ASP A N 1
ATOM 3034 C CA . ASP A 1 391 ? -5.373 24.492 -8.250 1.00 44.06 391 ASP A CA 1
ATOM 3035 C C . ASP A 1 391 ? -3.863 24.188 -8.226 1.00 44.06 391 ASP A C 1
ATOM 3037 O O . ASP A 1 391 ? -3.406 23.117 -8.626 1.00 44.06 391 ASP A O 1
ATOM 3041 N N . PHE A 1 392 ? -3.071 25.152 -7.762 1.00 41.47 392 PHE A N 1
ATOM 3042 C CA . PHE A 1 392 ? -1.631 25.265 -8.024 1.00 41.47 392 PHE A CA 1
ATOM 3043 C C . PHE A 1 392 ? -0.731 24.270 -7.254 1.00 41.47 392 PHE A C 1
ATOM 3045 O O . PHE A 1 392 ? 0.492 24.440 -7.259 1.00 41.47 392 PHE A O 1
ATOM 3052 N N . THR A 1 393 ? -1.283 23.233 -6.612 1.00 48.06 393 THR A N 1
ATOM 3053 C CA . THR A 1 393 ? -0.522 22.289 -5.765 1.00 48.06 393 THR A CA 1
ATOM 3054 C C . THR A 1 393 ? -0.666 20.805 -6.125 1.00 48.06 393 THR A C 1
ATOM 3056 O O . THR A 1 393 ? 0.059 19.984 -5.560 1.00 48.06 393 THR A O 1
ATOM 3059 N N . SER A 1 394 ? -1.522 20.434 -7.084 1.00 60.69 394 SER A N 1
ATOM 3060 C CA . SER A 1 394 ? -1.739 19.020 -7.430 1.00 60.69 394 SER A CA 1
ATOM 3061 C C . SER A 1 394 ? -0.584 18.399 -8.224 1.00 60.69 394 SER A C 1
ATOM 3063 O O . SER A 1 394 ? 0.093 19.071 -9.009 1.00 60.69 394 SER A O 1
ATOM 3065 N N . THR A 1 395 ? -0.354 17.097 -8.025 1.00 73.00 395 THR A N 1
ATOM 3066 C CA . THR A 1 395 ? 0.595 16.305 -8.820 1.00 73.00 395 THR A CA 1
ATOM 3067 C C . THR A 1 395 ? -0.148 15.487 -9.880 1.00 73.00 395 THR A C 1
ATOM 3069 O O . THR A 1 395 ? -1.267 15.037 -9.668 1.00 73.00 395 THR A O 1
ATOM 3072 N N . ILE A 1 396 ? 0.435 15.305 -11.062 1.00 76.12 396 ILE A N 1
ATOM 3073 C CA . ILE A 1 396 ? -0.079 14.377 -12.085 1.00 76.12 396 ILE A CA 1
ATOM 3074 C C . ILE A 1 396 ? 0.786 13.118 -12.010 1.00 76.12 396 ILE A C 1
ATOM 3076 O O . ILE A 1 396 ? 2.003 13.277 -12.012 1.00 76.12 396 ILE A O 1
ATOM 3080 N N . PRO A 1 397 ? 0.214 11.902 -11.939 1.00 81.38 397 PRO A N 1
ATOM 3081 C CA . PRO A 1 397 ? -1.182 11.583 -12.237 1.00 81.38 397 PRO A CA 1
ATOM 3082 C C . PRO A 1 397 ? -2.142 11.563 -11.029 1.00 81.38 397 PRO A C 1
ATOM 3084 O O . PRO A 1 397 ? -3.326 11.281 -11.215 1.00 81.38 397 PRO A O 1
ATOM 3087 N N . THR A 1 398 ? -1.687 11.910 -9.816 1.00 80.00 398 THR A N 1
ATOM 3088 C CA . THR A 1 398 ? -2.524 11.854 -8.594 1.00 80.00 398 THR A CA 1
ATOM 3089 C C . THR A 1 398 ? -3.785 12.720 -8.669 1.00 80.00 398 THR A C 1
ATOM 3091 O O . THR A 1 398 ? -4.774 12.387 -8.032 1.00 80.00 398 THR A O 1
ATOM 3094 N N . LEU A 1 399 ? -3.808 13.770 -9.498 1.00 72.81 399 LEU A N 1
ATOM 3095 C CA . LEU A 1 399 ? -4.960 14.654 -9.709 1.00 72.81 399 LEU A CA 1
ATOM 3096 C C . LEU A 1 399 ? -6.294 13.904 -9.881 1.00 72.81 399 LEU A C 1
ATOM 3098 O O . LEU A 1 399 ? -7.329 14.372 -9.406 1.00 72.81 399 LEU A O 1
ATOM 3102 N N . PHE A 1 400 ? -6.281 12.750 -10.553 1.00 71.12 400 PHE A N 1
ATOM 3103 C CA . PHE A 1 400 ? -7.494 11.984 -10.841 1.00 71.12 400 PHE A CA 1
ATOM 3104 C C . PHE A 1 400 ? -7.782 10.859 -9.851 1.00 71.12 400 PHE A C 1
ATOM 3106 O O . PHE A 1 400 ? -8.891 10.330 -9.883 1.00 71.12 400 PHE A O 1
ATOM 3113 N N . SER A 1 401 ? -6.844 10.510 -8.968 1.00 73.31 401 SER A N 1
ATOM 3114 C CA . SER A 1 401 ? -6.935 9.310 -8.125 1.00 73.31 401 SER A CA 1
ATOM 3115 C C . SER A 1 401 ? -8.215 9.263 -7.291 1.00 73.31 401 SER A C 1
ATOM 3117 O O . SER A 1 401 ? -8.838 8.218 -7.168 1.00 73.31 401 SER A O 1
ATOM 3119 N N . ARG A 1 402 ? -8.694 10.417 -6.813 1.00 68.88 402 ARG A N 1
ATOM 3120 C CA . ARG A 1 402 ? -9.911 10.522 -5.986 1.00 68.88 402 ARG A CA 1
ATOM 3121 C C . ARG A 1 402 ? -11.207 10.186 -6.716 1.00 68.88 402 ARG A C 1
ATOM 3123 O O . ARG A 1 402 ? -12.237 10.039 -6.071 1.00 68.88 402 ARG A O 1
ATOM 3130 N N . SER A 1 403 ? -11.180 10.144 -8.046 1.00 72.88 403 SER A N 1
ATOM 3131 C CA . SER A 1 403 ? -12.345 9.774 -8.859 1.00 72.88 403 SER A CA 1
ATOM 3132 C C . SER A 1 403 ? -12.504 8.264 -9.012 1.00 72.88 403 SER A C 1
ATOM 3134 O O . SER A 1 403 ? -13.485 7.840 -9.614 1.00 72.88 403 SER A O 1
ATOM 3136 N N . PHE A 1 404 ? -11.548 7.474 -8.517 1.00 77.88 404 PHE A N 1
ATOM 3137 C CA . PHE A 1 404 ? -11.440 6.049 -8.791 1.00 77.88 404 PHE A CA 1
ATOM 3138 C C . PHE A 1 404 ? -11.228 5.268 -7.488 1.00 77.88 404 PHE A C 1
ATOM 3140 O O . PHE A 1 404 ? -10.288 5.527 -6.739 1.00 77.88 404 PHE A O 1
ATOM 3147 N N . GLY A 1 405 ? -12.122 4.317 -7.199 1.00 78.69 405 GLY A N 1
ATOM 3148 C CA . GLY A 1 405 ? -12.103 3.541 -5.951 1.00 78.69 405 GLY A CA 1
ATOM 3149 C C . GLY A 1 405 ? -10.962 2.523 -5.854 1.00 78.69 405 GLY A C 1
ATOM 3150 O O . GLY A 1 405 ? -10.671 2.048 -4.767 1.00 78.69 405 GLY A O 1
ATOM 3151 N N . ASN A 1 406 ? -10.296 2.214 -6.966 1.00 89.81 406 ASN A N 1
ATOM 3152 C CA . ASN A 1 406 ? -9.169 1.282 -7.061 1.00 89.81 406 ASN A CA 1
ATOM 3153 C C . ASN A 1 406 ? -7.787 1.955 -6.928 1.00 89.81 406 ASN A C 1
ATOM 3155 O O . ASN A 1 406 ? -6.776 1.273 -7.089 1.00 89.81 406 ASN A O 1
ATOM 3159 N N . ILE A 1 407 ? -7.716 3.273 -6.681 1.00 92.31 407 ILE A N 1
ATOM 3160 C CA . ILE A 1 407 ? -6.447 4.020 -6.668 1.00 92.31 407 ILE A CA 1
ATOM 3161 C C . ILE A 1 407 ? -6.067 4.490 -5.255 1.00 92.31 407 ILE A C 1
ATOM 3163 O O . ILE A 1 407 ? -6.718 5.351 -4.658 1.00 92.31 407 ILE A O 1
ATOM 3167 N N . ALA A 1 408 ? -4.933 4.003 -4.750 1.00 93.81 408 ALA A N 1
ATOM 3168 C CA . ALA A 1 408 ? -4.278 4.505 -3.547 1.00 93.81 408 ALA A CA 1
ATOM 3169 C C . ALA A 1 408 ? -3.297 5.636 -3.892 1.00 93.81 408 ALA A C 1
ATOM 3171 O O . ALA A 1 408 ? -2.328 5.429 -4.616 1.00 93.81 408 ALA A O 1
ATOM 3172 N N . THR A 1 409 ? -3.507 6.836 -3.342 1.00 93.12 409 THR A N 1
ATOM 3173 C CA . THR A 1 409 ? -2.471 7.888 -3.345 1.00 93.12 409 THR A CA 1
ATOM 3174 C C . THR A 1 409 ? -1.665 7.794 -2.061 1.00 93.12 409 THR A C 1
ATOM 3176 O O . THR A 1 409 ? -2.243 7.928 -0.982 1.00 93.12 409 THR A O 1
ATOM 3179 N N . VAL A 1 410 ? -0.359 7.560 -2.190 1.00 95.88 410 VAL A N 1
ATOM 3180 C CA . VAL A 1 410 ? 0.500 7.082 -1.105 1.00 95.88 410 VAL A CA 1
ATOM 3181 C C . VAL A 1 410 ? 1.484 8.157 -0.656 1.00 95.88 410 VAL A C 1
ATOM 3183 O O . VAL A 1 410 ? 2.396 8.547 -1.395 1.00 95.88 410 VAL A O 1
ATOM 3186 N N . SER A 1 411 ? 1.305 8.627 0.575 1.00 95.44 411 SER A N 1
ATOM 3187 C CA . SER A 1 411 ? 2.253 9.506 1.265 1.00 95.44 411 SER A CA 1
ATOM 3188 C C . SER A 1 411 ? 3.368 8.707 1.955 1.00 95.44 411 SER A C 1
ATOM 3190 O O . SER A 1 411 ? 3.241 7.509 2.194 1.00 95.44 411 SER A O 1
ATOM 3192 N N . ALA A 1 412 ? 4.477 9.368 2.280 1.00 95.44 412 ALA A N 1
ATOM 3193 C CA . ALA A 1 412 ? 5.645 8.759 2.907 1.00 95.44 412 ALA A CA 1
ATOM 3194 C C . ALA A 1 412 ? 5.732 9.111 4.396 1.00 95.44 412 ALA A C 1
ATOM 3196 O O . ALA A 1 412 ? 5.766 10.291 4.756 1.00 95.44 412 ALA A O 1
ATOM 3197 N N . THR A 1 413 ? 5.859 8.100 5.252 1.00 92.56 413 THR A N 1
ATOM 3198 C CA . THR A 1 413 ? 6.246 8.263 6.660 1.00 92.56 413 THR A CA 1
ATOM 3199 C C . THR A 1 413 ? 7.753 8.092 6.844 1.00 92.56 413 THR A C 1
ATOM 3201 O O . THR A 1 413 ? 8.447 7.457 6.041 1.00 92.56 413 THR A O 1
ATOM 3204 N N . ASN A 1 414 ? 8.281 8.691 7.910 1.00 87.25 414 ASN A N 1
ATOM 3205 C CA . ASN A 1 414 ? 9.625 8.401 8.401 1.00 87.25 414 ASN A CA 1
ATOM 3206 C C . ASN A 1 414 ? 9.595 7.281 9.456 1.00 87.25 414 ASN A C 1
ATOM 3208 O O . ASN A 1 414 ? 8.532 6.851 9.896 1.00 87.25 414 ASN A O 1
ATOM 3212 N N . ALA A 1 415 ? 10.773 6.874 9.936 1.00 80.38 415 ALA A N 1
ATOM 3213 C CA . ALA A 1 415 ? 10.933 5.835 10.961 1.00 80.38 415 ALA A CA 1
ATOM 3214 C C . ALA A 1 415 ? 10.362 6.180 12.354 1.00 80.38 415 ALA A C 1
ATOM 3216 O O . ALA A 1 415 ? 10.657 5.505 13.332 1.00 80.38 415 ALA A O 1
ATOM 3217 N N . ARG A 1 416 ? 9.591 7.266 12.487 1.00 75.94 416 ARG A N 1
ATOM 3218 C CA . ARG A 1 416 ? 8.915 7.678 13.726 1.00 75.94 416 ARG A CA 1
ATOM 3219 C C . ARG A 1 416 ? 7.392 7.742 13.582 1.00 75.94 416 ARG A C 1
ATOM 3221 O O . ARG A 1 416 ? 6.735 8.172 14.521 1.00 75.94 416 ARG A O 1
ATOM 3228 N N . GLY A 1 417 ? 6.846 7.384 12.419 1.00 77.56 417 GLY A N 1
ATOM 3229 C CA . GLY A 1 417 ? 5.408 7.405 12.125 1.00 77.56 417 GLY A CA 1
ATOM 3230 C C . GLY A 1 417 ? 4.904 8.779 11.680 1.00 77.56 417 GLY A C 1
ATOM 3231 O O . GLY A 1 417 ? 3.806 8.902 11.149 1.00 77.56 417 GLY A O 1
ATOM 3232 N N . ALA A 1 418 ? 5.731 9.819 11.817 1.00 82.25 418 ALA A N 1
ATOM 3233 C CA . ALA A 1 418 ? 5.424 11.142 11.300 1.00 82.25 418 ALA A CA 1
ATOM 3234 C C . ALA A 1 418 ? 5.544 11.172 9.773 1.00 82.25 418 ALA A C 1
ATOM 3236 O O . ALA A 1 418 ? 6.372 10.472 9.176 1.00 82.25 418 ALA A O 1
ATOM 3237 N N . LEU A 1 419 ? 4.778 12.066 9.150 1.00 84.94 419 LEU A N 1
ATOM 3238 C CA . LEU A 1 419 ? 4.911 12.349 7.728 1.00 84.94 419 LEU A CA 1
ATOM 3239 C C . LEU A 1 419 ? 6.351 12.809 7.436 1.00 84.94 419 LEU A C 1
ATOM 3241 O O . LEU A 1 419 ? 6.893 13.685 8.120 1.00 84.94 419 LEU A O 1
ATOM 3245 N N . ALA A 1 420 ? 6.995 12.211 6.433 1.00 88.62 420 ALA A N 1
ATOM 3246 C CA . ALA A 1 420 ? 8.323 12.631 6.012 1.00 88.62 420 ALA A CA 1
ATOM 3247 C C . ALA A 1 420 ? 8.270 14.090 5.532 1.00 88.62 420 ALA A C 1
ATOM 3249 O O . ALA A 1 420 ? 7.327 14.496 4.859 1.00 88.62 420 ALA A O 1
ATOM 3250 N N . SER A 1 421 ? 9.292 14.890 5.847 1.00 84.56 421 SER A N 1
ATOM 3251 C CA . SER A 1 421 ? 9.258 16.345 5.612 1.00 84.56 421 SER A CA 1
ATOM 3252 C C . SER A 1 421 ? 9.115 16.744 4.141 1.00 84.56 421 SER A C 1
ATOM 3254 O O . SER A 1 421 ? 8.657 17.844 3.844 1.00 84.56 421 SER A O 1
ATOM 3256 N N . TYR A 1 422 ? 9.528 15.866 3.227 1.00 86.06 422 TYR A N 1
ATOM 3257 C CA . TYR A 1 422 ? 9.359 16.048 1.791 1.00 86.06 422 TYR A CA 1
ATOM 3258 C C . TYR A 1 422 ? 8.026 15.490 1.285 1.00 86.06 422 TYR A C 1
ATOM 3260 O O . TYR A 1 422 ? 7.644 15.813 0.169 1.00 86.06 422 TYR A O 1
ATOM 3268 N N . SER A 1 423 ? 7.324 14.634 2.031 1.00 90.62 423 SER A N 1
ATOM 3269 C CA . SER A 1 423 ? 6.133 13.969 1.511 1.00 90.62 423 SER A CA 1
ATOM 3270 C C . SER A 1 423 ? 5.041 14.986 1.236 1.00 90.62 423 SER A C 1
ATOM 3272 O O . SER A 1 423 ? 4.672 15.782 2.098 1.00 90.62 423 SER A O 1
ATOM 3274 N N . ASN A 1 424 ? 4.468 14.911 0.045 1.00 87.25 424 ASN A N 1
ATOM 3275 C CA . ASN A 1 424 ? 3.164 15.495 -0.185 1.00 87.25 424 ASN A CA 1
ATOM 3276 C C . ASN A 1 424 ? 2.104 14.759 0.647 1.00 87.25 424 ASN A C 1
ATOM 3278 O O . ASN A 1 424 ? 2.261 13.575 0.971 1.00 87.25 424 ASN A O 1
ATOM 3282 N N . GLY A 1 425 ? 1.031 15.467 0.984 1.00 81.44 425 GLY A N 1
ATOM 3283 C CA . GLY A 1 425 ? -0.062 14.959 1.811 1.00 81.44 425 GLY A CA 1
ATOM 3284 C C . GLY A 1 425 ? -1.310 15.836 1.710 1.00 81.44 425 GLY A C 1
ATOM 3285 O O . GLY A 1 425 ? -1.590 16.407 0.668 1.00 81.44 425 GLY A O 1
ATOM 3286 N N . GLY A 1 426 ? -2.046 15.969 2.800 1.00 71.25 426 GLY A N 1
ATOM 3287 C CA . GLY A 1 426 ? -3.397 16.514 2.883 1.00 71.25 426 GLY A CA 1
ATOM 3288 C C . GLY A 1 426 ? -4.418 15.397 3.109 1.00 71.25 426 GLY A C 1
ATOM 3289 O O . GLY A 1 426 ? -4.159 14.241 2.769 1.00 71.25 426 GLY A O 1
ATOM 3290 N N . ILE A 1 427 ? -5.623 15.759 3.577 1.00 58.75 427 ILE A N 1
ATOM 3291 C CA . ILE A 1 427 ? -6.825 14.879 3.622 1.00 58.75 427 ILE A CA 1
ATOM 3292 C C . ILE A 1 427 ? -7.076 14.147 2.286 1.00 58.75 427 ILE A C 1
ATOM 3294 O O . ILE A 1 427 ? -7.768 13.142 2.179 1.00 58.75 427 ILE A O 1
ATOM 3298 N N . ASN A 1 428 ? -6.434 14.706 1.269 1.00 65.88 428 ASN A N 1
ATOM 3299 C CA . ASN A 1 428 ? -6.099 14.252 -0.045 1.00 65.88 428 ASN A CA 1
ATOM 3300 C C . ASN A 1 428 ? -5.710 12.777 -0.260 1.00 65.88 428 ASN A C 1
ATOM 3302 O O . ASN A 1 428 ? -6.260 12.082 -1.120 1.00 65.88 428 ASN A O 1
ATOM 3306 N N . ALA A 1 429 ? -4.674 12.390 0.491 1.00 81.56 429 ALA A N 1
ATOM 3307 C CA . ALA A 1 429 ? -3.909 11.157 0.366 1.00 81.56 429 ALA A CA 1
ATOM 3308 C C . ALA A 1 429 ? -4.648 10.008 1.048 1.00 81.56 429 ALA A C 1
ATOM 3310 O O . ALA A 1 429 ? -5.011 10.122 2.215 1.00 81.56 429 ALA A O 1
ATOM 3311 N N . SER A 1 430 ? -4.861 8.906 0.327 1.00 85.25 430 SER A N 1
ATOM 3312 C CA . SER A 1 430 ? -5.699 7.799 0.798 1.00 85.25 430 SER A CA 1
ATOM 3313 C C . SER A 1 430 ? -5.070 7.024 1.958 1.00 85.25 430 SER A C 1
ATOM 3315 O O . SER A 1 430 ? -5.802 6.482 2.780 1.00 85.25 430 SER A O 1
ATOM 3317 N N . ILE A 1 431 ? -3.738 6.917 1.970 1.00 92.12 431 ILE A N 1
ATOM 3318 C CA . ILE A 1 431 ? -2.952 6.152 2.945 1.00 92.12 431 ILE A CA 1
ATOM 3319 C C . ILE A 1 431 ? -1.477 6.582 2.873 1.00 92.12 431 ILE A C 1
ATOM 3321 O O . ILE A 1 431 ? -1.040 7.181 1.886 1.00 92.12 431 ILE A O 1
ATOM 3325 N N . ALA A 1 432 ? -0.692 6.267 3.896 1.00 95.81 432 ALA A N 1
ATOM 3326 C CA . ALA A 1 432 ? 0.760 6.382 3.883 1.00 95.81 432 ALA A CA 1
ATOM 3327 C C . ALA A 1 432 ? 1.457 5.022 4.006 1.00 95.81 432 ALA A C 1
ATOM 3329 O O . ALA A 1 432 ? 0.864 4.022 4.397 1.00 95.81 432 ALA A O 1
ATOM 3330 N N . ALA A 1 433 ? 2.744 4.991 3.691 1.00 97.81 433 ALA A N 1
ATOM 3331 C CA . ALA A 1 433 ? 3.633 3.879 4.003 1.00 97.81 433 ALA A CA 1
ATOM 3332 C C . ALA A 1 433 ? 5.051 4.415 4.269 1.00 97.81 433 ALA A C 1
ATOM 3334 O O . ALA A 1 433 ? 5.335 5.575 3.939 1.00 97.81 433 ALA A O 1
ATOM 3335 N N . PRO A 1 434 ? 5.956 3.618 4.857 1.00 96.69 434 PRO A N 1
ATOM 3336 C CA . PRO A 1 434 ? 7.344 4.027 5.041 1.00 96.69 434 PRO A CA 1
ATOM 3337 C C . PRO A 1 434 ? 8.013 4.472 3.730 1.00 96.69 434 PRO A C 1
ATOM 3339 O O . PRO A 1 434 ? 8.210 3.692 2.809 1.00 96.69 434 PRO A O 1
ATOM 3342 N N . GLY A 1 435 ? 8.398 5.746 3.645 1.00 95.75 435 GLY A N 1
ATOM 3343 C CA . GLY A 1 435 ? 9.207 6.278 2.534 1.00 95.75 435 GLY A CA 1
ATOM 3344 C C . GLY A 1 435 ? 10.609 6.706 2.965 1.00 95.75 435 GLY A C 1
ATOM 3345 O O . GLY A 1 435 ? 11.448 7.047 2.131 1.00 95.75 435 GLY A O 1
ATOM 3346 N N . GLY A 1 436 ? 10.871 6.681 4.274 1.00 90.25 436 GLY A N 1
ATOM 3347 C CA . GLY A 1 436 ? 12.165 6.972 4.872 1.00 90.25 436 GLY A CA 1
ATOM 3348 C C . GLY A 1 436 ? 12.522 8.456 4.933 1.00 90.25 436 GLY A C 1
ATOM 3349 O O . GLY A 1 436 ? 11.766 9.333 4.523 1.00 90.25 436 GLY A O 1
ATOM 3350 N N . ASP A 1 437 ? 13.690 8.763 5.484 1.00 83.44 437 ASP A N 1
ATOM 3351 C CA . ASP A 1 437 ? 14.253 10.113 5.505 1.00 83.44 437 ASP A CA 1
ATOM 3352 C C . ASP A 1 437 ? 15.794 10.098 5.519 1.00 83.44 437 ASP A C 1
ATOM 3354 O O . ASP A 1 437 ? 16.425 9.045 5.385 1.00 83.44 437 ASP A O 1
ATOM 3358 N N . ALA A 1 438 ? 16.400 11.286 5.654 1.00 70.69 438 ALA A N 1
ATOM 3359 C CA . ALA A 1 438 ? 17.813 11.546 5.363 1.00 70.69 438 ALA A CA 1
ATOM 3360 C C . ALA A 1 438 ? 18.826 10.893 6.335 1.00 70.69 438 ALA A C 1
ATOM 3362 O O . ALA A 1 438 ? 19.991 11.290 6.371 1.00 70.69 438 ALA A O 1
ATOM 3363 N N . GLY A 1 439 ? 18.413 9.910 7.140 1.00 66.94 439 GLY A N 1
ATOM 3364 C CA . GLY A 1 439 ? 19.268 9.262 8.135 1.00 66.94 439 GLY A CA 1
ATOM 3365 C C . GLY A 1 439 ? 19.616 10.186 9.306 1.00 66.94 439 GLY A C 1
ATOM 3366 O O . GLY A 1 439 ? 19.281 11.372 9.310 1.00 66.94 439 GLY A O 1
ATOM 3367 N N . VAL A 1 440 ? 20.217 9.646 10.368 1.00 65.56 440 VAL A N 1
ATOM 3368 C CA . VAL A 1 440 ? 20.793 10.461 11.459 1.00 65.56 440 VAL A CA 1
ATOM 3369 C C . VAL A 1 440 ? 22.258 10.113 11.632 1.00 65.56 440 VAL A C 1
ATOM 3371 O O . VAL A 1 440 ? 22.636 8.947 11.623 1.00 65.56 440 VAL A O 1
ATOM 3374 N N . ARG A 1 441 ? 23.089 11.138 11.838 1.00 67.69 441 ARG A N 1
ATOM 3375 C CA . ARG A 1 441 ? 24.467 10.961 12.294 1.00 67.69 441 ARG A CA 1
ATOM 3376 C C . ARG A 1 441 ? 24.487 10.862 13.813 1.00 67.69 441 ARG A C 1
ATOM 3378 O O . ARG A 1 441 ? 24.217 11.853 14.490 1.00 67.69 441 ARG A O 1
ATOM 3385 N N . ILE A 1 442 ? 24.828 9.694 14.335 1.00 62.16 442 ILE A N 1
ATOM 3386 C CA . ILE A 1 442 ? 25.004 9.465 15.768 1.00 62.16 442 ILE A CA 1
ATOM 3387 C C . ILE A 1 442 ? 26.487 9.547 16.101 1.00 62.16 442 ILE A C 1
ATOM 3389 O O . ILE A 1 442 ? 27.315 8.990 15.389 1.00 62.16 442 ILE A O 1
ATOM 3393 N N . ALA A 1 443 ? 26.830 10.261 17.172 1.00 63.78 443 ALA A N 1
ATOM 3394 C CA . ALA A 1 443 ? 28.189 10.272 17.694 1.00 63.78 443 ALA A CA 1
ATOM 3395 C C . ALA A 1 443 ? 28.497 8.927 18.366 1.00 63.78 443 ALA A C 1
ATOM 3397 O O . ALA A 1 443 ? 27.808 8.547 19.306 1.00 63.78 443 ALA A O 1
ATOM 3398 N N . THR A 1 444 ? 29.525 8.222 17.899 1.00 64.62 444 THR A N 1
ATOM 3399 C CA . THR A 1 444 ? 29.898 6.890 18.410 1.00 64.62 444 THR A CA 1
ATOM 3400 C C . THR A 1 444 ? 31.141 6.909 19.290 1.00 64.62 444 THR A C 1
ATOM 3402 O O . THR A 1 444 ? 31.403 5.951 20.006 1.00 64.62 444 THR A O 1
ATOM 3405 N N . GLU A 1 445 ? 31.936 7.976 19.226 1.00 71.44 445 GLU A N 1
ATOM 3406 C CA . GLU A 1 445 ? 33.129 8.157 20.055 1.00 71.44 445 GLU A CA 1
ATOM 3407 C C . GLU A 1 445 ? 33.184 9.606 20.544 1.00 71.44 445 GLU A C 1
ATOM 3409 O O . GLU A 1 445 ? 32.762 10.524 19.832 1.00 71.44 445 GLU A O 1
ATOM 3414 N N . PHE A 1 446 ? 33.699 9.797 21.758 1.00 74.81 446 PHE A N 1
ATOM 3415 C CA . PHE A 1 446 ? 33.845 11.094 22.412 1.00 74.81 446 PHE A CA 1
ATOM 3416 C C . PHE A 1 446 ? 35.266 11.234 22.968 1.00 74.81 446 PHE A C 1
ATOM 3418 O O . PHE A 1 446 ? 35.881 10.238 23.354 1.00 74.81 446 PHE A O 1
ATOM 3425 N N . ASP A 1 447 ? 35.796 12.455 23.004 1.00 74.56 447 ASP A N 1
ATOM 3426 C CA . ASP A 1 447 ? 37.042 12.751 23.715 1.00 74.56 447 ASP A CA 1
ATOM 3427 C C . ASP A 1 447 ? 36.831 12.819 25.241 1.00 74.56 447 ASP A C 1
ATOM 3429 O O . ASP A 1 447 ? 35.724 12.640 25.757 1.00 74.56 447 ASP A O 1
ATOM 3433 N N . ASN A 1 448 ? 37.914 13.059 25.986 1.00 72.06 448 ASN A N 1
ATOM 3434 C CA . ASN A 1 448 ? 37.881 13.121 27.452 1.00 72.06 448 ASN A CA 1
ATOM 3435 C C . ASN A 1 448 ? 37.080 14.328 27.976 1.00 72.06 448 ASN A C 1
ATOM 3437 O O . ASN A 1 448 ? 36.740 14.382 29.158 1.00 72.06 448 ASN A O 1
ATOM 3441 N N . GLU A 1 449 ? 36.798 15.295 27.106 1.00 70.25 449 GLU A N 1
ATOM 3442 C CA . GLU A 1 449 ? 36.033 16.507 27.356 1.00 70.25 449 GLU A CA 1
ATOM 3443 C C . GLU A 1 449 ? 34.543 16.346 26.990 1.00 70.25 449 GLU A C 1
ATOM 3445 O O . GLU A 1 449 ? 33.747 17.249 27.255 1.00 70.25 449 GLU A O 1
ATOM 3450 N N . GLY A 1 450 ? 34.147 15.193 26.432 1.00 57.72 450 GLY A N 1
ATOM 3451 C CA . GLY A 1 450 ? 32.771 14.888 26.035 1.00 57.72 450 GLY A CA 1
ATOM 3452 C C . GLY A 1 450 ? 32.381 15.418 24.652 1.00 57.72 450 GLY A C 1
ATOM 3453 O O . GLY A 1 450 ? 31.192 15.485 24.334 1.00 57.72 450 GLY A O 1
ATOM 3454 N N . THR A 1 451 ? 33.349 15.793 23.816 1.00 68.94 451 THR A N 1
ATOM 3455 C CA . THR A 1 451 ? 33.124 16.231 22.433 1.00 68.94 451 THR A CA 1
ATOM 3456 C C . THR A 1 451 ? 33.070 15.022 21.498 1.00 68.94 451 THR A C 1
ATOM 3458 O O . THR A 1 451 ? 33.978 14.192 21.542 1.00 68.94 451 THR A O 1
ATOM 3461 N N . PRO A 1 452 ? 32.070 14.913 20.604 1.00 69.31 452 PRO A N 1
ATOM 3462 C CA . PRO A 1 452 ? 32.037 13.864 19.589 1.00 69.31 452 PRO A CA 1
ATOM 3463 C C . PRO A 1 452 ? 33.271 13.871 18.676 1.00 69.31 452 PRO A C 1
ATOM 3465 O O . PRO A 1 452 ? 33.543 14.866 18.000 1.00 69.31 452 PRO A O 1
ATOM 3468 N N . THR A 1 453 ? 33.974 12.745 18.589 1.00 79.25 453 THR A N 1
ATOM 3469 C CA . THR A 1 453 ? 35.152 12.557 17.724 1.00 79.25 453 THR A CA 1
ATOM 3470 C C . THR A 1 453 ? 34.871 11.670 16.514 1.00 79.25 453 THR A C 1
ATOM 3472 O O . THR A 1 453 ? 35.569 11.775 15.504 1.00 79.25 453 THR A O 1
ATOM 3475 N N . LYS A 1 454 ? 33.818 10.848 16.566 1.00 73.62 454 LYS A N 1
ATOM 3476 C CA . LYS A 1 454 ? 33.390 9.984 15.460 1.00 73.62 454 LYS A CA 1
ATOM 3477 C C . LYS A 1 454 ? 31.877 9.937 15.359 1.00 73.62 454 LYS A C 1
ATOM 3479 O O . LYS A 1 454 ? 31.186 9.979 16.373 1.00 73.62 454 LYS A O 1
ATOM 3484 N N . TYR A 1 455 ? 31.388 9.829 14.128 1.00 66.88 455 TYR A N 1
ATOM 3485 C CA . TYR A 1 455 ? 29.972 9.682 13.831 1.00 66.88 455 TYR A CA 1
ATOM 3486 C C . TYR A 1 455 ? 29.730 8.464 12.948 1.00 66.88 455 TYR A C 1
ATOM 3488 O O . TYR A 1 455 ? 30.492 8.227 12.011 1.00 66.88 455 TYR A O 1
ATOM 3496 N N . GLU A 1 456 ? 28.626 7.781 13.196 1.00 65.06 456 GLU A N 1
ATOM 3497 C CA . GLU A 1 456 ? 28.044 6.758 12.337 1.00 65.06 456 GLU A CA 1
ATOM 3498 C C . GLU A 1 456 ? 26.745 7.305 11.737 1.00 65.06 456 GLU A C 1
ATOM 3500 O O . GLU A 1 456 ? 25.960 7.957 12.428 1.00 65.06 456 GLU A O 1
ATOM 3505 N N . LEU A 1 457 ? 26.541 7.112 10.433 1.00 66.75 457 LEU A N 1
ATOM 3506 C CA . LEU A 1 457 ? 25.271 7.431 9.788 1.00 66.75 457 LEU A CA 1
ATOM 3507 C C . LEU A 1 457 ? 24.367 6.212 9.926 1.00 66.75 457 LEU A C 1
ATOM 3509 O O . LEU A 1 457 ? 24.684 5.166 9.374 1.00 66.75 457 LEU A O 1
ATOM 3513 N N . ILE A 1 458 ? 23.243 6.372 10.615 1.00 67.06 458 ILE A N 1
ATOM 3514 C CA . ILE A 1 458 ? 22.169 5.385 10.612 1.00 67.06 458 ILE A CA 1
ATOM 3515 C C . ILE A 1 458 ? 21.250 5.721 9.436 1.00 67.06 458 ILE A C 1
ATOM 3517 O O . ILE A 1 458 ? 20.592 6.774 9.478 1.00 67.06 458 ILE A O 1
ATOM 3521 N N . PRO A 1 459 ? 21.216 4.889 8.375 1.00 68.12 459 PRO A N 1
ATOM 3522 C CA . PRO A 1 459 ? 20.296 5.083 7.269 1.00 68.12 459 PRO A CA 1
ATOM 3523 C C . PRO A 1 459 ? 18.869 4.939 7.789 1.00 68.12 459 PRO A C 1
ATOM 3525 O O . PRO A 1 459 ? 18.545 3.998 8.505 1.00 68.12 459 PRO A O 1
ATOM 3528 N N . ARG A 1 460 ? 18.016 5.894 7.433 1.00 76.88 460 ARG A N 1
ATOM 3529 C CA . ARG A 1 460 ? 16.564 5.840 7.678 1.00 76.88 460 ARG A CA 1
ATOM 3530 C C . ARG A 1 460 ? 15.777 5.896 6.377 1.00 76.88 460 ARG A C 1
ATOM 3532 O O . ARG A 1 460 ? 14.572 6.108 6.363 1.00 76.88 460 ARG A O 1
ATOM 3539 N N . SER A 1 461 ? 16.501 5.743 5.281 1.00 88.12 461 SER A N 1
ATOM 3540 C CA . SER A 1 461 ? 15.992 5.579 3.935 1.00 88.12 461 SER A CA 1
ATOM 3541 C C . SER A 1 461 ? 15.592 4.112 3.727 1.00 88.12 461 SER A C 1
ATOM 3543 O O . SER A 1 461 ? 15.853 3.259 4.577 1.00 88.12 461 SER A O 1
ATOM 3545 N N . ILE A 1 462 ? 14.944 3.821 2.612 1.00 94.00 462 ILE A N 1
ATOM 3546 C CA . ILE A 1 462 ? 14.479 2.488 2.238 1.00 94.00 462 ILE A CA 1
ATOM 3547 C C . ILE A 1 462 ? 15.592 1.801 1.442 1.00 94.00 462 ILE A C 1
ATOM 3549 O O . ILE A 1 462 ? 16.022 2.309 0.404 1.00 94.00 462 ILE A O 1
ATOM 3553 N N . LEU A 1 463 ? 16.102 0.682 1.957 1.00 94.56 463 LEU A N 1
ATOM 3554 C CA . LEU A 1 463 ? 17.030 -0.188 1.232 1.00 94.56 463 LEU A CA 1
ATOM 3555 C C . LEU A 1 463 ? 16.255 -1.031 0.221 1.00 94.56 463 LEU A C 1
ATOM 3557 O O . LEU A 1 463 ? 15.256 -1.630 0.608 1.00 94.56 463 LEU A O 1
ATOM 3561 N N . SER A 1 464 ? 16.725 -1.105 -1.022 1.00 98.19 464 SER A N 1
ATOM 3562 C CA . SER A 1 464 ? 16.198 -2.030 -2.031 1.00 98.19 464 SER A CA 1
ATOM 3563 C C . SER A 1 464 ? 17.241 -2.321 -3.116 1.00 98.19 464 SER A C 1
ATOM 3565 O O . SER A 1 464 ? 18.345 -1.765 -3.088 1.00 98.19 464 SER A O 1
ATOM 3567 N N . THR A 1 465 ? 16.894 -3.199 -4.054 1.00 98.69 465 THR A N 1
ATOM 3568 C CA . THR A 1 465 ? 17.689 -3.546 -5.237 1.00 98.69 465 THR A CA 1
ATOM 3569 C C . THR A 1 465 ? 17.959 -2.326 -6.113 1.00 98.69 465 THR A C 1
ATOM 3571 O O . THR A 1 465 ? 17.152 -1.411 -6.217 1.00 98.69 465 THR A O 1
ATOM 3574 N N . VAL A 1 466 ? 19.087 -2.302 -6.800 1.00 98.44 466 VAL A N 1
ATOM 3575 C CA . VAL A 1 466 ? 19.372 -1.372 -7.903 1.00 98.44 466 VAL A CA 1
ATOM 3576 C C . VAL A 1 466 ? 19.995 -2.183 -9.039 1.00 98.44 466 VAL A C 1
ATOM 3578 O O . VAL A 1 466 ? 20.437 -3.301 -8.785 1.00 98.44 466 VAL A O 1
ATOM 3581 N N . PRO A 1 467 ? 20.070 -1.676 -10.285 1.00 98.25 467 PRO A N 1
ATOM 3582 C CA . PRO A 1 467 ? 20.669 -2.431 -11.374 1.00 98.25 467 PRO A CA 1
ATOM 3583 C C . PRO A 1 467 ? 22.060 -2.916 -10.986 1.00 98.25 467 PRO A C 1
ATOM 3585 O O . PRO A 1 467 ? 22.847 -2.164 -10.390 1.00 98.25 467 PRO A O 1
ATOM 3588 N N . THR A 1 468 ? 22.351 -4.165 -11.318 1.00 97.75 468 THR A N 1
ATOM 3589 C CA . THR A 1 468 ? 23.539 -4.882 -10.859 1.00 97.75 468 THR A CA 1
ATOM 3590 C C . THR A 1 468 ? 24.808 -4.050 -11.097 1.00 97.75 468 THR A C 1
ATOM 3592 O O . THR A 1 468 ? 25.104 -3.613 -12.212 1.00 97.75 468 THR A O 1
ATOM 3595 N N . GLY A 1 469 ? 25.591 -3.816 -10.043 1.00 96.44 469 GLY A N 1
ATOM 3596 C CA . GLY A 1 469 ? 26.832 -3.039 -10.093 1.00 96.44 469 GLY A CA 1
ATOM 3597 C C . GLY A 1 469 ? 26.682 -1.511 -10.103 1.00 96.44 469 GLY A C 1
ATOM 3598 O O . GLY A 1 469 ? 27.689 -0.821 -10.291 1.00 96.44 469 GLY A O 1
ATOM 3599 N N . THR A 1 470 ? 25.475 -0.962 -9.930 1.00 95.69 470 THR A N 1
ATOM 3600 C CA . THR A 1 470 ? 25.233 0.494 -9.964 1.00 95.69 470 THR A CA 1
ATOM 3601 C C . THR A 1 470 ? 25.062 1.155 -8.598 1.00 95.69 470 THR A C 1
ATOM 3603 O O . THR A 1 470 ? 25.084 2.391 -8.538 1.00 95.69 470 THR A O 1
ATOM 3606 N N . GLY A 1 471 ? 24.941 0.372 -7.524 1.00 93.44 471 GLY A N 1
ATOM 3607 C CA . GLY A 1 471 ? 24.817 0.875 -6.159 1.00 93.44 471 GLY A CA 1
ATOM 3608 C C . GLY A 1 471 ? 26.047 1.664 -5.709 1.00 93.44 471 GLY A C 1
ATOM 3609 O O . GLY A 1 471 ? 27.184 1.392 -6.109 1.00 93.44 471 GLY A O 1
ATOM 3610 N N . LYS A 1 472 ? 25.807 2.723 -4.930 1.00 88.75 472 LYS A N 1
ATOM 3611 C CA . LYS A 1 472 ? 26.813 3.746 -4.605 1.00 88.75 472 LYS A CA 1
ATOM 3612 C C . LYS A 1 472 ? 27.067 3.893 -3.116 1.00 88.75 472 LYS A C 1
ATOM 3614 O O . LYS A 1 472 ? 28.204 4.190 -2.750 1.00 88.75 472 LYS A O 1
ATOM 3619 N N . ASN A 1 473 ? 26.040 3.747 -2.276 1.00 82.12 473 ASN A N 1
ATOM 3620 C CA . ASN A 1 473 ? 26.148 4.112 -0.858 1.00 82.12 473 ASN A CA 1
ATOM 3621 C C . ASN A 1 473 ? 26.128 2.924 0.109 1.00 82.12 473 ASN A C 1
ATOM 3623 O O . ASN A 1 473 ? 26.448 3.124 1.282 1.00 82.12 473 ASN A O 1
ATOM 3627 N N . PHE A 1 474 ? 25.782 1.717 -0.347 1.00 86.62 474 PHE A N 1
ATOM 3628 C CA . PHE A 1 474 ? 25.693 0.537 0.515 1.00 86.62 474 PHE A CA 1
ATOM 3629 C C . PHE A 1 474 ? 26.372 -0.695 -0.087 1.00 86.62 474 PHE A C 1
ATOM 3631 O O . PHE A 1 474 ? 27.488 -1.025 0.314 1.00 86.62 474 PHE A O 1
ATOM 3638 N N . ASP A 1 475 ? 25.733 -1.336 -1.061 1.00 93.69 475 ASP A N 1
ATOM 3639 C CA . ASP A 1 475 ? 26.273 -2.468 -1.809 1.00 93.69 475 ASP A CA 1
ATOM 3640 C C . ASP A 1 475 ? 26.265 -2.140 -3.312 1.00 93.69 475 ASP A C 1
ATOM 3642 O O . ASP A 1 475 ? 25.705 -1.133 -3.742 1.00 93.69 475 ASP A O 1
ATOM 3646 N N . LYS A 1 476 ? 26.936 -2.953 -4.128 1.00 95.06 476 LYS A N 1
ATOM 3647 C CA . LYS A 1 476 ? 26.977 -2.769 -5.581 1.00 95.06 476 LYS A CA 1
ATOM 3648 C C . LYS A 1 476 ? 25.632 -3.066 -6.259 1.00 95.06 476 LYS A C 1
ATOM 3650 O O . LYS A 1 476 ? 25.380 -2.492 -7.315 1.00 95.06 476 LYS A O 1
ATOM 3655 N N . ASP A 1 477 ? 24.794 -3.912 -5.660 1.00 97.94 477 ASP A N 1
ATOM 3656 C CA . ASP A 1 477 ? 23.497 -4.330 -6.214 1.00 97.94 477 ASP A CA 1
ATOM 3657 C C . ASP A 1 477 ? 22.308 -3.824 -5.358 1.00 97.94 477 ASP A C 1
ATOM 3659 O O . ASP A 1 477 ? 21.152 -3.987 -5.730 1.00 97.94 477 ASP A O 1
ATOM 3663 N N . TYR A 1 478 ? 22.575 -3.143 -4.233 1.00 97.44 478 TYR A N 1
ATOM 3664 C CA . TYR A 1 478 ? 21.551 -2.620 -3.314 1.00 97.44 478 TYR A CA 1
ATOM 3665 C C . TYR A 1 478 ? 21.909 -1.218 -2.821 1.00 97.44 478 TYR A C 1
ATOM 3667 O O . TYR A 1 478 ? 23.056 -0.955 -2.444 1.00 97.44 478 TYR A O 1
ATOM 3675 N N . ASP A 1 479 ? 20.932 -0.312 -2.763 1.00 95.19 479 ASP A N 1
ATOM 3676 C CA . ASP A 1 479 ? 21.159 1.059 -2.292 1.00 95.19 479 ASP A CA 1
ATOM 3677 C C . ASP A 1 479 ? 19.957 1.640 -1.530 1.00 95.19 479 ASP A C 1
ATOM 3679 O O . ASP A 1 479 ? 18.824 1.155 -1.593 1.00 95.19 479 ASP A O 1
ATOM 3683 N N . PHE A 1 480 ? 20.226 2.702 -0.777 1.00 92.75 480 PHE A N 1
ATOM 3684 C CA . PHE A 1 480 ? 19.240 3.430 0.007 1.00 92.75 480 PHE A CA 1
ATOM 3685 C C . PHE A 1 480 ? 18.621 4.574 -0.802 1.00 92.75 480 PHE A C 1
ATOM 3687 O O . PHE A 1 480 ? 19.337 5.435 -1.314 1.00 92.75 480 PHE A O 1
ATOM 3694 N N . SER A 1 481 ? 17.289 4.645 -0.814 1.00 93.44 481 SER A N 1
ATOM 3695 C CA . SER A 1 481 ? 16.523 5.752 -1.402 1.00 93.44 481 SER A CA 1
ATOM 3696 C C . SER A 1 481 ? 15.433 6.239 -0.450 1.00 93.44 481 SER A C 1
ATOM 3698 O O . SER A 1 481 ? 14.988 5.512 0.433 1.00 93.44 481 SER A O 1
ATOM 3700 N N . GLN A 1 482 ? 14.998 7.486 -0.607 1.00 93.44 482 GLN A N 1
ATOM 3701 C CA . GLN A 1 482 ? 13.881 8.048 0.153 1.00 93.44 482 GLN A CA 1
ATOM 3702 C C . GLN A 1 482 ? 12.888 8.701 -0.805 1.00 93.44 482 GLN A C 1
ATOM 3704 O O . GLN A 1 482 ? 13.292 9.313 -1.796 1.00 93.44 482 GLN A O 1
ATOM 3709 N N . GLY A 1 483 ? 11.602 8.625 -0.488 1.00 94.31 483 GLY A N 1
ATOM 3710 C CA . GLY A 1 483 ? 10.564 9.233 -1.307 1.00 94.31 483 GLY A CA 1
ATOM 3711 C C . GLY A 1 483 ? 9.202 8.583 -1.121 1.00 94.31 483 GLY A C 1
ATOM 3712 O O . GLY A 1 483 ? 9.088 7.434 -0.705 1.00 94.31 483 GLY A O 1
ATOM 3713 N N . THR A 1 484 ? 8.155 9.288 -1.547 1.00 95.88 484 THR A N 1
ATOM 3714 C CA . THR A 1 484 ? 6.841 8.668 -1.801 1.00 95.88 484 THR A CA 1
ATOM 3715 C C . THR A 1 484 ? 6.928 7.559 -2.855 1.00 95.88 484 THR A C 1
ATOM 3717 O O . THR A 1 484 ? 6.157 6.608 -2.797 1.00 95.88 484 THR A O 1
ATOM 3720 N N . SER A 1 485 ? 7.931 7.613 -3.737 1.00 96.62 485 SER A N 1
ATOM 3721 C CA . SER A 1 485 ? 8.296 6.542 -4.671 1.00 96.62 485 SER A CA 1
ATOM 3722 C C . SER A 1 485 ? 8.759 5.244 -4.004 1.00 96.62 485 SER A C 1
ATOM 3724 O O . SER A 1 485 ? 8.699 4.206 -4.651 1.00 96.62 485 SER A O 1
ATOM 3726 N N . MET A 1 486 ? 9.189 5.283 -2.739 1.00 97.75 486 MET A N 1
ATOM 3727 C CA . MET A 1 486 ? 9.523 4.094 -1.945 1.00 97.75 486 MET A CA 1
ATOM 3728 C C . MET A 1 486 ? 8.351 3.655 -1.055 1.00 97.75 486 MET A C 1
ATOM 3730 O O . MET A 1 486 ? 8.262 2.486 -0.712 1.00 97.75 486 MET A O 1
ATOM 3734 N N . ALA A 1 487 ? 7.420 4.560 -0.735 1.00 98.44 487 ALA A N 1
ATOM 3735 C CA . ALA A 1 487 ? 6.195 4.235 -0.004 1.00 98.44 487 ALA A CA 1
ATOM 3736 C C . ALA A 1 487 ? 5.137 3.561 -0.904 1.00 98.44 487 ALA A C 1
ATOM 3738 O O . ALA A 1 487 ? 4.536 2.562 -0.522 1.00 98.44 487 ALA A O 1
ATOM 3739 N N . SER A 1 488 ? 4.925 4.076 -2.122 1.00 98.50 488 SER A N 1
ATOM 3740 C CA . SER A 1 488 ? 3.985 3.516 -3.110 1.00 98.50 488 SER A CA 1
ATOM 3741 C C . SER A 1 488 ? 4.176 2.014 -3.387 1.00 98.50 488 SER A C 1
ATOM 3743 O O . SER A 1 488 ? 3.192 1.278 -3.278 1.00 98.50 488 SER A O 1
ATOM 3745 N N . PRO A 1 489 ? 5.398 1.509 -3.667 1.00 98.81 489 PRO A N 1
ATOM 3746 C CA . PRO A 1 489 ? 5.603 0.084 -3.908 1.00 98.81 489 PRO A CA 1
ATOM 3747 C C . PRO A 1 489 ? 5.276 -0.775 -2.692 1.00 98.81 489 PRO A C 1
ATOM 3749 O O . PRO A 1 489 ? 4.929 -1.941 -2.862 1.00 98.81 489 PRO A O 1
ATOM 3752 N N . MET A 1 490 ? 5.316 -0.216 -1.476 1.00 98.75 490 MET A N 1
ATOM 3753 C CA . MET A 1 490 ? 4.908 -0.978 -0.303 1.00 98.75 490 MET A CA 1
ATOM 3754 C C . MET A 1 490 ? 3.409 -1.289 -0.321 1.00 98.75 490 MET A C 1
ATOM 3756 O O . MET A 1 490 ? 2.983 -2.406 -0.039 1.00 98.75 490 MET A O 1
ATOM 3760 N N . ILE A 1 491 ? 2.604 -0.305 -0.723 1.00 98.75 491 ILE A N 1
ATOM 3761 C CA . ILE A 1 491 ? 1.163 -0.479 -0.915 1.00 98.75 491 ILE A CA 1
ATOM 3762 C C . ILE A 1 491 ? 0.876 -1.435 -2.079 1.00 98.75 491 ILE A C 1
ATOM 3764 O O . ILE A 1 491 ? -0.026 -2.261 -1.968 1.00 98.75 491 ILE A O 1
ATOM 3768 N N . ALA A 1 492 ? 1.651 -1.377 -3.167 1.00 98.88 492 ALA A N 1
ATOM 3769 C CA . ALA A 1 492 ? 1.509 -2.316 -4.282 1.00 98.88 492 ALA A CA 1
ATOM 3770 C C . ALA A 1 492 ? 1.830 -3.768 -3.875 1.00 98.88 492 ALA A C 1
ATOM 3772 O O . ALA A 1 492 ? 1.063 -4.674 -4.192 1.00 98.88 492 ALA A O 1
ATOM 3773 N N . GLY A 1 493 ? 2.912 -3.991 -3.120 1.00 98.81 493 GLY A N 1
ATOM 3774 C CA . GLY A 1 493 ? 3.244 -5.310 -2.573 1.00 98.81 493 GLY A CA 1
ATOM 3775 C C . GLY A 1 493 ? 2.186 -5.826 -1.592 1.00 98.81 493 GLY A C 1
ATOM 3776 O O . GLY A 1 493 ? 1.791 -6.989 -1.658 1.00 98.81 493 GLY A O 1
ATOM 3777 N N . ALA A 1 494 ? 1.653 -4.952 -0.732 1.00 98.81 494 ALA A N 1
ATOM 3778 C CA . ALA A 1 494 ? 0.557 -5.300 0.171 1.00 98.81 494 ALA A CA 1
ATOM 3779 C C . ALA A 1 494 ? -0.720 -5.682 -0.595 1.00 98.81 494 ALA A C 1
ATOM 3781 O O . ALA A 1 494 ? -1.346 -6.693 -0.284 1.00 98.81 494 ALA A O 1
ATOM 3782 N N . ALA A 1 495 ? -1.078 -4.920 -1.634 1.00 98.81 495 ALA A N 1
ATOM 3783 C CA . ALA A 1 495 ? -2.198 -5.236 -2.516 1.00 98.81 495 ALA A CA 1
ATOM 3784 C C . ALA A 1 495 ? -2.022 -6.594 -3.210 1.00 98.81 495 ALA A C 1
ATOM 3786 O O . ALA A 1 495 ? -2.991 -7.344 -3.335 1.00 98.81 495 ALA A O 1
ATOM 3787 N N . ALA A 1 496 ? -0.792 -6.944 -3.602 1.00 98.88 496 ALA A N 1
ATOM 3788 C CA . ALA A 1 496 ? -0.507 -8.254 -4.169 1.00 98.88 496 ALA A CA 1
ATOM 3789 C C . ALA A 1 496 ? -0.770 -9.385 -3.162 1.00 98.88 496 ALA A C 1
ATOM 3791 O O . ALA A 1 496 ? -1.462 -10.344 -3.495 1.00 98.88 496 ALA A O 1
ATOM 3792 N N . LEU A 1 497 ? -0.315 -9.249 -1.912 1.00 98.75 497 LEU A N 1
ATOM 3793 C CA . LEU A 1 497 ? -0.580 -10.243 -0.864 1.00 98.75 497 LEU A CA 1
ATOM 3794 C C . LEU A 1 497 ? -2.065 -10.335 -0.478 1.00 98.75 497 LEU A C 1
ATOM 3796 O O . LEU A 1 497 ? -2.568 -11.439 -0.281 1.00 98.75 497 LEU A O 1
ATOM 3800 N N . ILE A 1 498 ? -2.788 -9.212 -0.419 1.00 98.56 498 ILE A N 1
ATOM 3801 C CA . ILE A 1 498 ? -4.244 -9.190 -0.177 1.00 98.56 498 ILE A CA 1
ATOM 3802 C C . ILE A 1 498 ? -4.976 -9.994 -1.255 1.00 98.56 498 ILE A C 1
ATOM 3804 O O . ILE A 1 498 ? -5.786 -10.870 -0.944 1.00 98.56 498 ILE A O 1
ATOM 3808 N N . ARG A 1 499 ? -4.672 -9.726 -2.530 1.00 97.88 499 ARG A N 1
ATOM 3809 C CA . ARG A 1 499 ? -5.326 -10.405 -3.655 1.00 97.88 499 ARG A CA 1
ATOM 3810 C C . ARG A 1 499 ? -4.912 -11.873 -3.740 1.00 97.88 499 ARG A C 1
ATOM 3812 O O . ARG A 1 499 ? -5.770 -12.711 -3.992 1.00 97.88 499 ARG A O 1
ATOM 3819 N N . ALA A 1 500 ? -3.657 -12.213 -3.445 1.00 98.19 500 ALA A N 1
ATOM 3820 C CA . ALA A 1 500 ? -3.214 -13.605 -3.340 1.00 98.19 500 ALA A CA 1
ATOM 3821 C C . ALA A 1 500 ? -3.937 -14.367 -2.215 1.00 98.19 500 ALA A C 1
ATOM 3823 O O . ALA A 1 500 ? -4.326 -15.522 -2.395 1.00 98.19 500 ALA A O 1
ATOM 3824 N N . ALA A 1 501 ? -4.180 -13.715 -1.072 1.00 97.00 501 ALA A N 1
ATOM 3825 C CA . ALA A 1 501 ? -4.910 -14.308 0.045 1.00 97.00 501 ALA A CA 1
ATOM 3826 C C . ALA A 1 501 ? -6.370 -14.623 -0.315 1.00 97.00 501 ALA A C 1
ATOM 3828 O O . ALA A 1 501 ? -6.907 -15.645 0.120 1.00 97.00 501 ALA A O 1
ATOM 3829 N N . ASN A 1 502 ? -7.012 -13.774 -1.124 1.00 95.12 502 ASN A N 1
ATOM 3830 C CA . ASN A 1 502 ? -8.363 -14.012 -1.619 1.00 95.12 502 ASN A CA 1
ATOM 3831 C C . ASN A 1 502 ? -8.620 -13.305 -2.960 1.00 95.12 502 ASN A C 1
ATOM 3833 O O . ASN A 1 502 ? -8.927 -12.115 -3.017 1.00 95.12 502 ASN A O 1
ATOM 3837 N N . ARG A 1 503 ? -8.608 -14.084 -4.049 1.00 93.50 503 ARG A N 1
ATOM 3838 C CA . ARG A 1 503 ? -8.822 -13.600 -5.426 1.00 93.50 503 ARG A CA 1
ATOM 3839 C C . ARG A 1 503 ? -10.216 -13.034 -5.712 1.00 93.50 503 ARG A C 1
ATOM 3841 O O . ARG A 1 503 ? -10.424 -12.504 -6.796 1.00 93.50 503 ARG A O 1
ATOM 3848 N N . ASN A 1 504 ? -11.174 -13.164 -4.790 1.00 91.44 504 ASN A N 1
ATOM 3849 C CA . ASN A 1 504 ? -12.497 -12.551 -4.945 1.00 91.44 504 ASN A CA 1
ATOM 3850 C C . ASN A 1 504 ? -12.542 -11.097 -4.454 1.00 91.44 504 ASN A C 1
ATOM 3852 O O . ASN A 1 504 ? -13.563 -10.444 -4.644 1.00 91.44 504 ASN A O 1
ATOM 3856 N N . ILE A 1 505 ? -11.480 -10.612 -3.803 1.00 91.81 505 ILE A N 1
ATOM 3857 C CA . ILE A 1 505 ? -11.368 -9.222 -3.360 1.00 91.81 505 ILE A CA 1
ATOM 3858 C C . ILE A 1 505 ? -11.078 -8.348 -4.580 1.00 91.81 505 ILE A C 1
ATOM 3860 O O . ILE A 1 505 ? -10.020 -8.462 -5.204 1.00 91.81 505 ILE A O 1
ATOM 3864 N N . SER A 1 506 ? -12.008 -7.449 -4.892 1.00 92.31 506 SER A N 1
ATOM 3865 C CA . SER A 1 506 ? -11.837 -6.455 -5.954 1.00 92.31 506 SER A CA 1
ATOM 3866 C C . SER A 1 506 ? -10.731 -5.445 -5.628 1.00 92.31 506 SER A C 1
ATOM 3868 O O . SER A 1 506 ? -10.311 -5.279 -4.481 1.00 92.31 506 SER A O 1
ATOM 3870 N N . ALA A 1 507 ? -10.251 -4.710 -6.624 1.00 93.38 507 ALA A N 1
ATOM 3871 C CA . ALA A 1 507 ? -9.281 -3.635 -6.448 1.00 93.38 507 ALA A CA 1
ATOM 3872 C C . ALA A 1 507 ? -9.819 -2.526 -5.526 1.00 93.38 507 ALA A C 1
ATOM 3874 O O . ALA A 1 507 ? -9.095 -1.958 -4.709 1.00 93.38 507 ALA A O 1
ATOM 3875 N N . THR A 1 508 ? -11.118 -2.257 -5.613 1.00 87.75 508 THR A N 1
ATOM 3876 C CA . THR A 1 508 ? -11.836 -1.328 -4.740 1.00 87.75 508 THR A CA 1
ATOM 3877 C C . THR A 1 508 ? -11.857 -1.819 -3.289 1.00 87.75 508 THR A C 1
ATOM 3879 O O . THR A 1 508 ? -11.503 -1.078 -2.372 1.00 87.75 508 THR A O 1
ATOM 3882 N N . GLU A 1 509 ? -12.183 -3.094 -3.067 1.00 88.62 509 GLU A N 1
ATOM 3883 C CA . GLU A 1 509 ? -12.135 -3.707 -1.732 1.00 88.62 509 GLU A CA 1
ATOM 3884 C C . GLU A 1 509 ? -10.702 -3.823 -1.196 1.00 88.62 509 GLU A C 1
ATOM 3886 O O . GLU A 1 509 ? -10.482 -3.684 0.002 1.00 88.62 509 GLU A O 1
ATOM 3891 N N . THR A 1 510 ? -9.708 -3.986 -2.070 1.00 94.88 510 THR A N 1
ATOM 3892 C CA . THR A 1 510 ? -8.288 -3.979 -1.690 1.00 94.88 510 THR A CA 1
ATOM 3893 C C . THR A 1 510 ? -7.907 -2.643 -1.046 1.00 94.88 510 THR A C 1
ATOM 3895 O O . THR A 1 510 ? -7.288 -2.626 0.019 1.00 94.88 510 THR A O 1
ATOM 3898 N N . LEU A 1 511 ? -8.319 -1.511 -1.637 1.00 91.50 511 LEU A N 1
ATOM 3899 C CA . LEU A 1 511 ? -8.108 -0.188 -1.036 1.00 91.50 511 LEU A CA 1
ATOM 3900 C C . LEU A 1 511 ? -8.839 -0.046 0.304 1.00 91.50 511 LEU A C 1
ATOM 3902 O O . LEU A 1 511 ? -8.305 0.557 1.237 1.00 91.50 511 LEU A O 1
ATOM 3906 N N . ALA A 1 512 ? -10.049 -0.596 0.395 1.00 85.25 512 ALA A N 1
ATOM 3907 C CA . ALA A 1 512 ? -10.843 -0.564 1.612 1.00 85.25 512 ALA A CA 1
ATOM 3908 C C . ALA A 1 512 ? -10.140 -1.306 2.766 1.00 85.25 512 ALA A C 1
ATOM 3910 O O . ALA A 1 512 ? -9.940 -0.731 3.838 1.00 85.25 512 ALA A O 1
ATOM 3911 N N . ILE A 1 513 ? -9.677 -2.533 2.512 1.00 88.88 513 ILE A N 1
ATOM 3912 C CA . ILE A 1 513 ? -8.925 -3.353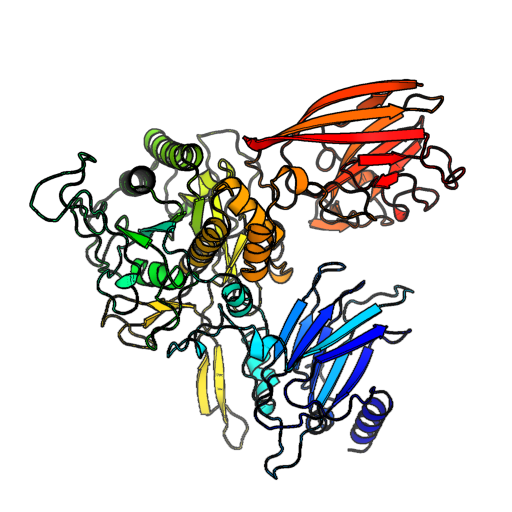 3.471 1.00 88.88 513 ILE A CA 1
ATOM 3913 C C . ILE A 1 513 ? -7.661 -2.627 3.928 1.00 88.88 513 ILE A C 1
ATOM 3915 O O . ILE A 1 513 ? -7.440 -2.473 5.126 1.00 88.88 513 ILE A O 1
ATOM 3919 N N . LEU A 1 514 ? -6.865 -2.106 2.985 1.00 93.38 514 LEU A N 1
ATOM 3920 C CA . LEU A 1 514 ? -5.644 -1.356 3.298 1.00 93.38 514 LEU A CA 1
ATOM 3921 C C . LEU A 1 514 ? -5.907 -0.177 4.243 1.00 93.38 514 LEU A C 1
ATOM 3923 O O . LEU A 1 514 ? -5.086 0.110 5.109 1.00 93.38 514 LEU A O 1
ATOM 3927 N N . ARG A 1 515 ? -7.032 0.526 4.074 1.00 87.75 515 ARG A N 1
ATOM 3928 C CA . ARG A 1 515 ? -7.399 1.672 4.916 1.00 87.75 515 ARG A CA 1
ATOM 3929 C C . ARG A 1 515 ? -7.929 1.262 6.284 1.00 87.75 515 ARG A C 1
ATOM 3931 O O . ARG A 1 515 ? -7.620 1.945 7.257 1.00 87.75 515 ARG A O 1
ATOM 3938 N N . ARG A 1 516 ? -8.745 0.210 6.377 1.00 81.19 516 ARG A N 1
ATOM 3939 C CA . ARG A 1 516 ? -9.300 -0.230 7.669 1.00 81.19 516 ARG A CA 1
ATOM 3940 C C . ARG A 1 516 ? -8.233 -0.779 8.584 1.00 81.19 516 ARG A C 1
ATOM 3942 O O . ARG A 1 516 ? -8.225 -0.447 9.764 1.00 81.19 516 ARG A O 1
ATOM 3949 N N . SER A 1 517 ? -7.370 -1.621 8.039 1.00 83.31 517 SER A N 1
ATOM 3950 C CA . SER A 1 517 ? -6.376 -2.322 8.834 1.00 83.31 517 SER A CA 1
ATOM 3951 C C . SER A 1 517 ? -5.193 -1.440 9.236 1.00 83.31 517 SER A C 1
ATOM 3953 O O . SER A 1 517 ? -4.430 -1.818 10.125 1.00 83.31 517 SER A O 1
ATOM 3955 N N . ALA A 1 518 ? -5.034 -0.284 8.580 1.00 84.56 518 ALA A N 1
ATOM 3956 C CA . ALA A 1 518 ? -3.923 0.639 8.752 1.00 84.56 518 ALA A CA 1
ATOM 3957 C C . ALA A 1 518 ? -3.681 1.055 10.211 1.00 84.56 518 ALA A C 1
ATOM 3959 O O . ALA A 1 518 ? -4.607 1.331 10.976 1.00 84.56 518 ALA A O 1
ATOM 3960 N N . PHE A 1 519 ? -2.404 1.230 10.549 1.00 79.94 519 PHE A N 1
ATOM 3961 C CA . PHE A 1 519 ? -2.009 1.942 11.757 1.00 79.94 519 PHE A CA 1
ATOM 3962 C C . PHE A 1 519 ? -2.414 3.412 11.664 1.00 79.94 519 PHE A C 1
ATOM 3964 O O . PHE A 1 519 ? -2.361 4.016 10.591 1.00 79.94 519 PHE A O 1
ATOM 3971 N N . VAL A 1 520 ? -2.763 4.014 12.800 1.00 74.44 520 VAL A N 1
ATOM 3972 C CA . VAL A 1 520 ? -3.077 5.444 12.890 1.00 74.44 520 VAL A CA 1
ATOM 3973 C C . VAL A 1 520 ? -1.939 6.166 13.608 1.00 74.44 520 VAL A C 1
ATOM 3975 O O . VAL A 1 520 ? -1.666 5.887 14.772 1.00 74.44 520 VAL A O 1
ATOM 3978 N N . TYR A 1 521 ? -1.292 7.119 12.931 1.00 71.00 521 TYR A N 1
ATOM 3979 C CA . TYR A 1 521 ? -0.211 7.930 13.509 1.00 71.00 521 TYR A CA 1
ATOM 3980 C C . TYR A 1 521 ? -0.598 9.412 13.580 1.00 71.00 521 TYR A C 1
ATOM 3982 O O . TYR A 1 521 ? -0.432 10.142 12.594 1.00 71.00 521 TYR A O 1
ATOM 3990 N N . PRO A 1 522 ? -1.082 9.907 14.737 1.00 66.12 522 PRO A N 1
ATOM 3991 C CA . PRO A 1 522 ? -1.448 11.314 14.923 1.00 66.12 522 PRO A CA 1
ATOM 3992 C C . PRO A 1 522 ? -0.336 12.306 14.547 1.00 66.12 522 PRO A C 1
ATOM 3994 O O . PRO A 1 522 ? -0.617 13.440 14.159 1.00 66.12 522 PRO A O 1
ATOM 3997 N N . GLU A 1 523 ? 0.929 11.879 14.596 1.00 71.62 523 GLU A N 1
ATOM 3998 C CA . GLU A 1 523 ? 2.109 12.648 14.196 1.00 71.62 523 GLU A CA 1
ATOM 3999 C C . GLU A 1 523 ? 2.088 13.099 12.717 1.00 71.62 523 GLU A C 1
ATOM 4001 O O . GLU A 1 523 ? 2.871 13.971 12.326 1.00 71.62 523 GLU A O 1
ATOM 4006 N N . MET A 1 524 ? 1.186 12.554 11.891 1.00 73.56 524 MET A N 1
ATOM 4007 C CA . MET A 1 524 ? 0.930 13.011 10.520 1.00 73.56 524 MET A CA 1
ATOM 4008 C C . MET A 1 524 ? 0.067 14.283 10.426 1.00 73.56 524 MET A C 1
ATOM 4010 O O . MET A 1 524 ? -0.005 14.874 9.351 1.00 73.56 524 MET A O 1
ATOM 4014 N N . ASN A 1 525 ? -0.522 14.771 11.526 1.00 71.81 525 ASN A N 1
ATOM 4015 C CA . ASN A 1 525 ? -1.250 16.049 11.603 1.00 71.81 525 ASN A CA 1
ATOM 4016 C C . ASN A 1 525 ? -2.371 16.221 10.552 1.00 71.81 525 ASN A C 1
ATOM 4018 O O . ASN A 1 525 ? -2.540 17.307 9.996 1.00 71.81 525 ASN A O 1
ATOM 4022 N N . ASN A 1 526 ? -3.132 15.161 10.268 1.00 70.25 526 ASN A N 1
ATOM 4023 C CA . ASN A 1 526 ? -4.230 15.122 9.287 1.00 70.25 526 ASN A CA 1
ATOM 4024 C C . ASN A 1 526 ? -3.794 15.402 7.840 1.00 70.25 526 ASN A C 1
ATOM 4026 O O . ASN A 1 526 ? -4.598 15.784 6.989 1.00 70.25 526 ASN A O 1
ATOM 4030 N N . MET A 1 527 ? -2.511 15.184 7.544 1.00 76.44 527 MET A N 1
ATOM 4031 C CA . MET A 1 527 ? -1.958 15.265 6.192 1.00 76.44 527 MET A CA 1
ATOM 4032 C C . MET A 1 527 ? -2.109 13.952 5.411 1.00 76.44 527 MET A C 1
ATOM 4034 O O . MET A 1 527 ? -1.556 13.819 4.325 1.00 76.44 527 MET A O 1
ATOM 4038 N N . VAL A 1 528 ? -2.821 12.978 5.957 1.00 79.44 528 VAL A N 1
ATOM 4039 C CA . VAL A 1 528 ? -3.222 11.739 5.290 1.00 79.44 528 VAL A CA 1
ATOM 4040 C C . VAL A 1 528 ? -4.617 11.426 5.805 1.00 79.44 528 VAL A C 1
ATOM 4042 O O . VAL A 1 528 ? -4.902 11.699 6.973 1.00 79.44 528 VAL A O 1
ATOM 4045 N N . ASP A 1 529 ? -5.493 10.894 4.960 1.00 75.94 529 ASP A N 1
ATOM 4046 C CA . ASP A 1 529 ? -6.860 10.551 5.345 1.00 75.94 529 ASP A CA 1
ATOM 4047 C C . ASP A 1 529 ? -6.870 9.616 6.572 1.00 75.94 529 ASP A C 1
ATOM 4049 O O . ASP A 1 529 ? -6.341 8.501 6.541 1.00 75.94 529 ASP A O 1
ATOM 4053 N N . GLY A 1 530 ? -7.424 10.114 7.682 1.00 71.75 530 GLY A N 1
ATOM 4054 C CA . GLY A 1 530 ? -7.436 9.452 8.990 1.00 71.75 530 GLY A CA 1
ATOM 4055 C C . GLY A 1 530 ? -6.060 9.166 9.593 1.00 71.75 530 GLY A C 1
ATOM 4056 O O . GLY A 1 530 ? -5.962 8.319 10.473 1.00 71.75 530 GLY A O 1
ATOM 4057 N N . ASN A 1 531 ? -4.995 9.830 9.128 1.00 76.38 531 ASN A N 1
ATOM 4058 C CA . ASN A 1 531 ? -3.613 9.569 9.542 1.00 76.38 531 ASN A CA 1
ATOM 4059 C C . ASN A 1 531 ? -3.225 8.085 9.432 1.00 76.38 531 ASN A C 1
ATOM 4061 O O . ASN A 1 531 ? -2.554 7.542 10.311 1.00 76.38 531 ASN A O 1
ATOM 4065 N N . ARG A 1 532 ? -3.657 7.429 8.354 1.00 85.50 532 ARG A N 1
ATOM 4066 C CA . ARG A 1 532 ? -3.472 5.992 8.139 1.00 85.50 532 ARG A CA 1
ATOM 4067 C C . ARG A 1 532 ? -2.125 5.673 7.501 1.00 85.50 532 ARG A C 1
ATOM 4069 O O . ARG A 1 532 ? -1.763 6.280 6.495 1.00 85.50 532 ARG A O 1
ATOM 4076 N N . SER A 1 533 ? -1.412 4.692 8.044 1.00 92.38 533 SER A N 1
ATOM 4077 C CA . SER A 1 533 ? -0.190 4.115 7.480 1.00 92.38 533 SER A CA 1
ATOM 4078 C C . SER A 1 533 ? -0.320 2.597 7.360 1.00 92.38 533 SER A C 1
ATOM 4080 O O . SER A 1 533 ? -0.946 1.969 8.206 1.00 92.38 533 SER A O 1
ATOM 4082 N N . LEU A 1 534 ? 0.278 2.010 6.322 1.00 96.38 534 LEU A N 1
ATOM 4083 C CA . LEU A 1 534 ? 0.214 0.576 6.034 1.00 96.38 534 LEU A CA 1
ATOM 4084 C C . LEU A 1 534 ? 0.499 -0.290 7.273 1.00 96.38 534 LEU A C 1
ATOM 4086 O O . LEU A 1 534 ? 1.563 -0.177 7.875 1.00 96.38 534 LEU A O 1
ATOM 4090 N N . ASN A 1 535 ? -0.438 -1.189 7.566 1.00 91.88 535 ASN A N 1
ATOM 4091 C CA . ASN A 1 535 ? -0.281 -2.344 8.443 1.00 91.88 535 ASN A CA 1
ATOM 4092 C C . ASN A 1 535 ? -0.486 -3.597 7.580 1.00 91.88 535 ASN A C 1
ATOM 4094 O O . ASN A 1 535 ? -1.617 -3.931 7.214 1.00 91.88 535 ASN A O 1
ATOM 4098 N N . LEU A 1 536 ? 0.608 -4.245 7.186 1.00 95.31 536 LEU A N 1
ATOM 4099 C CA . LEU A 1 536 ? 0.564 -5.387 6.277 1.00 95.31 536 LEU A CA 1
ATOM 4100 C C . LEU A 1 536 ? -0.114 -6.593 6.936 1.00 95.31 536 LEU A C 1
ATOM 4102 O O . LEU A 1 536 ? -0.925 -7.261 6.295 1.00 95.31 536 LEU A O 1
ATOM 4106 N N . ASP A 1 537 ? 0.165 -6.832 8.218 1.00 87.25 537 ASP A N 1
ATOM 4107 C CA . ASP A 1 537 ? -0.416 -7.943 8.969 1.00 87.25 537 ASP A CA 1
ATOM 4108 C C . ASP A 1 537 ? -1.933 -7.823 9.107 1.00 87.25 537 ASP A C 1
ATOM 4110 O O . ASP A 1 537 ? -2.678 -8.765 8.810 1.00 87.25 537 ASP A O 1
ATOM 4114 N N . GLY A 1 538 ? -2.402 -6.637 9.502 1.00 81.69 538 GLY A N 1
ATOM 4115 C CA . GLY A 1 538 ? -3.825 -6.342 9.588 1.00 81.69 538 GLY A CA 1
ATOM 4116 C C . GLY A 1 538 ? -4.510 -6.505 8.231 1.00 81.69 538 GLY A C 1
ATOM 4117 O O . GLY A 1 538 ? -5.567 -7.127 8.147 1.00 81.69 538 GLY A O 1
ATOM 4118 N N . ALA A 1 539 ? -3.889 -6.008 7.155 1.00 91.94 539 ALA A N 1
ATOM 4119 C CA . ALA A 1 539 ? -4.455 -6.086 5.810 1.00 91.94 539 ALA A CA 1
ATOM 4120 C C . ALA A 1 539 ? -4.594 -7.534 5.312 1.00 91.94 539 ALA A C 1
ATOM 4122 O O . ALA A 1 539 ? -5.646 -7.919 4.806 1.00 91.94 539 ALA A O 1
ATOM 4123 N N . VAL A 1 540 ? -3.561 -8.359 5.499 1.00 93.25 540 VAL A N 1
ATOM 4124 C CA . VAL A 1 540 ? -3.601 -9.789 5.157 1.00 93.25 540 VAL A CA 1
ATOM 4125 C C . VAL A 1 540 ? -4.636 -10.532 6.003 1.00 93.25 540 VAL A C 1
ATOM 4127 O O . VAL A 1 540 ? -5.393 -11.347 5.477 1.00 93.25 540 VAL A O 1
ATOM 4130 N N . SER A 1 541 ? -4.698 -10.246 7.304 1.00 85.62 541 SER A N 1
ATOM 4131 C CA . SER A 1 541 ? -5.652 -10.891 8.215 1.00 85.62 541 SER A CA 1
ATOM 4132 C C . SER A 1 541 ? -7.095 -10.611 7.809 1.00 85.62 541 SER A C 1
ATOM 4134 O O . SER A 1 541 ? -7.916 -11.527 7.760 1.00 85.62 541 SER A O 1
ATOM 4136 N N . GLU A 1 542 ? -7.389 -9.356 7.471 1.00 85.62 542 GLU A N 1
ATOM 4137 C CA . GLU A 1 542 ? -8.705 -8.944 6.996 1.00 85.62 542 GLU A CA 1
ATOM 4138 C C . GLU A 1 542 ? -9.035 -9.574 5.636 1.00 85.62 542 GLU A C 1
ATOM 4140 O O . GLU A 1 542 ? -10.139 -10.082 5.453 1.00 85.62 542 GLU A O 1
ATOM 4145 N N . ALA A 1 543 ? -8.067 -9.652 4.717 1.00 91.38 543 ALA A N 1
ATOM 4146 C CA . ALA A 1 543 ? -8.245 -10.308 3.421 1.00 91.38 543 ALA A CA 1
ATOM 4147 C C . ALA A 1 543 ? -8.578 -11.808 3.545 1.00 91.38 543 ALA A C 1
ATOM 4149 O O . ALA A 1 543 ? -9.463 -12.322 2.855 1.00 91.38 543 ALA A O 1
ATOM 4150 N N . MET A 1 544 ? -7.904 -12.522 4.450 1.00 88.81 544 MET A N 1
ATOM 4151 C CA . MET A 1 544 ? -8.158 -13.946 4.706 1.00 88.81 544 MET A CA 1
ATOM 4152 C C . MET A 1 544 ? -9.510 -14.196 5.385 1.00 88.81 544 MET A C 1
ATOM 4154 O O . MET A 1 544 ? -10.113 -15.251 5.185 1.00 88.81 544 MET A O 1
ATOM 4158 N N . ALA A 1 545 ? -9.982 -13.239 6.186 1.00 84.50 545 ALA A N 1
ATOM 4159 C CA . ALA A 1 545 ? -11.287 -13.277 6.840 1.00 84.50 545 ALA A CA 1
ATOM 4160 C C . ALA A 1 545 ? -12.406 -12.629 6.002 1.00 84.50 545 ALA A C 1
ATOM 4162 O O . ALA A 1 545 ? -13.535 -12.526 6.482 1.00 84.50 545 ALA A O 1
ATOM 4163 N N . TRP A 1 546 ? -12.104 -12.194 4.772 1.00 82.88 546 TRP A N 1
ATOM 4164 C CA . TRP A 1 546 ? -12.991 -11.348 3.983 1.00 82.88 546 TRP A CA 1
ATOM 4165 C C . TRP A 1 546 ? -14.326 -12.019 3.669 1.00 82.88 546 TRP A C 1
ATOM 4167 O O . TRP A 1 546 ? -14.386 -13.087 3.052 1.00 82.88 546 TRP A O 1
ATOM 4177 N N . ASP A 1 547 ? -15.406 -11.341 4.042 1.00 74.19 547 ASP A N 1
ATOM 4178 C CA . ASP A 1 547 ? -16.785 -11.791 3.869 1.00 74.19 547 ASP A CA 1
ATOM 4179 C C . ASP A 1 547 ? -17.649 -10.813 3.048 1.00 74.19 547 ASP A C 1
ATOM 4181 O O . ASP A 1 547 ? -18.858 -11.014 2.910 1.00 74.19 547 ASP A O 1
ATOM 4185 N N . GLY A 1 548 ? -17.012 -9.815 2.424 1.00 68.62 548 GLY A N 1
ATOM 4186 C CA . GLY A 1 548 ? -17.629 -8.857 1.509 1.00 68.62 548 GLY A CA 1
ATOM 4187 C C . GLY A 1 548 ? -17.893 -7.485 2.133 1.00 68.62 548 GLY A C 1
ATOM 4188 O O . GLY A 1 548 ? -18.174 -7.339 3.324 1.00 68.62 548 GLY A O 1
ATOM 4189 N N . LEU A 1 549 ? -17.872 -6.451 1.290 1.00 64.94 549 LEU A N 1
ATOM 4190 C CA . LEU A 1 549 ? -17.921 -5.050 1.724 1.00 64.94 549 LEU A CA 1
ATOM 4191 C C . LEU A 1 549 ? -19.232 -4.635 2.434 1.00 64.94 549 LEU A C 1
ATOM 4193 O O . LEU A 1 549 ? -19.281 -3.609 3.103 1.00 64.94 549 LEU A O 1
ATOM 4197 N N . THR A 1 550 ? -20.309 -5.419 2.340 1.00 58.16 550 THR A N 1
ATOM 4198 C CA . THR A 1 550 ? -21.553 -5.158 3.091 1.00 58.16 550 THR A CA 1
ATOM 4199 C C . THR A 1 550 ? -21.460 -5.521 4.564 1.00 58.16 550 THR A C 1
ATOM 4201 O O . THR A 1 550 ? -22.173 -4.924 5.368 1.00 58.16 550 THR A O 1
ATOM 4204 N N . ASN A 1 551 ? -20.608 -6.482 4.921 1.00 59.78 551 ASN A N 1
ATOM 4205 C CA . ASN A 1 551 ? -20.388 -6.822 6.323 1.00 59.78 551 ASN A CA 1
ATOM 4206 C C . ASN A 1 551 ? -19.398 -5.833 6.953 1.00 59.78 551 ASN A C 1
ATOM 4208 O O . ASN A 1 551 ? -19.476 -5.551 8.142 1.00 59.78 551 ASN A O 1
ATOM 4212 N N . PHE A 1 552 ? -18.538 -5.220 6.134 1.00 62.00 552 PHE A N 1
ATOM 4213 C CA . PHE A 1 552 ? -17.603 -4.181 6.542 1.00 62.00 552 PHE A CA 1
ATOM 4214 C C . PHE A 1 552 ? -18.279 -3.016 7.286 1.00 62.00 552 PHE A C 1
ATOM 4216 O O . PHE A 1 552 ? -17.767 -2.589 8.326 1.00 62.00 552 PHE A O 1
ATOM 4223 N N . ILE A 1 553 ? -19.415 -2.523 6.776 1.00 63.34 553 ILE A N 1
ATOM 4224 C CA . ILE A 1 553 ? -20.187 -1.461 7.432 1.00 63.34 553 ILE A CA 1
ATOM 4225 C C . ILE A 1 553 ? -20.799 -2.063 8.683 1.00 63.34 553 ILE A C 1
ATOM 4227 O O . ILE A 1 553 ? -21.570 -3.017 8.598 1.00 63.34 553 ILE A O 1
ATOM 4231 N N . GLY A 1 554 ? -20.405 -1.531 9.837 1.00 56.09 554 GLY A N 1
ATOM 4232 C CA . GLY A 1 554 ? -20.912 -1.979 11.129 1.00 56.09 554 GLY A CA 1
ATOM 4233 C C . GLY A 1 554 ? -20.499 -3.396 11.527 1.00 56.09 554 GLY A C 1
ATOM 4234 O O . GLY A 1 554 ? -21.191 -4.002 12.349 1.00 56.09 554 GLY A O 1
ATOM 4235 N N . HIS A 1 555 ? -19.364 -3.911 11.029 1.00 49.00 555 HIS A N 1
ATOM 4236 C CA . HIS A 1 555 ? -18.689 -5.068 11.639 1.00 49.00 555 HIS A CA 1
ATOM 4237 C C . HIS A 1 555 ? -18.233 -4.694 13.063 1.00 49.00 555 HIS A C 1
ATOM 4239 O O . HIS A 1 555 ? -17.106 -4.273 13.298 1.00 49.00 555 HIS A O 1
ATOM 4245 N N . GLN A 1 556 ? -19.179 -4.834 13.992 1.00 48.31 556 GLN A N 1
ATOM 4246 C CA . GLN A 1 556 ? -19.056 -4.914 15.444 1.00 48.31 556 GLN A CA 1
ATOM 4247 C C . GLN A 1 556 ? -18.406 -3.727 16.168 1.00 48.31 556 GLN A C 1
ATOM 4249 O O . GLN A 1 556 ? -17.372 -3.862 16.815 1.00 48.31 556 GLN A O 1
ATOM 4254 N N . LEU A 1 557 ? -19.160 -2.631 16.270 1.00 52.00 557 LEU A N 1
ATOM 4255 C CA . LEU A 1 557 ? -19.163 -1.804 17.483 1.00 52.00 557 LEU A CA 1
ATOM 4256 C C . LEU A 1 557 ? -20.500 -2.017 18.214 1.00 52.00 557 LEU A C 1
ATOM 4258 O O . LEU A 1 557 ? -21.383 -1.166 18.130 1.00 52.00 557 LEU A O 1
ATOM 4262 N N . PRO A 1 558 ? -20.715 -3.157 18.908 1.00 52.09 558 PRO A N 1
ATOM 4263 C CA . PRO A 1 558 ? -22.015 -3.466 19.515 1.00 52.09 558 PRO A CA 1
ATOM 4264 C C . PRO A 1 558 ? -22.444 -2.424 20.556 1.00 52.09 558 PRO A C 1
ATOM 4266 O O . PRO A 1 558 ? -23.625 -2.313 20.872 1.00 52.09 558 PRO A O 1
ATOM 4269 N N . SER A 1 559 ? -21.481 -1.681 21.106 1.00 60.34 559 SER A N 1
ATOM 4270 C CA . SER A 1 559 ? -21.688 -0.654 22.123 1.00 60.34 559 SER A CA 1
ATOM 4271 C C . SER A 1 559 ? -21.889 0.753 21.563 1.00 60.34 559 SER A C 1
ATOM 4273 O O . SER A 1 559 ? -22.574 1.539 22.212 1.00 60.34 559 SER A O 1
ATOM 4275 N N . SER A 1 560 ? -21.326 1.081 20.394 1.00 71.12 560 SER A N 1
ATOM 4276 C CA . SER A 1 560 ? -21.342 2.453 19.874 1.00 71.12 560 SER A CA 1
ATOM 4277 C C . SER A 1 560 ? -22.421 2.615 18.800 1.00 71.12 560 SER A C 1
ATOM 4279 O O . SER A 1 560 ? -22.455 1.841 17.842 1.00 71.12 560 SER A O 1
ATOM 4281 N N . PRO A 1 561 ? -23.311 3.613 18.915 1.00 84.06 561 PRO A N 1
ATOM 4282 C CA . PRO A 1 561 ? -24.373 3.866 17.945 1.00 84.06 561 PRO A CA 1
ATOM 4283 C C . PRO A 1 561 ? -23.827 4.598 16.703 1.00 84.06 561 PRO A C 1
ATOM 4285 O O . PRO A 1 561 ? -24.210 5.731 16.403 1.00 84.06 561 PRO A O 1
ATOM 4288 N N . VAL A 1 562 ? -22.915 3.943 15.978 1.00 85.44 562 VAL A N 1
ATOM 4289 C CA . VAL A 1 562 ? -22.283 4.458 14.756 1.00 85.44 562 VAL A CA 1
ATOM 4290 C C . VAL A 1 562 ? -22.331 3.431 13.619 1.00 85.44 562 VAL A C 1
ATOM 4292 O O . VAL A 1 562 ? -22.279 2.225 13.846 1.00 85.44 562 VAL A O 1
ATOM 4295 N N . LEU A 1 563 ? -22.404 3.919 12.384 1.00 83.25 563 LEU A N 1
ATOM 4296 C CA . LEU A 1 563 ? -22.112 3.180 11.160 1.00 83.25 563 LEU A CA 1
ATOM 4297 C C . LEU A 1 563 ? -20.690 3.538 10.721 1.00 83.25 563 LEU A C 1
ATOM 4299 O O . LEU A 1 563 ? -20.359 4.719 10.629 1.00 83.25 563 LEU A O 1
ATOM 4303 N N . ASP A 1 564 ? -19.863 2.539 10.439 1.00 80.44 564 ASP A N 1
ATOM 4304 C CA . ASP A 1 564 ? -18.456 2.739 10.086 1.00 80.44 564 ASP A CA 1
ATOM 4305 C C . ASP A 1 564 ? -18.247 2.755 8.565 1.00 80.44 564 ASP A C 1
ATOM 4307 O O . ASP A 1 564 ? -18.434 1.733 7.898 1.00 80.44 564 ASP A O 1
ATOM 4311 N N . PHE A 1 565 ? -17.836 3.910 8.027 1.00 79.44 565 PHE A N 1
ATOM 4312 C CA . PHE A 1 565 ? -17.458 4.068 6.621 1.00 79.44 565 PHE A CA 1
ATOM 4313 C C . PHE A 1 565 ? -15.961 4.375 6.424 1.00 79.44 565 PHE A C 1
ATOM 4315 O O . PHE A 1 565 ? -15.552 4.843 5.364 1.00 79.44 565 PHE A O 1
ATOM 4322 N N . ASN A 1 566 ? -15.099 4.087 7.396 1.00 73.19 566 ASN A N 1
ATOM 4323 C CA . ASN A 1 566 ? -13.715 4.569 7.366 1.00 73.19 566 ASN A CA 1
ATOM 4324 C C . ASN A 1 566 ? -12.805 3.938 6.309 1.00 73.19 566 ASN A C 1
ATOM 4326 O O . ASN A 1 566 ? -11.809 4.552 5.900 1.00 73.19 566 ASN A O 1
ATOM 4330 N N . ALA A 1 567 ? -13.133 2.742 5.820 1.00 70.69 567 ALA A N 1
ATOM 4331 C CA . ALA A 1 567 ? -12.420 2.193 4.667 1.00 70.69 567 ALA A CA 1
ATOM 4332 C C . ALA A 1 567 ? -12.830 2.803 3.336 1.00 70.69 567 ALA A C 1
ATOM 4334 O O . ALA A 1 567 ? -12.097 2.667 2.357 1.00 70.69 567 ALA A O 1
ATOM 4335 N N . PHE A 1 568 ? -13.989 3.449 3.267 1.00 75.88 568 PHE A N 1
ATOM 4336 C CA . PHE A 1 568 ? -14.454 4.010 2.017 1.00 75.88 568 PHE A CA 1
ATOM 4337 C C . PHE A 1 568 ? -13.692 5.306 1.734 1.00 75.88 568 PHE A C 1
ATOM 4339 O O . PHE A 1 568 ? -13.351 6.090 2.615 1.00 75.88 568 PHE A O 1
ATOM 4346 N N . THR A 1 569 ? -13.393 5.515 0.461 1.00 68.31 569 THR A N 1
ATOM 4347 C CA . THR A 1 569 ? -12.912 6.783 -0.100 1.00 68.31 569 THR A CA 1
ATOM 4348 C C . THR A 1 569 ? -14.054 7.552 -0.765 1.00 68.31 569 THR A C 1
ATOM 4350 O O . THR A 1 569 ? -15.071 6.965 -1.131 1.00 68.31 569 THR A O 1
ATOM 4353 N N . ASN A 1 570 ? -13.838 8.841 -1.048 1.00 64.88 570 ASN A N 1
ATOM 4354 C CA . ASN A 1 570 ? -14.787 9.704 -1.771 1.00 64.88 570 ASN A CA 1
ATOM 4355 C C . ASN A 1 570 ? -15.191 9.200 -3.172 1.00 64.88 570 ASN A C 1
ATOM 4357 O O . ASN A 1 570 ? -16.145 9.717 -3.755 1.00 64.88 570 ASN A O 1
ATOM 4361 N N . ALA A 1 571 ? -14.464 8.232 -3.735 1.00 64.75 571 ALA A N 1
ATOM 4362 C CA . ALA A 1 571 ? -14.823 7.616 -5.005 1.00 64.75 571 ALA A CA 1
ATOM 4363 C C . ALA A 1 571 ? -15.997 6.636 -4.866 1.00 64.75 571 ALA A C 1
ATOM 4365 O O . ALA A 1 571 ? -16.763 6.476 -5.813 1.00 64.75 571 ALA A O 1
ATOM 4366 N N . HIS A 1 572 ? -16.155 6.008 -3.697 1.00 73.19 572 HIS A N 1
ATOM 4367 C CA . HIS A 1 572 ? -17.139 4.955 -3.501 1.00 73.19 572 HIS A CA 1
ATOM 4368 C C . HIS A 1 572 ? -18.554 5.515 -3.456 1.00 73.19 572 HIS A C 1
ATOM 4370 O O . HIS A 1 572 ? -18.854 6.549 -2.842 1.00 73.19 572 HIS A O 1
ATOM 4376 N N . ARG A 1 573 ? -19.452 4.795 -4.116 1.00 74.38 573 ARG A N 1
ATOM 4377 C CA . ARG A 1 573 ? -20.878 5.091 -4.137 1.00 74.38 573 ARG A CA 1
ATOM 4378 C C . ARG A 1 573 ? -21.618 3.863 -3.672 1.00 74.38 573 ARG A C 1
ATOM 4380 O O . ARG A 1 573 ? -21.393 2.789 -4.211 1.00 74.38 573 ARG A O 1
ATOM 4387 N N . MET A 1 574 ? -22.524 4.032 -2.720 1.00 76.44 574 MET A N 1
ATOM 4388 C CA . MET A 1 574 ? -23.277 2.903 -2.191 1.00 76.44 574 MET A CA 1
ATOM 4389 C C . MET A 1 574 ? -24.761 3.198 -2.143 1.00 76.44 574 MET A C 1
ATOM 4391 O O . MET A 1 574 ? -25.174 4.248 -1.644 1.00 76.44 574 MET A O 1
ATOM 4395 N N . GLN A 1 575 ? -25.579 2.261 -2.623 1.00 78.44 575 GLN A N 1
ATOM 4396 C CA . GLN A 1 575 ? -27.009 2.336 -2.365 1.00 78.44 575 GLN A CA 1
ATOM 4397 C C . GLN A 1 575 ? -27.295 1.962 -0.918 1.00 78.44 575 GLN A C 1
ATOM 4399 O O . GLN A 1 575 ? -26.909 0.901 -0.430 1.00 78.44 575 GLN A O 1
ATOM 4404 N N . VAL A 1 576 ? -28.040 2.838 -0.256 1.00 79.75 576 VAL A N 1
ATOM 4405 C CA . VAL A 1 576 ? -28.479 2.657 1.119 1.00 79.75 576 VAL A CA 1
ATOM 4406 C C . VAL A 1 576 ? -29.989 2.646 1.143 1.00 79.75 576 VAL A C 1
ATOM 4408 O O . VAL A 1 576 ? -30.652 3.563 0.652 1.00 79.75 576 VAL A O 1
ATOM 4411 N N . LYS A 1 577 ? -30.542 1.594 1.734 1.00 81.94 577 LYS A N 1
ATOM 4412 C CA . LYS A 1 577 ? -31.955 1.507 2.069 1.00 81.94 577 LYS A CA 1
ATOM 4413 C C . LYS A 1 577 ? -32.094 1.553 3.586 1.00 81.94 577 LYS A C 1
ATOM 4415 O O . LYS A 1 577 ? -31.727 0.595 4.263 1.00 81.94 577 LYS A O 1
ATOM 4420 N N . MET A 1 578 ? -32.686 2.633 4.086 1.00 83.75 578 MET A N 1
ATOM 4421 C CA . MET A 1 578 ? -33.088 2.784 5.481 1.00 83.75 578 MET A CA 1
ATOM 4422 C C . MET A 1 578 ? -34.542 2.341 5.641 1.00 83.75 578 MET A C 1
ATOM 4424 O O . MET A 1 578 ? -35.420 2.827 4.926 1.00 83.75 578 MET A O 1
ATOM 4428 N N . SER A 1 579 ? -34.795 1.414 6.559 1.00 83.00 579 SER A N 1
ATOM 4429 C CA . SER A 1 579 ? -36.133 0.957 6.938 1.00 83.00 579 SER A CA 1
ATOM 4430 C C . SER A 1 579 ? -36.385 1.333 8.390 1.00 83.00 579 SER A C 1
ATOM 4432 O O . SER A 1 579 ? -35.549 1.050 9.240 1.00 83.00 579 SER A O 1
ATOM 4434 N N . THR A 1 580 ? -37.519 1.952 8.684 1.00 83.06 580 THR A N 1
ATOM 4435 C CA . THR A 1 580 ? -37.878 2.342 10.050 1.00 83.06 580 THR A CA 1
ATOM 4436 C C . THR A 1 580 ? -39.126 1.602 10.492 1.00 83.06 580 THR A C 1
ATOM 4438 O O . THR A 1 580 ? -40.000 1.338 9.671 1.00 83.06 580 THR A O 1
ATOM 4441 N N . LYS A 1 581 ? -39.232 1.262 11.774 1.00 80.19 581 LYS A N 1
ATOM 4442 C CA . LYS A 1 581 ? -40.452 0.729 12.384 1.00 80.19 581 LYS A CA 1
ATOM 4443 C C . LYS A 1 581 ? -40.704 1.485 13.678 1.00 80.19 581 LYS A C 1
ATOM 4445 O O . LYS A 1 581 ? -39.928 1.349 14.616 1.00 80.19 581 LYS A O 1
ATOM 4450 N N . HIS A 1 582 ? -41.771 2.272 13.699 1.00 78.81 582 HIS A N 1
ATOM 4451 C CA . HIS A 1 582 ? -42.096 3.168 14.801 1.00 78.81 582 HIS A CA 1
ATOM 4452 C C . HIS A 1 582 ? -43.308 2.633 15.580 1.00 78.81 582 HIS A C 1
ATOM 4454 O O . HIS A 1 582 ? -44.382 2.475 15.003 1.00 78.81 582 HIS A O 1
ATOM 4460 N N . GLY A 1 583 ? -43.124 2.319 16.864 1.00 68.31 583 GLY A N 1
ATOM 4461 C CA . GLY A 1 583 ? -44.164 1.846 17.791 1.00 68.31 583 GLY A CA 1
ATOM 4462 C C . GLY A 1 583 ? -44.749 2.941 18.695 1.00 68.31 583 GLY A C 1
ATOM 4463 O O . GLY A 1 583 ? -45.579 2.648 19.555 1.00 68.31 583 GLY A O 1
ATOM 4464 N N . GLY A 1 584 ? -44.312 4.193 18.521 1.00 67.88 584 GLY A N 1
ATOM 4465 C CA . GLY A 1 584 ? -44.706 5.339 19.337 1.00 67.88 584 GLY A CA 1
ATOM 4466 C C . GLY A 1 584 ? -45.937 6.106 18.831 1.00 67.88 584 GLY A C 1
ATOM 4467 O O . GLY A 1 584 ? -46.475 5.878 17.748 1.00 67.88 584 GLY A O 1
ATOM 4468 N N . ASN A 1 585 ? -46.388 7.069 19.645 1.00 67.19 585 ASN A N 1
ATOM 4469 C CA . ASN A 1 585 ? -47.631 7.827 19.430 1.00 67.19 585 ASN A CA 1
ATOM 4470 C C . ASN A 1 585 ? -47.443 9.224 18.801 1.00 67.19 585 ASN A C 1
ATOM 4472 O O . ASN A 1 585 ? -48.437 9.936 18.614 1.00 67.19 585 ASN A O 1
ATOM 4476 N N . SER A 1 586 ? -46.216 9.620 18.455 1.00 72.19 586 SER A N 1
ATOM 4477 C CA . SER A 1 586 ? -45.905 10.940 17.888 1.00 72.19 586 SER A CA 1
ATOM 4478 C C . SER A 1 586 ? -44.915 10.826 16.727 1.00 72.19 586 SER A C 1
ATOM 4480 O O . SER A 1 586 ? -43.971 10.055 16.849 1.00 72.19 586 SER A O 1
ATOM 4482 N N . PRO A 1 587 ? -45.057 11.613 15.643 1.00 78.81 587 PRO A N 1
ATOM 4483 C CA . PRO A 1 587 ? -44.113 11.577 14.531 1.00 78.81 587 PRO A CA 1
ATOM 4484 C C . PRO A 1 587 ? -42.675 11.867 14.968 1.00 78.81 587 PRO A C 1
ATOM 4486 O O . PRO A 1 587 ? -42.447 12.778 15.767 1.00 78.81 587 PRO A O 1
ATOM 4489 N N . LEU A 1 588 ? -41.728 11.133 14.385 1.00 85.44 588 LEU A N 1
ATOM 4490 C CA . LEU A 1 588 ? -40.292 11.320 14.593 1.00 85.44 588 LEU A CA 1
ATOM 4491 C C . LEU A 1 588 ? -39.619 11.736 13.286 1.00 85.44 588 LEU A C 1
ATOM 4493 O O . LEU A 1 588 ? -39.954 11.207 12.218 1.00 85.44 588 LEU A O 1
ATOM 4497 N N . GLU A 1 589 ? -38.655 12.648 13.390 1.00 88.44 589 GLU A N 1
ATOM 4498 C CA . GLU A 1 589 ? -37.719 12.986 12.317 1.00 88.44 589 GLU A CA 1
ATOM 4499 C C . GLU A 1 589 ? -36.359 12.352 12.616 1.00 88.44 589 GLU A C 1
ATOM 4501 O O . GLU A 1 589 ? -35.853 12.452 13.733 1.00 88.44 589 GLU A O 1
ATOM 4506 N N . ILE A 1 590 ? -35.777 11.693 11.618 1.00 88.19 590 ILE A N 1
ATOM 4507 C CA . ILE A 1 590 ? -34.513 10.964 11.740 1.00 88.19 590 ILE A CA 1
ATOM 4508 C C . ILE A 1 590 ? -33.479 11.608 10.821 1.00 88.19 590 ILE A C 1
ATOM 4510 O O . ILE A 1 590 ? -33.781 11.913 9.661 1.00 88.19 590 ILE A O 1
ATOM 4514 N N . GLY A 1 591 ? -32.250 11.752 11.309 1.00 89.25 591 GLY A N 1
ATOM 4515 C CA . GLY A 1 591 ? -31.105 12.074 10.468 1.00 89.25 591 GLY A CA 1
ATOM 4516 C C . GLY A 1 591 ? -29.810 11.439 10.945 1.00 89.25 591 GLY A C 1
ATOM 4517 O O . GLY A 1 591 ? -29.758 10.786 11.987 1.00 89.25 591 GLY A O 1
ATOM 4518 N N . LEU A 1 592 ? -28.771 11.613 10.133 1.00 90.81 592 LEU A N 1
ATOM 4519 C CA . LEU A 1 592 ? -27.419 11.132 10.397 1.00 90.81 592 LEU A CA 1
ATOM 4520 C C . LEU A 1 592 ? -26.447 12.311 10.347 1.00 90.81 592 LEU A C 1
ATOM 4522 O O . LEU A 1 592 ? -26.609 13.218 9.525 1.00 90.81 592 LEU A O 1
ATOM 4526 N N . PHE A 1 593 ? -25.419 12.277 11.188 1.00 90.62 593 PHE A N 1
ATOM 4527 C CA . PHE A 1 593 ? -24.305 13.217 11.137 1.00 90.62 593 PHE A CA 1
ATOM 4528 C C . PHE A 1 593 ? -22.954 12.497 11.210 1.00 90.62 593 PHE A C 1
ATOM 4530 O O . PHE A 1 593 ? -22.863 11.385 11.730 1.00 90.62 593 PHE A O 1
ATOM 4537 N N . ARG A 1 594 ? -21.920 13.124 10.642 1.00 87.62 594 ARG A N 1
ATOM 4538 C CA . ARG A 1 594 ? -20.545 12.614 10.577 1.00 87.62 594 ARG A CA 1
ATOM 4539 C C . ARG A 1 594 ? -19.815 12.831 11.896 1.00 87.62 594 ARG A C 1
ATOM 4541 O O . ARG A 1 594 ? -19.919 13.911 12.476 1.00 87.62 594 ARG A O 1
ATOM 4548 N N . VAL A 1 595 ? -19.037 11.838 12.313 1.00 82.62 595 VAL A N 1
ATOM 4549 C CA . VAL A 1 595 ? -18.110 11.885 13.449 1.00 82.62 595 VAL A CA 1
ATOM 4550 C C . VAL A 1 595 ? -16.781 11.229 13.063 1.00 82.62 595 VAL A C 1
ATOM 4552 O O . VAL A 1 595 ? -16.723 10.371 12.185 1.00 82.62 595 VAL A O 1
ATOM 4555 N N . LEU A 1 596 ? -15.693 11.669 13.690 1.00 68.69 596 LEU A N 1
ATOM 4556 C CA . LEU A 1 596 ? -14.330 11.235 13.363 1.00 68.69 596 LEU A CA 1
ATOM 4557 C C . LEU A 1 596 ? -13.987 9.849 13.915 1.00 68.69 596 LEU A C 1
ATOM 4559 O O . LEU A 1 596 ? -13.069 9.199 13.422 1.00 68.69 596 LEU A O 1
ATOM 4563 N N . ASP A 1 597 ? -14.680 9.426 14.968 1.00 69.19 597 ASP A N 1
ATOM 4564 C CA . ASP A 1 597 ? -14.414 8.193 15.699 1.00 69.19 597 ASP A CA 1
ATOM 4565 C C . ASP A 1 597 ? -15.710 7.581 16.252 1.00 69.19 597 ASP A C 1
ATOM 4567 O O . ASP A 1 597 ? -16.785 8.186 16.221 1.00 69.19 597 ASP A O 1
ATOM 4571 N N . SER A 1 598 ? -15.604 6.365 16.786 1.00 77.25 598 SER A N 1
ATOM 4572 C CA . SER A 1 598 ? -16.713 5.648 17.423 1.00 77.25 598 SER A CA 1
ATOM 4573 C C . SER A 1 598 ? -17.236 6.303 18.706 1.00 77.25 598 SER A C 1
ATOM 4575 O O . SER A 1 598 ? -18.262 5.859 19.221 1.00 77.25 598 SER A O 1
ATOM 4577 N N . GLU A 1 599 ? -16.544 7.330 19.209 1.00 79.38 599 GLU A N 1
ATOM 4578 C CA . GLU A 1 599 ? -16.870 8.073 20.432 1.00 79.38 599 GLU A CA 1
ATOM 4579 C C . GLU A 1 599 ? -17.564 9.409 20.133 1.00 79.38 599 GLU A C 1
ATOM 4581 O O . GLU A 1 599 ? -17.861 10.186 21.040 1.00 79.38 599 GLU A O 1
ATOM 4586 N N . GLY A 1 600 ? -17.831 9.699 18.858 1.00 82.81 600 GLY A N 1
ATOM 4587 C CA . GLY A 1 600 ? -18.625 10.849 18.460 1.00 82.81 600 GLY A CA 1
ATOM 4588 C C . GLY A 1 600 ? -17.850 12.150 18.309 1.00 82.81 600 GLY A C 1
ATOM 4589 O O . GLY A 1 600 ? -18.480 13.206 18.278 1.00 82.81 600 GLY A O 1
ATOM 4590 N N . THR A 1 601 ? -16.519 12.130 18.219 1.00 79.94 601 THR A N 1
ATOM 4591 C CA . THR A 1 601 ? -15.718 13.358 18.097 1.00 79.94 601 THR A CA 1
ATOM 4592 C C . THR A 1 601 ? -16.043 14.133 16.811 1.00 79.94 601 THR A C 1
ATOM 4594 O O . THR A 1 601 ? -16.145 13.563 15.726 1.00 79.94 601 THR A O 1
ATOM 4597 N N . LEU A 1 602 ? -16.141 15.461 16.914 1.00 77.75 602 LEU A N 1
ATOM 4598 C CA . LEU A 1 602 ? -16.313 16.404 15.803 1.00 77.75 602 LEU A CA 1
ATOM 4599 C C . LEU A 1 602 ? -15.091 17.320 15.662 1.00 77.75 602 LEU A C 1
ATOM 4601 O O . LEU A 1 602 ? -14.351 17.524 16.622 1.00 77.75 602 LEU A O 1
ATOM 4605 N N . LEU A 1 603 ? -14.909 17.944 14.493 1.00 67.25 603 LEU A N 1
ATOM 4606 C CA . LEU A 1 603 ? -13.994 19.080 14.324 1.00 67.25 603 LEU A CA 1
ATOM 4607 C C . LEU A 1 603 ? -14.777 20.376 14.183 1.00 67.25 603 LEU A C 1
ATOM 4609 O O . LEU A 1 603 ? -15.705 20.480 13.380 1.00 67.25 603 LEU A O 1
ATOM 4613 N N . ASN A 1 604 ? -14.366 21.399 14.926 1.00 67.38 604 ASN A N 1
ATOM 4614 C CA . ASN A 1 604 ? -14.859 22.747 14.682 1.00 67.38 604 ASN A CA 1
ATOM 4615 C C . ASN A 1 604 ? -14.183 23.368 13.432 1.00 67.38 604 ASN A C 1
ATOM 4617 O O . ASN A 1 604 ? -13.186 22.838 12.934 1.00 67.38 604 ASN A O 1
ATOM 4621 N N . PRO A 1 605 ? -14.653 24.531 12.936 1.00 58.91 605 PRO A N 1
ATOM 4622 C CA . PRO A 1 605 ? -14.074 25.193 11.757 1.00 58.91 605 PRO A CA 1
ATOM 4623 C C . PRO A 1 605 ? -12.591 25.595 11.869 1.00 58.91 605 PRO A C 1
ATOM 4625 O O . PRO A 1 605 ? -12.005 26.035 10.882 1.00 58.91 605 PRO A O 1
ATOM 4628 N N . TYR A 1 606 ? -11.990 25.480 13.056 1.00 51.38 606 TYR A N 1
ATOM 4629 C CA . TYR A 1 606 ? -10.577 25.753 13.319 1.00 51.38 606 TYR A CA 1
ATOM 4630 C C . TYR A 1 606 ? -9.730 24.474 13.423 1.00 51.38 606 TYR A C 1
ATOM 4632 O O . TYR A 1 606 ? -8.541 24.567 13.721 1.00 51.38 606 TYR A O 1
ATOM 4640 N N . GLY A 1 607 ? -10.320 23.295 13.190 1.00 50.06 607 GLY A N 1
ATOM 4641 C CA . GLY A 1 607 ? -9.636 22.002 13.272 1.00 50.06 607 GLY A CA 1
ATOM 4642 C C . GLY A 1 607 ? -9.401 21.508 14.701 1.00 50.06 607 GLY A C 1
ATOM 4643 O O . GLY A 1 607 ? -8.544 20.656 14.910 1.00 50.06 607 GLY A O 1
ATOM 4644 N N . ILE A 1 608 ? -10.128 22.042 15.687 1.00 56.91 608 ILE A N 1
ATOM 4645 C CA . ILE A 1 608 ? -10.053 21.593 17.083 1.00 56.91 608 ILE A CA 1
ATOM 4646 C C . ILE A 1 608 ? -11.132 20.536 17.316 1.00 56.91 608 ILE A C 1
ATOM 4648 O O . ILE A 1 608 ? -12.291 20.751 16.950 1.00 56.91 608 ILE A O 1
ATOM 4652 N N . SER A 1 609 ? -10.744 19.426 17.942 1.00 65.50 609 SER A N 1
ATOM 4653 C CA . SER A 1 609 ? -11.652 18.357 18.354 1.00 65.50 609 SER A CA 1
ATOM 4654 C C . SER A 1 609 ? -12.646 18.835 19.413 1.00 65.50 609 SER A C 1
ATOM 4656 O O . SER A 1 609 ? -12.261 19.501 20.372 1.00 65.50 609 SER A O 1
ATOM 4658 N N . VAL A 1 610 ? -13.913 18.474 19.234 1.00 69.12 610 VAL A N 1
ATOM 4659 C CA . VAL A 1 610 ? -15.034 18.748 20.142 1.00 69.12 610 VAL A CA 1
ATOM 4660 C C . VAL A 1 610 ? -15.751 17.423 20.390 1.00 69.12 610 VAL A C 1
ATOM 4662 O O . VAL A 1 610 ? -16.147 16.758 19.432 1.00 69.12 610 VAL A O 1
ATOM 4665 N N . ARG A 1 611 ? -15.897 17.017 21.649 1.00 84.50 611 ARG A N 1
ATOM 4666 C CA . ARG A 1 611 ? -16.472 15.725 22.050 1.00 84.50 611 ARG A CA 1
ATOM 4667 C C . ARG A 1 611 ? -17.903 15.870 22.577 1.00 84.50 611 ARG A C 1
ATOM 4669 O O . ARG A 1 611 ? -18.299 16.981 22.945 1.00 84.50 611 ARG A O 1
ATOM 4676 N N . PRO A 1 612 ? -18.689 14.778 22.631 1.00 85.19 612 PRO A N 1
ATOM 4677 C CA . PRO A 1 612 ? -19.948 14.772 23.370 1.00 85.19 612 PRO A CA 1
ATOM 4678 C C . PRO A 1 612 ? -19.755 15.338 24.787 1.00 85.19 612 PRO A C 1
ATOM 4680 O O . PRO A 1 612 ? -18.795 14.999 25.473 1.00 85.19 612 PRO A O 1
ATOM 4683 N N . GLY A 1 613 ? -20.636 16.252 25.200 1.00 84.81 613 GLY A N 1
ATOM 4684 C CA . GLY A 1 613 ? -20.541 16.971 26.479 1.00 84.81 613 GLY A CA 1
ATOM 4685 C C . GLY A 1 613 ? -19.798 18.312 26.434 1.00 84.81 613 GLY A C 1
ATOM 4686 O O . GLY A 1 613 ? -20.014 19.146 27.318 1.00 84.81 613 GLY A O 1
ATOM 4687 N N . ASP A 1 614 ? -18.993 18.576 25.400 1.00 81.44 614 ASP A N 1
ATOM 4688 C CA . ASP A 1 614 ? -18.325 19.870 25.238 1.00 81.44 614 ASP A CA 1
ATOM 4689 C C . ASP A 1 614 ? -19.307 20.977 24.819 1.00 81.44 614 ASP A C 1
ATOM 4691 O O . ASP A 1 614 ? -20.289 20.765 24.094 1.00 81.44 614 ASP A O 1
ATOM 4695 N N . GLU A 1 615 ? -19.014 22.212 25.240 1.00 84.06 615 GLU A N 1
ATOM 4696 C CA . GLU A 1 615 ? -19.816 23.376 24.866 1.00 84.06 615 GLU A CA 1
ATOM 4697 C C . GLU A 1 615 ? -19.845 23.545 23.337 1.00 84.06 615 GLU A C 1
ATOM 4699 O O . GLU A 1 615 ? -18.816 23.649 22.671 1.00 84.06 615 GLU A O 1
ATOM 4704 N N . GLY A 1 616 ? -21.054 23.594 22.775 1.00 83.25 616 GLY A N 1
ATOM 4705 C CA . GLY A 1 616 ? -21.268 23.774 21.339 1.00 83.25 616 GLY A CA 1
ATOM 4706 C C . GLY A 1 616 ? -21.314 22.484 20.516 1.00 83.25 616 GLY A C 1
ATOM 4707 O O . GLY A 1 616 ? -21.590 22.571 19.318 1.00 83.25 616 GLY A O 1
ATOM 4708 N N . TYR A 1 617 ? -21.141 21.301 21.123 1.00 90.81 617 TYR A N 1
ATOM 4709 C CA . TYR A 1 617 ? -21.201 20.013 20.416 1.00 90.81 617 TYR A CA 1
ATOM 4710 C C . TYR A 1 617 ? -22.497 19.835 19.609 1.00 90.81 617 TYR A C 1
ATOM 4712 O O . TYR A 1 617 ? -22.453 19.634 18.398 1.00 90.81 617 TYR A O 1
ATOM 4720 N N . GLN A 1 618 ? -23.661 20.004 20.250 1.00 93.00 618 GLN A N 1
ATOM 4721 C CA . GLN A 1 618 ? -24.974 19.841 19.603 1.00 93.00 618 GLN A CA 1
ATOM 4722 C C . GLN A 1 618 ? -25.159 20.778 18.397 1.00 93.00 618 GLN A C 1
ATOM 4724 O O . GLN A 1 618 ? -25.737 20.401 17.381 1.00 93.00 618 GLN A O 1
ATOM 4729 N N . GLN A 1 619 ? -24.660 22.014 18.495 1.00 89.88 619 GLN A N 1
ATOM 4730 C CA . GLN A 1 619 ? -24.762 23.004 17.418 1.00 89.88 619 GLN A CA 1
ATOM 4731 C C . GLN A 1 619 ? -23.831 22.654 16.261 1.00 89.88 619 GLN A C 1
ATOM 4733 O O . GLN A 1 619 ? -24.207 22.826 15.105 1.00 89.88 619 GLN A O 1
ATOM 4738 N N . LEU A 1 620 ? -22.634 22.154 16.576 1.00 86.31 620 LEU A N 1
ATOM 4739 C CA . LEU A 1 620 ? -21.659 21.702 15.596 1.00 86.31 620 LEU A CA 1
ATOM 4740 C C . LEU A 1 620 ? -22.146 20.446 14.858 1.00 86.31 620 LEU A C 1
ATOM 4742 O O . LEU A 1 620 ? -22.036 20.389 13.633 1.00 86.31 620 LEU A O 1
ATOM 4746 N N . ALA A 1 621 ? -22.732 19.479 15.569 1.00 90.50 621 ALA A N 1
ATOM 4747 C CA . ALA A 1 621 ? -23.292 18.250 15.002 1.00 90.50 621 ALA A CA 1
ATOM 4748 C C . ALA A 1 621 ? -24.359 18.539 13.932 1.00 90.50 621 ALA A C 1
ATOM 4750 O O . ALA A 1 621 ? -24.381 17.901 12.883 1.00 90.50 621 ALA A O 1
ATOM 4751 N N . LEU A 1 622 ? -25.191 19.561 14.158 1.00 90.75 622 LEU A N 1
ATOM 4752 C CA . LEU A 1 622 ? -26.297 19.942 13.274 1.00 90.75 622 LEU A CA 1
ATOM 4753 C C . LEU A 1 622 ? -25.914 20.965 12.186 1.00 90.75 622 LEU A C 1
ATOM 4755 O O . LEU A 1 622 ? -26.781 21.586 11.567 1.00 90.75 622 LEU A O 1
ATOM 4759 N N . THR A 1 623 ? -24.620 21.182 11.942 1.00 85.38 623 THR A N 1
ATOM 4760 C CA . THR A 1 623 ? -24.167 22.027 10.827 1.00 85.38 623 THR A CA 1
ATOM 4761 C C . THR A 1 623 ? -24.324 21.314 9.487 1.00 85.38 623 THR A C 1
ATOM 4763 O O . THR A 1 623 ? -24.217 20.093 9.396 1.00 85.38 623 THR A O 1
ATOM 4766 N N . SER A 1 624 ? -24.482 22.080 8.404 1.00 79.62 624 SER A N 1
ATOM 4767 C CA . SER A 1 624 ? -24.586 21.530 7.043 1.00 79.62 624 SER A CA 1
ATOM 4768 C C . SER A 1 624 ? -23.341 20.764 6.579 1.00 79.62 624 SER A C 1
ATOM 4770 O O . SER A 1 624 ? -23.392 20.074 5.571 1.00 79.62 624 SER A O 1
ATOM 4772 N N . THR A 1 625 ? -22.200 20.921 7.257 1.00 74.00 625 THR A N 1
ATOM 4773 C CA . THR A 1 625 ? -20.978 20.150 6.983 1.00 74.00 625 THR A CA 1
ATOM 4774 C C . THR A 1 625 ? -21.003 18.768 7.631 1.00 74.00 625 THR A C 1
ATOM 4776 O O . THR A 1 625 ? -20.419 17.836 7.086 1.00 74.00 625 THR A O 1
ATOM 4779 N N . ASN A 1 626 ? -21.695 18.623 8.763 1.00 83.81 626 ASN A N 1
ATOM 4780 C CA . ASN A 1 626 ? -21.735 17.373 9.517 1.00 83.81 626 ASN A CA 1
ATOM 4781 C C . ASN A 1 626 ? -22.991 16.556 9.215 1.00 83.81 626 ASN A C 1
ATOM 4783 O O . ASN A 1 626 ? -22.910 15.334 9.212 1.00 83.81 626 ASN A O 1
ATOM 4787 N N . ILE A 1 627 ? -24.123 17.190 8.898 1.00 88.44 627 ILE A N 1
ATOM 4788 C CA . ILE A 1 627 ? -25.348 16.480 8.508 1.00 88.44 627 ILE A CA 1
ATOM 4789 C C . ILE A 1 627 ? -25.155 15.733 7.175 1.00 88.44 627 ILE A C 1
ATOM 4791 O O . ILE A 1 627 ? -24.509 16.213 6.236 1.00 88.44 627 ILE A O 1
ATOM 4795 N N . VAL A 1 628 ? -25.738 14.536 7.092 1.00 82.62 628 VAL A N 1
ATOM 4796 C CA . VAL A 1 628 ? -25.781 13.702 5.886 1.00 82.62 628 VAL A CA 1
ATOM 4797 C C . VAL A 1 628 ? -27.131 13.899 5.193 1.00 82.62 628 VAL A C 1
ATOM 4799 O O . VAL A 1 628 ? -28.106 13.189 5.457 1.00 82.62 628 VAL A O 1
ATOM 4802 N N . ASP A 1 629 ? -27.203 14.892 4.308 1.00 71.69 629 ASP A N 1
ATOM 4803 C CA . ASP A 1 629 ? -28.444 15.325 3.645 1.00 71.69 629 ASP A CA 1
ATOM 4804 C C . ASP A 1 629 ? -29.246 14.208 2.937 1.00 71.69 629 ASP A C 1
ATOM 4806 O O . ASP A 1 629 ? -30.472 14.218 3.051 1.00 71.69 629 ASP A O 1
ATOM 4810 N N . PRO A 1 630 ? -28.643 13.213 2.243 1.00 65.06 630 PRO A N 1
ATOM 4811 C CA . PRO A 1 630 ? -29.420 12.219 1.495 1.00 65.06 630 PRO A CA 1
ATOM 4812 C C . PRO A 1 630 ? -30.325 11.304 2.342 1.00 65.06 630 PRO A C 1
ATOM 4814 O O . PRO A 1 630 ? -31.165 10.608 1.768 1.00 65.06 630 PRO A O 1
ATOM 4817 N N . ILE A 1 631 ? -30.149 11.269 3.672 1.00 68.00 631 ILE A N 1
ATOM 4818 C CA . ILE A 1 631 ? -30.927 10.435 4.615 1.00 68.00 631 ILE A CA 1
ATOM 4819 C C . ILE A 1 631 ? -31.370 11.237 5.853 1.00 68.00 631 ILE A C 1
ATOM 4821 O O . ILE A 1 631 ? -31.854 10.664 6.825 1.00 68.00 631 ILE A O 1
ATOM 4825 N N . SER A 1 632 ? -31.234 12.564 5.833 1.00 68.62 632 SER A N 1
ATOM 4826 C CA . SER A 1 632 ? -31.676 13.420 6.937 1.00 68.62 632 SER A CA 1
ATOM 4827 C C . SER A 1 632 ? -33.075 13.980 6.681 1.00 68.62 632 SER A C 1
ATOM 4829 O O . SER A 1 632 ? -33.457 14.238 5.540 1.00 68.62 632 SER A O 1
ATOM 4831 N N . GLY A 1 633 ? -33.869 14.125 7.743 1.00 71.69 633 GLY A N 1
ATOM 4832 C CA . GLY A 1 633 ? -35.253 14.595 7.650 1.00 71.69 633 GLY A CA 1
ATOM 4833 C C . GLY A 1 633 ? -36.268 13.504 7.291 1.00 71.69 633 GLY A C 1
ATOM 4834 O O . GLY A 1 633 ? -37.340 13.802 6.757 1.00 71.69 633 GLY A O 1
ATOM 4835 N N . VAL A 1 634 ? -35.948 12.225 7.530 1.00 78.38 634 VAL A N 1
ATOM 4836 C CA . VAL A 1 634 ? -36.887 11.130 7.248 1.00 78.38 634 VAL A CA 1
ATOM 4837 C C . VAL A 1 634 ? -37.966 11.094 8.321 1.00 78.38 634 VAL A C 1
ATOM 4839 O O . VAL A 1 634 ? -37.698 10.806 9.485 1.00 78.38 634 VAL A O 1
ATOM 4842 N N . MET A 1 635 ? -39.200 11.356 7.897 1.00 81.25 635 MET A N 1
ATOM 4843 C CA . MET A 1 635 ? -40.373 11.341 8.763 1.00 81.25 635 MET A CA 1
ATOM 4844 C C . MET A 1 635 ? -40.943 9.931 8.898 1.00 81.25 635 MET A C 1
ATOM 4846 O O . MET A 1 635 ? -41.133 9.217 7.907 1.00 81.25 635 MET A O 1
ATOM 4850 N N . THR A 1 636 ? -41.288 9.554 10.125 1.00 75.69 636 THR A N 1
ATOM 4851 C CA . THR A 1 636 ? -41.989 8.299 10.417 1.00 75.69 636 THR A CA 1
ATOM 4852 C C . THR A 1 636 ? -43.315 8.590 11.108 1.00 75.69 636 THR A C 1
ATOM 4854 O O . THR A 1 636 ? -43.377 9.373 12.057 1.00 75.69 636 THR A O 1
ATOM 4857 N N . ALA A 1 637 ? -44.399 8.017 10.580 1.00 67.12 637 ALA A N 1
ATOM 4858 C CA . ALA A 1 637 ? -45.716 8.077 11.204 1.00 67.12 637 ALA A CA 1
ATOM 4859 C C . ALA A 1 637 ? -45.895 6.910 12.190 1.00 67.12 637 ALA A C 1
ATOM 4861 O O . ALA A 1 637 ? -45.131 5.945 12.185 1.00 67.12 637 ALA A O 1
ATOM 4862 N N . ASN A 1 638 ? -46.886 7.016 13.072 1.00 65.06 638 ASN A N 1
ATOM 4863 C CA . ASN A 1 638 ? -47.167 6.014 14.104 1.00 65.06 638 ASN A CA 1
ATOM 4864 C C . ASN A 1 638 ? -47.559 4.666 13.479 1.00 65.06 638 ASN A C 1
ATOM 4866 O O . ASN A 1 638 ? -48.387 4.644 12.569 1.00 65.06 638 ASN A O 1
ATOM 4870 N N . ASP A 1 639 ? -47.002 3.564 13.991 1.00 64.38 639 ASP A N 1
ATOM 4871 C CA . ASP A 1 639 ? -47.268 2.181 13.558 1.00 64.38 639 ASP A CA 1
ATOM 4872 C C . ASP A 1 639 ? -46.978 1.891 12.072 1.00 64.38 639 ASP A C 1
ATOM 4874 O O . ASP A 1 639 ? -47.435 0.887 11.514 1.00 64.38 639 ASP A O 1
ATOM 4878 N N . GLU A 1 640 ? -46.198 2.748 11.411 1.00 68.81 640 GLU A N 1
ATOM 4879 C CA . GLU A 1 640 ? -45.834 2.587 10.008 1.00 68.81 640 GLU A CA 1
ATOM 4880 C C . GLU A 1 640 ? -44.391 2.106 9.835 1.00 68.81 640 GLU A C 1
ATOM 4882 O O . GLU A 1 640 ? -43.505 2.315 10.668 1.00 68.81 640 GLU A O 1
ATOM 4887 N N . THR A 1 641 ? -44.160 1.429 8.709 1.00 77.06 641 THR A N 1
ATOM 4888 C CA . THR A 1 641 ? -42.817 1.125 8.222 1.00 77.06 641 THR A CA 1
ATOM 4889 C C . THR A 1 641 ? -42.501 2.035 7.050 1.00 77.06 641 THR A C 1
ATOM 4891 O O . THR A 1 641 ? -43.097 1.884 5.981 1.00 77.06 641 THR A O 1
ATOM 4894 N N . THR A 1 642 ? -41.545 2.946 7.223 1.00 78.31 642 THR A N 1
ATOM 4895 C CA . THR A 1 642 ? -41.059 3.792 6.128 1.00 78.31 642 THR A CA 1
ATOM 4896 C C . THR A 1 642 ? -39.801 3.171 5.537 1.00 78.31 642 THR A C 1
ATOM 4898 O O . THR A 1 642 ? -38.971 2.603 6.241 1.00 78.31 642 THR A O 1
ATOM 4901 N N . THR A 1 643 ? -39.655 3.241 4.216 1.00 81.50 643 THR A N 1
ATOM 4902 C CA . THR A 1 643 ? -38.428 2.841 3.523 1.00 81.50 643 THR A CA 1
ATOM 4903 C C . THR A 1 643 ? -37.937 3.994 2.665 1.00 81.50 643 THR A C 1
ATOM 4905 O O . THR A 1 643 ? -38.635 4.406 1.738 1.00 81.50 643 THR A O 1
ATOM 4908 N N . THR A 1 644 ? -36.709 4.437 2.912 1.00 82.31 644 THR A N 1
ATOM 4909 C CA . THR A 1 644 ? -36.017 5.445 2.105 1.00 82.31 644 THR A CA 1
ATOM 4910 C C . THR A 1 644 ? -34.838 4.787 1.405 1.00 82.31 644 THR A C 1
ATOM 4912 O O . THR A 1 644 ? -34.067 4.068 2.035 1.00 82.31 644 THR A O 1
ATOM 4915 N N . LYS A 1 645 ? -34.708 5.006 0.094 1.00 83.50 645 LYS A N 1
ATOM 4916 C CA . LYS A 1 645 ? -33.556 4.561 -0.698 1.00 83.50 645 LYS A CA 1
ATOM 4917 C C . LYS A 1 645 ? -32.796 5.770 -1.213 1.00 83.50 645 LYS A C 1
ATOM 4919 O O . LYS A 1 645 ? -33.419 6.664 -1.782 1.00 83.50 645 LYS A O 1
ATOM 4924 N N . THR A 1 646 ? -31.481 5.767 -1.057 1.00 83.56 646 THR A N 1
ATOM 4925 C CA . THR A 1 646 ? -30.605 6.821 -1.572 1.00 83.56 646 THR A CA 1
ATOM 4926 C C . THR A 1 646 ? -29.227 6.270 -1.932 1.00 83.56 646 THR A C 1
ATOM 4928 O O . THR A 1 646 ? -28.959 5.085 -1.731 1.00 83.56 646 THR A O 1
ATOM 4931 N N . THR A 1 647 ? -28.352 7.131 -2.442 1.00 80.94 647 THR A N 1
ATOM 4932 C CA . THR A 1 647 ? -26.924 6.847 -2.606 1.00 80.94 647 THR A CA 1
ATOM 4933 C C . THR A 1 647 ? -26.127 7.671 -1.601 1.00 80.94 647 THR A C 1
ATOM 4935 O O . THR A 1 647 ? -26.365 8.871 -1.472 1.00 80.94 647 THR A O 1
ATOM 4938 N N . LEU A 1 648 ? -25.192 7.028 -0.900 1.00 78.69 648 LEU A N 1
ATOM 4939 C CA . LEU A 1 648 ? -24.237 7.684 -0.007 1.00 78.69 648 LEU A CA 1
ATOM 4940 C C . LEU A 1 648 ? -22.828 7.718 -0.606 1.00 78.69 648 LEU A C 1
ATOM 4942 O O . LEU A 1 648 ? -22.433 6.809 -1.342 1.00 78.69 648 LEU A O 1
ATOM 4946 N N . HIS A 1 649 ? -22.090 8.762 -0.221 1.00 80.25 649 HIS A N 1
ATOM 4947 C CA . HIS A 1 649 ? -20.653 8.945 -0.429 1.00 80.25 649 HIS A CA 1
ATOM 4948 C C . HIS A 1 649 ? -20.066 9.395 0.906 1.00 80.25 649 HIS A C 1
ATOM 4950 O O . HIS A 1 649 ? -20.156 10.572 1.243 1.00 80.25 649 HIS A O 1
ATOM 4956 N N . GLU A 1 650 ? -19.556 8.461 1.699 1.00 80.38 650 GLU A N 1
ATOM 4957 C CA . GLU A 1 650 ? -19.125 8.737 3.070 1.00 80.38 650 GLU A CA 1
ATOM 4958 C C . GLU A 1 650 ? -17.802 8.030 3.340 1.00 80.38 650 GLU A C 1
ATOM 4960 O O . GLU A 1 650 ? -17.570 6.940 2.819 1.00 80.38 650 GLU A O 1
ATOM 4965 N N . THR A 1 651 ? -16.940 8.676 4.121 1.00 73.94 651 THR A N 1
ATOM 4966 C CA . THR A 1 651 ? -15.604 8.181 4.498 1.00 73.94 651 THR A CA 1
ATOM 4967 C C . THR A 1 651 ? -15.377 8.200 6.009 1.00 73.94 651 THR A C 1
ATOM 4969 O O . THR A 1 651 ? -14.307 7.817 6.470 1.00 73.94 651 THR A O 1
ATOM 4972 N N . ASP A 1 652 ? -16.369 8.679 6.762 1.00 77.62 652 ASP A N 1
ATOM 4973 C CA . ASP A 1 652 ? -16.323 8.913 8.204 1.00 77.62 652 ASP A CA 1
ATOM 4974 C C . ASP A 1 652 ? -17.339 8.014 8.923 1.00 77.62 652 ASP A C 1
ATOM 4976 O O . ASP A 1 652 ? -18.195 7.378 8.302 1.00 77.62 652 ASP A O 1
ATOM 4980 N N . TYR A 1 653 ? -17.302 7.988 10.252 1.00 83.88 653 TYR A N 1
ATOM 4981 C CA . TYR A 1 653 ? -18.374 7.355 11.014 1.00 83.88 653 TYR A CA 1
ATOM 4982 C C . TYR A 1 653 ? -19.652 8.190 10.901 1.00 83.88 653 TYR A C 1
ATOM 4984 O O . TYR A 1 653 ? -19.614 9.418 10.981 1.00 83.88 653 TYR A O 1
ATOM 4992 N N . LEU A 1 654 ? -20.801 7.534 10.756 1.00 88.06 654 LEU A N 1
ATOM 4993 C CA . LEU A 1 654 ? -22.107 8.192 10.783 1.00 88.06 654 LEU A CA 1
ATOM 4994 C C . LEU A 1 654 ? -22.865 7.791 12.035 1.00 88.06 654 LEU A C 1
ATOM 4996 O O . LEU A 1 654 ? -22.908 6.619 12.389 1.00 88.06 654 LEU A O 1
ATOM 5000 N N . THR A 1 655 ? -23.534 8.738 12.669 1.00 89.69 655 THR A N 1
ATOM 5001 C CA . THR A 1 655 ? -24.291 8.489 13.896 1.00 89.69 655 THR A CA 1
ATOM 5002 C C . THR A 1 655 ? -25.655 9.185 13.840 1.00 89.69 655 THR A C 1
ATOM 5004 O O . THR A 1 655 ? -25.789 10.212 13.163 1.00 89.69 655 THR A O 1
ATOM 5007 N N . PRO A 1 656 ? -26.709 8.619 14.454 1.00 91.25 656 PRO A N 1
ATOM 5008 C CA . PRO A 1 656 ? -28.055 9.155 14.331 1.00 91.25 656 PRO A CA 1
ATOM 5009 C C . PRO A 1 656 ? -28.337 10.321 15.281 1.00 91.25 656 PRO A C 1
ATOM 5011 O O . PRO A 1 656 ? -27.842 10.388 16.406 1.00 91.25 656 PRO A O 1
ATOM 5014 N N . TYR A 1 657 ? -29.233 11.199 14.838 1.00 92.38 657 TYR A N 1
ATOM 5015 C CA . TYR A 1 657 ? -29.996 12.088 15.707 1.00 92.38 657 TYR A CA 1
ATOM 5016 C C . TYR A 1 657 ? -31.493 11.926 15.422 1.00 92.38 657 TYR A C 1
ATOM 5018 O O . TYR A 1 657 ? -31.897 11.615 14.296 1.00 92.38 657 TYR A O 1
ATOM 5026 N N . ILE A 1 658 ? -32.322 12.120 16.448 1.00 90.75 658 ILE A N 1
ATOM 5027 C CA . ILE A 1 658 ? -33.778 11.963 16.358 1.00 90.75 658 ILE A CA 1
ATOM 5028 C C . ILE A 1 658 ? -34.459 13.195 16.943 1.00 90.75 658 ILE A C 1
ATOM 5030 O O . ILE A 1 658 ? -34.151 13.605 18.060 1.00 90.75 658 ILE A O 1
ATOM 5034 N N . ILE A 1 659 ? -35.404 13.774 16.203 1.00 89.69 659 ILE A N 1
ATOM 5035 C CA . ILE A 1 659 ? -36.240 14.880 16.677 1.00 89.69 659 ILE A CA 1
ATOM 5036 C C . ILE A 1 659 ? -37.625 14.338 17.030 1.00 89.69 659 ILE A C 1
ATOM 5038 O O . ILE A 1 659 ? -38.318 13.766 16.184 1.00 89.69 659 ILE A O 1
ATOM 5042 N N . ALA A 1 660 ? -38.035 14.551 18.281 1.00 86.62 660 ALA A N 1
ATOM 5043 C CA . ALA A 1 660 ? -39.361 14.215 18.786 1.00 86.62 660 ALA A CA 1
ATOM 5044 C C . ALA A 1 660 ? -40.026 15.479 19.355 1.00 86.62 660 ALA A C 1
ATOM 5046 O O . ALA A 1 660 ? -39.750 15.913 20.476 1.00 86.62 660 ALA A O 1
ATOM 5047 N N . GLY A 1 661 ? -40.904 16.103 18.565 1.00 85.12 661 GLY A N 1
ATOM 5048 C CA . GLY A 1 661 ? -41.493 17.397 18.921 1.00 85.12 661 GLY A CA 1
ATOM 5049 C C . GLY A 1 661 ? -40.437 18.507 18.970 1.00 85.12 661 GLY A C 1
ATOM 5050 O O . GLY A 1 661 ? -39.795 18.779 17.963 1.00 85.12 661 GLY A O 1
ATOM 5051 N N . ASP A 1 662 ? -40.260 19.134 20.137 1.00 84.75 662 ASP A N 1
ATOM 5052 C CA . ASP A 1 662 ? -39.291 20.226 20.351 1.00 84.75 662 ASP A CA 1
ATOM 5053 C C . ASP A 1 662 ? -37.933 19.731 20.897 1.00 84.75 662 ASP A C 1
ATOM 5055 O O . ASP A 1 662 ? -37.076 20.539 21.261 1.00 84.75 662 ASP A O 1
ATOM 5059 N N . GLN A 1 663 ? -37.742 18.411 21.011 1.00 87.56 663 GLN A N 1
ATOM 5060 C CA . GLN A 1 663 ? -36.534 17.797 21.567 1.00 87.56 663 GLN A CA 1
ATOM 5061 C C . GLN A 1 663 ? -35.708 17.103 20.492 1.00 87.56 663 GLN A C 1
ATOM 5063 O O . GLN A 1 663 ? -36.259 16.495 19.576 1.00 87.56 663 GLN A O 1
ATOM 5068 N N . ILE A 1 664 ? -34.386 17.175 20.647 1.00 90.62 664 ILE A N 1
ATOM 5069 C CA . ILE A 1 664 ? -33.408 16.493 19.801 1.00 90.62 664 ILE A CA 1
ATOM 5070 C C . ILE A 1 664 ? -32.618 15.539 20.689 1.00 90.62 664 ILE A C 1
ATOM 5072 O O . ILE A 1 664 ? -32.078 15.954 21.714 1.00 90.62 664 ILE A O 1
ATOM 5076 N N . PHE A 1 665 ? -32.558 14.282 20.272 1.00 91.00 665 PHE A N 1
ATOM 5077 C CA . PHE A 1 665 ? -31.810 13.218 20.918 1.00 91.00 665 PHE A CA 1
ATOM 5078 C C . PHE A 1 665 ? -30.614 12.847 20.051 1.00 91.00 665 PHE A C 1
ATOM 5080 O O . PHE A 1 665 ? -30.759 12.590 18.853 1.00 91.00 665 PHE A O 1
ATOM 5087 N N . PHE A 1 666 ? -29.442 12.820 20.668 1.00 92.25 666 PHE A N 1
ATOM 5088 C CA . PHE A 1 666 ? -28.189 12.389 20.071 1.00 92.25 666 PHE A CA 1
ATOM 5089 C C . PHE A 1 666 ? -27.827 10.991 20.562 1.00 92.25 666 PHE A C 1
ATOM 5091 O O . PHE A 1 666 ? -28.307 10.516 21.595 1.00 92.25 666 PHE A O 1
ATOM 5098 N N . ALA A 1 667 ? -26.964 10.332 19.797 1.00 89.06 667 ALA A N 1
ATOM 5099 C CA . ALA A 1 667 ? -26.587 8.959 20.069 1.00 89.06 667 ALA A CA 1
ATOM 5100 C C . ALA A 1 667 ? -25.732 8.793 21.340 1.00 89.06 667 ALA A C 1
ATOM 5102 O O . ALA A 1 667 ? -25.870 7.797 22.046 1.00 89.06 667 ALA A O 1
ATOM 5103 N N . PHE A 1 668 ? -24.909 9.795 21.656 1.00 88.25 668 PHE A N 1
ATOM 5104 C CA . PHE A 1 668 ? -24.044 9.832 22.837 1.00 88.25 668 PHE A CA 1
ATOM 5105 C C . PHE A 1 668 ? -24.762 10.502 24.010 1.00 88.25 668 PHE A C 1
ATOM 5107 O O . PHE A 1 668 ? -25.412 11.536 23.838 1.00 88.25 668 PHE A O 1
ATOM 5114 N N . ASP A 1 669 ? -24.663 9.917 25.200 1.00 85.38 669 ASP A N 1
ATOM 5115 C CA . ASP A 1 669 ? -25.377 10.362 26.394 1.00 85.38 669 ASP A CA 1
ATOM 5116 C C . ASP A 1 669 ? -24.903 11.729 26.883 1.00 85.38 669 ASP A C 1
ATOM 5118 O O . ASP A 1 669 ? -25.740 12.563 27.230 1.00 85.38 669 ASP A O 1
ATOM 5122 N N . GLU A 1 670 ? -23.605 12.031 26.803 1.00 88.19 670 GLU A N 1
ATOM 5123 C CA . GLU A 1 670 ? -23.085 13.351 27.180 1.00 88.19 670 GLU A CA 1
ATOM 5124 C C . GLU A 1 670 ? -23.539 14.465 26.225 1.00 88.19 670 GLU A C 1
ATOM 5126 O O . GLU A 1 670 ? -23.503 15.646 26.575 1.00 88.19 670 GLU A O 1
ATOM 5131 N N . ALA A 1 671 ? -24.005 14.113 25.023 1.00 89.06 671 ALA A N 1
ATOM 5132 C CA . ALA A 1 671 ? -24.610 15.061 24.095 1.00 89.06 671 ALA A CA 1
ATOM 5133 C C . ALA A 1 671 ? -26.097 15.330 24.391 1.00 89.06 671 ALA A C 1
ATOM 5135 O O . ALA A 1 671 ? -26.661 16.245 23.788 1.00 89.06 671 ALA A O 1
ATOM 5136 N N . ASN A 1 672 ? -26.739 14.593 25.303 1.00 87.81 672 ASN A N 1
ATOM 5137 C CA . ASN A 1 672 ? -28.150 14.766 25.661 1.00 87.81 672 ASN A CA 1
ATOM 5138 C C . ASN A 1 672 ? -28.323 15.641 26.911 1.00 87.81 672 ASN A C 1
ATOM 5140 O O . ASN A 1 672 ? -27.503 15.640 27.825 1.00 87.81 672 ASN A O 1
ATOM 5144 N N . PHE A 1 673 ? -29.422 16.403 26.973 1.00 86.06 673 PHE A N 1
ATOM 5145 C CA . PHE A 1 673 ? -29.673 17.356 28.067 1.00 86.06 673 PHE A CA 1
ATOM 5146 C C . PHE A 1 673 ? -29.775 16.690 29.448 1.00 86.06 673 PHE A C 1
ATOM 5148 O O . PHE A 1 673 ? -29.447 17.304 30.463 1.00 86.06 673 PHE A O 1
ATOM 5155 N N . ASP A 1 674 ? -30.259 15.453 29.493 1.00 82.88 674 ASP A N 1
ATOM 5156 C CA . ASP A 1 674 ? -30.404 14.662 30.710 1.00 82.88 674 ASP A CA 1
ATOM 5157 C C . ASP A 1 674 ? -29.217 13.721 30.972 1.00 82.88 674 ASP A C 1
ATOM 5159 O O . ASP A 1 674 ? -29.201 13.052 32.006 1.00 82.88 674 ASP A O 1
ATOM 5163 N N . GLY A 1 675 ? -28.207 13.716 30.094 1.00 82.88 675 GLY A N 1
ATOM 5164 C CA . GLY A 1 675 ? -26.996 12.915 30.253 1.00 82.88 675 GLY A CA 1
ATOM 5165 C C . GLY A 1 675 ? -27.234 11.410 30.129 1.00 82.88 675 GLY A C 1
ATOM 5166 O O . GLY A 1 675 ? -26.530 10.643 30.780 1.00 82.88 675 GLY A O 1
ATOM 5167 N N . MET A 1 676 ? -28.262 10.976 29.390 1.00 81.88 676 MET A N 1
ATOM 5168 C CA . MET A 1 676 ? -28.592 9.557 29.214 1.00 81.88 676 MET A CA 1
ATOM 5169 C C . MET A 1 676 ? -28.610 9.121 27.755 1.00 81.88 676 MET A C 1
ATOM 5171 O O . MET A 1 676 ? -28.797 9.907 26.825 1.00 81.88 676 MET A O 1
ATOM 5175 N N . THR A 1 677 ? -28.415 7.818 27.560 1.00 83.88 677 THR A N 1
ATOM 5176 C CA . THR A 1 677 ? -28.463 7.181 26.247 1.00 83.88 677 THR A CA 1
ATOM 5177 C C . THR A 1 677 ? -29.909 6.998 25.805 1.00 83.88 677 THR A C 1
ATOM 5179 O O . THR A 1 677 ? -30.657 6.253 26.437 1.00 83.88 677 THR A O 1
ATOM 5182 N N . HIS A 1 678 ? -30.265 7.599 24.673 1.00 85.38 678 HIS A N 1
ATOM 5183 C CA . HIS A 1 678 ? -31.572 7.418 24.033 1.00 85.38 678 HIS A CA 1
ATOM 5184 C C . HIS A 1 678 ? -31.515 6.572 22.767 1.00 85.38 678 HIS A C 1
ATOM 5186 O O . HIS A 1 678 ? -32.550 6.088 22.323 1.00 85.38 678 HIS A O 1
ATOM 5192 N N . ILE A 1 679 ? -30.326 6.373 22.192 1.00 88.06 679 ILE A N 1
ATOM 5193 C CA . ILE A 1 679 ? -30.128 5.589 20.973 1.00 88.06 679 ILE A CA 1
ATOM 5194 C C . ILE A 1 679 ? -29.056 4.535 21.226 1.00 88.06 679 ILE A C 1
ATOM 5196 O O . ILE A 1 679 ? -28.004 4.838 21.781 1.00 88.06 679 ILE A O 1
ATOM 5200 N N . ARG A 1 680 ? -29.306 3.294 20.808 1.00 85.12 680 ARG A N 1
ATOM 5201 C CA . ARG A 1 680 ? -28.328 2.201 20.881 1.00 85.12 680 ARG A CA 1
ATOM 5202 C C . ARG A 1 680 ? -28.181 1.516 19.537 1.00 85.12 680 ARG A C 1
ATOM 5204 O O . ARG A 1 680 ? -29.118 1.501 18.744 1.00 85.12 680 ARG A O 1
ATOM 5211 N N . SER A 1 681 ? -27.014 0.924 19.311 1.00 82.62 681 SER A N 1
ATOM 5212 C CA . SER A 1 681 ? -26.820 -0.027 18.217 1.00 82.62 681 SER A CA 1
ATOM 5213 C C . SER A 1 681 ? -27.706 -1.258 18.431 1.00 82.62 681 SER A C 1
ATOM 5215 O O . SER A 1 681 ? -27.836 -1.745 19.557 1.00 82.62 681 SER A O 1
ATOM 5217 N N . ASP A 1 682 ? -28.314 -1.766 17.360 1.00 75.19 682 ASP A N 1
ATOM 5218 C CA . ASP A 1 682 ? -29.029 -3.050 17.362 1.00 75.19 682 ASP A CA 1
ATOM 5219 C C . ASP A 1 682 ? -28.102 -4.245 17.055 1.00 75.19 682 ASP A C 1
ATOM 5221 O O . ASP A 1 682 ? -28.533 -5.400 17.084 1.00 75.19 682 ASP A O 1
ATOM 5225 N N . GLY A 1 683 ? -26.821 -3.969 16.774 1.00 68.06 683 GLY A N 1
ATOM 5226 C CA . GLY A 1 683 ? -25.803 -4.955 16.416 1.00 68.06 683 GLY A CA 1
ATOM 5227 C C . GLY A 1 683 ? -25.865 -5.461 14.968 1.00 68.06 683 GLY A C 1
ATOM 5228 O O . GLY A 1 683 ? -25.083 -6.343 14.619 1.00 68.06 683 GLY A O 1
ATOM 5229 N N . LEU A 1 684 ? -26.767 -4.938 14.130 1.00 68.56 684 LEU A N 1
ATOM 5230 C CA . LEU A 1 684 ? -27.014 -5.370 12.749 1.00 68.56 684 LEU A CA 1
ATOM 5231 C C . LEU A 1 684 ? -27.238 -4.172 11.809 1.00 68.56 684 LEU A C 1
ATOM 5233 O O . LEU A 1 684 ? -28.239 -4.116 11.092 1.00 68.56 684 LEU A O 1
ATOM 5237 N N . ASN A 1 685 ? -26.289 -3.228 11.774 1.00 76.94 685 ASN A N 1
ATOM 5238 C CA . ASN A 1 685 ? -26.400 -2.016 10.952 1.00 76.94 685 ASN A CA 1
ATOM 5239 C C . ASN A 1 685 ? -27.711 -1.262 11.196 1.00 76.94 685 ASN A C 1
ATOM 5241 O O . ASN A 1 685 ? -28.380 -0.816 10.261 1.00 76.94 685 ASN A O 1
ATOM 5245 N N . GLY A 1 686 ? -28.102 -1.141 12.458 1.00 81.81 686 GLY A N 1
ATOM 5246 C CA . GLY A 1 686 ? -29.327 -0.486 12.857 1.00 81.81 686 GLY A CA 1
ATOM 5247 C C . GLY A 1 686 ? -29.237 0.145 14.236 1.00 81.81 686 GLY A C 1
ATOM 5248 O O . GLY A 1 686 ? -28.284 -0.041 14.996 1.00 81.81 686 GLY A O 1
ATOM 5249 N N . PHE A 1 687 ? -30.258 0.937 14.536 1.00 87.00 687 PHE A N 1
ATOM 5250 C CA . PHE A 1 687 ? -30.382 1.686 15.772 1.00 87.00 687 PHE A CA 1
ATOM 5251 C C . PHE A 1 687 ? -31.755 1.476 16.387 1.00 87.00 687 PHE A C 1
ATOM 5253 O O . PHE A 1 687 ? -32.762 1.415 15.680 1.00 87.00 687 PHE A O 1
ATOM 5260 N N . VAL A 1 688 ? -31.791 1.424 17.711 1.00 85.88 688 VAL A N 1
ATOM 5261 C CA . VAL A 1 688 ? -33.018 1.421 18.506 1.00 85.88 688 VAL A CA 1
ATOM 5262 C C . VAL A 1 688 ? -33.091 2.685 19.352 1.00 85.88 688 VAL A C 1
ATOM 5264 O O . VAL A 1 688 ? -32.055 3.178 19.799 1.00 85.88 688 VAL A O 1
ATOM 5267 N N . PHE A 1 689 ? -34.292 3.225 19.552 1.00 87.50 689 PHE A N 1
ATOM 5268 C CA . PHE A 1 689 ? -34.506 4.510 20.219 1.00 87.50 689 PHE A CA 1
ATOM 5269 C C . PHE A 1 689 ? -35.625 4.470 21.259 1.00 87.50 689 PHE A C 1
ATOM 5271 O O . PHE A 1 689 ? -36.581 3.709 21.113 1.00 87.50 689 PHE A O 1
ATOM 5278 N N . GLU A 1 690 ? -35.494 5.330 22.272 1.00 82.12 690 GLU A N 1
ATOM 5279 C CA . GLU A 1 690 ? -36.475 5.568 23.331 1.00 82.12 690 GLU A CA 1
ATOM 5280 C C . GLU A 1 690 ? -36.716 7.073 23.551 1.00 82.12 690 GLU A C 1
ATOM 5282 O O . GLU A 1 690 ? -35.787 7.841 23.823 1.00 82.12 690 GLU A O 1
ATOM 5287 N N . ASN A 1 691 ? -37.977 7.506 23.446 1.00 70.31 691 ASN A N 1
ATOM 5288 C CA . ASN A 1 691 ? -38.369 8.924 23.409 1.00 70.31 691 ASN A CA 1
ATOM 5289 C C . ASN A 1 691 ? -38.644 9.561 24.784 1.00 70.31 691 ASN A C 1
ATOM 5291 O O . ASN A 1 691 ? -38.965 10.752 24.859 1.00 70.31 691 ASN A O 1
ATOM 5295 N N . GLN A 1 692 ? -38.541 8.795 25.873 1.00 70.25 692 GLN A N 1
ATOM 5296 C CA . GLN A 1 692 ? -38.810 9.285 27.223 1.00 70.25 692 GLN A CA 1
ATOM 5297 C C . GLN A 1 692 ? -37.538 9.789 27.907 1.00 70.25 692 GLN A C 1
ATOM 5299 O O . GLN A 1 692 ? -36.619 9.018 28.173 1.00 70.25 692 GLN A O 1
ATOM 5304 N N . LEU A 1 693 ? -37.530 11.074 28.279 1.00 59.09 693 LEU A N 1
ATOM 5305 C CA . LEU A 1 693 ? -36.525 11.658 29.178 1.00 59.09 693 LEU A CA 1
ATOM 5306 C C . LEU A 1 693 ? -36.376 10.811 30.449 1.00 59.09 693 LEU A C 1
ATOM 5308 O O . LEU A 1 693 ? -37.374 10.324 30.979 1.00 59.09 693 LEU A O 1
ATOM 5312 N N . SER A 1 694 ? -35.165 10.715 31.005 1.00 55.66 694 SER A N 1
ATOM 5313 C CA . SER A 1 694 ? -34.847 9.746 32.081 1.00 55.66 694 SER A CA 1
ATOM 5314 C C . SER A 1 694 ? -34.649 8.292 31.634 1.00 55.66 694 SER A C 1
ATOM 5316 O O . SER A 1 694 ? -34.645 7.404 32.484 1.00 55.66 694 SER A O 1
ATOM 5318 N N . GLY A 1 695 ? -34.466 8.053 30.330 1.00 50.34 695 GLY A N 1
ATOM 5319 C CA . GLY A 1 695 ? -34.235 6.719 29.763 1.00 50.34 695 GLY A CA 1
ATOM 5320 C C . GLY A 1 695 ? -35.459 5.796 29.779 1.00 50.34 695 GLY A C 1
ATOM 5321 O O . GLY A 1 695 ? -35.286 4.589 29.656 1.00 50.34 695 GLY A O 1
ATOM 5322 N N . GLY A 1 696 ? -36.658 6.359 29.979 1.00 59.75 696 GLY A N 1
ATOM 5323 C CA . GLY A 1 696 ? -37.944 5.654 29.980 1.00 59.75 696 GLY A CA 1
ATOM 5324 C C . GLY A 1 696 ? -37.996 4.353 30.790 1.00 59.75 696 GLY A C 1
ATOM 5325 O O . GLY A 1 696 ? -37.590 4.319 31.955 1.00 59.75 696 GLY A O 1
ATOM 5326 N N . ASP A 1 697 ? -38.579 3.300 30.213 1.00 61.22 697 ASP A N 1
ATOM 5327 C CA . ASP A 1 697 ? -38.584 1.949 30.787 1.00 61.22 697 ASP A CA 1
ATOM 5328 C C . ASP A 1 697 ? -37.338 1.128 30.401 1.00 61.22 697 ASP A C 1
ATOM 5330 O O . ASP A 1 697 ? -37.139 0.021 30.920 1.00 61.22 697 ASP A O 1
ATOM 5334 N N . GLY A 1 698 ? -36.471 1.697 29.557 1.00 61.84 698 GLY A N 1
ATOM 5335 C CA . GLY A 1 698 ? -35.203 1.125 29.128 1.00 61.84 698 GLY A CA 1
ATOM 5336 C C . GLY A 1 698 ? -35.360 0.017 28.089 1.00 61.84 698 GLY A C 1
ATOM 5337 O O . GLY A 1 698 ? -34.440 -0.798 27.939 1.00 61.84 698 GLY A O 1
ATOM 5338 N N . SER A 1 699 ? -36.518 -0.069 27.428 1.00 66.06 699 SER A N 1
ATOM 5339 C CA . SER A 1 699 ? -36.841 -1.120 26.459 1.00 66.06 699 SER A CA 1
ATOM 5340 C C . SER A 1 699 ? -36.396 -0.813 25.026 1.00 66.06 699 SER A C 1
ATOM 5342 O O . SER A 1 699 ? -36.213 -1.764 24.262 1.00 66.06 699 SER A O 1
ATOM 5344 N N . PHE A 1 700 ? -36.155 0.461 24.675 1.00 72.38 700 PHE A N 1
ATOM 5345 C CA . PHE A 1 700 ? -35.756 0.899 23.325 1.00 72.38 700 PHE A CA 1
ATOM 5346 C C . PHE A 1 700 ? -36.668 0.371 22.196 1.00 72.38 700 PHE A C 1
ATOM 5348 O O . PHE A 1 700 ? -36.191 0.003 21.120 1.00 72.38 700 PHE A O 1
ATOM 5355 N N . ASP A 1 701 ? -37.980 0.286 22.425 1.00 69.56 701 ASP A N 1
ATOM 5356 C CA . ASP A 1 701 ? -38.937 -0.278 21.464 1.00 69.56 701 ASP A CA 1
ATOM 5357 C C . ASP A 1 701 ? -39.722 0.769 20.648 1.00 69.56 701 ASP A C 1
ATOM 5359 O O . ASP A 1 701 ? -40.444 0.401 19.712 1.00 69.56 701 ASP A O 1
ATOM 5363 N N . ASP A 1 702 ? -39.533 2.064 20.934 1.00 75.81 702 ASP A N 1
ATOM 5364 C CA . ASP A 1 702 ? -40.259 3.155 20.275 1.00 75.81 702 ASP A CA 1
ATOM 5365 C C . ASP A 1 702 ? -39.930 3.241 18.782 1.00 75.81 702 ASP A C 1
ATOM 5367 O O . ASP A 1 702 ? -40.817 3.482 17.959 1.00 75.81 702 ASP A O 1
ATOM 5371 N N . LEU A 1 703 ? -38.664 3.051 18.405 1.00 81.94 703 LEU A N 1
ATOM 5372 C CA . LEU A 1 703 ? -38.228 3.119 17.013 1.00 81.94 703 LEU A CA 1
ATOM 5373 C C . LEU A 1 703 ? -37.059 2.171 16.752 1.00 81.94 703 LEU A C 1
ATOM 5375 O O . LEU A 1 703 ? -36.033 2.236 17.419 1.00 81.94 703 LEU A O 1
ATOM 5379 N N . LEU A 1 704 ? -37.198 1.361 15.703 1.00 85.00 704 LEU A N 1
ATOM 5380 C CA . LEU A 1 704 ? -36.113 0.606 15.082 1.00 85.00 704 LEU A CA 1
ATOM 5381 C C . LEU A 1 704 ? -35.765 1.239 13.731 1.00 85.00 704 LEU A C 1
ATOM 5383 O O . LEU A 1 704 ? -36.653 1.462 12.906 1.00 85.00 704 LEU A O 1
ATOM 5387 N N . ILE A 1 705 ? -34.481 1.473 13.485 1.00 86.06 705 ILE A N 1
ATOM 5388 C CA . ILE A 1 705 ? -33.912 1.949 12.223 1.00 86.06 705 ILE A CA 1
ATOM 5389 C C . ILE A 1 705 ? -32.969 0.861 11.719 1.00 86.06 705 ILE A C 1
ATOM 5391 O O . ILE A 1 705 ? -32.061 0.476 12.437 1.00 86.06 705 ILE A O 1
ATOM 5395 N N . GLN A 1 706 ? -33.153 0.372 10.497 1.00 85.75 706 GLN A N 1
ATOM 5396 C CA . GLN A 1 706 ? -32.285 -0.639 9.891 1.00 85.75 706 GLN A CA 1
ATOM 5397 C C . GLN A 1 706 ? -31.750 -0.166 8.552 1.00 85.75 706 GLN A C 1
ATOM 5399 O O . GLN A 1 706 ? -32.517 0.261 7.682 1.00 85.75 706 GLN A O 1
ATOM 5404 N N . PHE A 1 707 ? -30.444 -0.305 8.366 1.00 82.75 707 PHE A N 1
ATOM 5405 C CA . PHE A 1 707 ? -29.767 0.003 7.121 1.00 82.75 707 PHE A CA 1
ATOM 5406 C C . PHE A 1 707 ? -29.432 -1.283 6.375 1.00 82.75 707 PHE A C 1
ATOM 5408 O O . PHE A 1 707 ? -28.954 -2.268 6.928 1.00 82.75 707 PHE A O 1
ATOM 5415 N N . THR A 1 708 ? -29.701 -1.263 5.077 1.00 78.62 708 THR A N 1
ATOM 5416 C CA . THR A 1 708 ? -29.240 -2.292 4.148 1.00 78.62 708 THR A CA 1
ATOM 5417 C C . THR A 1 708 ? -28.437 -1.616 3.055 1.00 78.62 708 THR A C 1
ATOM 5419 O O . THR A 1 708 ? -28.873 -0.613 2.483 1.00 78.62 708 THR A O 1
ATOM 5422 N N . PHE A 1 709 ? -27.260 -2.171 2.805 1.00 78.12 709 PHE A N 1
ATOM 5423 C CA . PHE A 1 709 ? -26.250 -1.641 1.906 1.00 78.12 709 PHE A CA 1
ATOM 5424 C C . PHE A 1 709 ? -26.122 -2.567 0.700 1.00 78.12 709 PHE A C 1
ATOM 5426 O O . PHE A 1 709 ? -26.132 -3.788 0.851 1.00 78.12 709 PHE A O 1
ATOM 5433 N N . SER A 1 710 ? -26.059 -2.003 -0.501 1.00 70.94 710 SER A N 1
ATOM 5434 C CA . SER A 1 710 ? -25.914 -2.773 -1.740 1.00 70.94 710 SER A CA 1
ATOM 5435 C C . SER A 1 710 ? -25.216 -1.954 -2.820 1.00 70.94 710 SER A C 1
ATOM 5437 O O . SER A 1 710 ? -25.310 -0.728 -2.790 1.00 70.94 710 SER A O 1
ATOM 5439 N N . ASP A 1 711 ? -24.626 -2.646 -3.798 1.00 56.44 711 ASP A N 1
ATOM 5440 C CA . ASP A 1 711 ? -23.979 -2.101 -5.000 1.00 56.44 711 ASP A CA 1
ATOM 5441 C C . ASP A 1 711 ? -22.924 -1.024 -4.707 1.00 56.44 711 ASP A C 1
ATOM 5443 O O . ASP A 1 711 ? -23.257 0.150 -4.524 1.00 56.44 711 ASP A O 1
ATOM 5447 N N . LEU A 1 712 ? -21.648 -1.414 -4.747 1.00 58.09 712 LEU A N 1
ATOM 5448 C CA . LEU A 1 712 ? -20.567 -0.456 -4.939 1.00 58.09 712 LEU A CA 1
ATOM 5449 C C . LEU A 1 712 ? -20.369 -0.176 -6.423 1.00 58.09 712 LEU A C 1
ATOM 5451 O O . LEU A 1 712 ? -20.218 -1.102 -7.219 1.00 58.09 712 LEU A O 1
ATOM 5455 N N . GLN A 1 713 ? -20.390 1.108 -6.772 1.00 52.16 713 GLN A N 1
ATOM 5456 C CA . GLN A 1 713 ? -19.917 1.612 -8.060 1.00 52.16 713 GLN A CA 1
ATOM 5457 C C . GLN A 1 713 ? -18.715 2.517 -7.865 1.00 52.16 713 GLN A C 1
ATOM 5459 O O . GLN A 1 713 ? -18.720 3.284 -6.868 1.00 52.16 713 GLN A O 1
#

Sequence (713 aa):
MTSHAVMTAQVLREATDLGVIGPNTMRTLTTDLQGSKERFFKFRLGSPTIDLYTTLSNLNYDLDLYLTTADLLFQWPVSNGQAGIHTHLASSTQRGVADDQLFNKLSKSFSDNGEPVEYILRIADNYAENSEGSKTFTLELDTETFAKTTIFPNDHYLDRQWYLFNNSDVELGQALQRQAVSKLNVDIAAPEAWSKINNASDIAVAVIDTGVDYNHPDLINNIWINRNDPINGIDDDGNGYKDDYYGWDFWNNDNNPEDDASHGTHVAGTIGAEGNNQIGISGIAWDTQLMPIKALPGKQSREGESIDEGIKIIADSIDYAVNNGADVINLSLGWQHKDLPANMLSSSTLNSLKKAFQNALDNDVFIAIAAGNSGTDIFSTNKWNDIGNVDFTSTIPTLFSRSFGNIATVSATNARGALASYSNGGINASIAAPGGDAGVRIATEFDNEGTPTKYELIPRSILSTVPTGTGKNFDKDYDFSQGTSMASPMIAGAAALIRAANRNISATETLAILRRSAFVYPEMNNMVDGNRSLNLDGAVSEAMAWDGLTNFIGHQLPSSPVLDFNAFTNAHRMQVKMSTKHGGNSPLEIGLFRVLDSEGTLLNPYGISVRPGDEGYQQLALTSTNIVDPISGVMTANDETTTTKTTLHETDYLTPYIIAGDQIFFAFDEANFDGMTHIRSDGLNGFVFENQLSGGDGSFDDLLIQFTFSDLQ

=== Feature glossary ===
The features interleaved in this record are:

— What the protein is —

Sequence gives the chain of amino acids in standard one-letter code (A=alanine, C=cysteine, …, Y=tyrosine), read N→C. It is the only feature that is directly encoded by the gene; all structural features are derived from the folded form of this sequence.

Database cross-references. InterPro integrates a dozen domain/family signature databases into unified entries with residue-range hits. GO terms attach function/process/location labels with evidence codes. CATH codes position the fold in a four-level structural taxonomy. Organism is the NCBI-taxonomy species name.

— Where its atoms are —

Atomic coordinates in PDBx/mmCIF format — the same representation the Protein Data Bank distributes. Each line of the _atom_site loop places one backbone atom in Cartesian space (units: ångströms, origin: arbitrary).

The six renders are orthographic views along the three Cartesian axes in both directions. Representation (cartoon, sticks, or surface) and color scheme (sequence-rainbow or by-chain) vary across proteins so the training set covers all the common visualization conventions.

— Local backbone conformation —

Eight-state secondary structure (DSSP): H is the canonical α-helix, G the tighter 3₁₀-helix, I the wider π-helix; E/B are β-structure, T and S are turns and bends, and '-' is everything else. DSSP derives these from the pattern of main-chain N–H···O=C hydrogen bonds, not from the sequence.

P-SEA three-state annotation labels each residue as helix, strand, or coil based purely on the geometry of the Cα trace. It serves as a fallback when the full backbone (and thus DSSP) is unavailable.

The φ/ψ torsion pair specifies the backbone conformation at each residue. φ rotates about the N–Cα bond, ψ about the Cα–C bond. Steric clashes forbid most of the (φ, ψ) plane — the allowed regions (α-helix basin, β-sheet basin, left-handed helix) are the Ramachandran-allowed regions.

— Global shape and packing —

The geometric summary reports three shape descriptors. Rg (radius of gyration) measures how spread out the Cα atoms are about their centre of mass; compact globular proteins have small Rg, elongated or unfolded ones large. Cα contacts (<8 Å, |i−j|>4) count long-range residue pairs in spatial proximity — high for tightly packed folds, near zero for rods or random coil. The bounding-box extents give the protein's footprint along x, y, z in Å.

Solvent-accessible surface area (SASA) is the area in Å² traced out by the centre of a 1.4 Å probe sphere (a water molecule) rolled over the protein's van der Waals surface (Shrake–Rupley / Lee–Richards construction). Buried residues have near-zero SASA; fully exposed residues can exceed 200 Å². The total SASA scales roughly with the number of surface residues.

The contact map is a binary N×N matrix image: pixel (i, j) is dark where Cα_i and Cα_j are within 8 Å and |i−j|>4. Because the |i−j|>4 filter removes local helical contacts, off-diagonal stripes parallel to the main diagonal indicate parallel β-sheets; stripes perpendicular to it indicate antiparallel β-sheets. The Ramachandran plot scatters every residue's (φ, ψ) pair against the sterically allowed regions. The PAE heatmap renders the predicted-aligned-error matrix.

— Structural neighborhood —

3Di is Foldseek's structural alphabet. Each residue is assigned one of twenty discrete states based on how its Cα sits relative to its spatial (not sequential) neighbors. Aligning 3Di strings finds structural homologs roughly as well as full 3D superposition, but orders of magnitude faster.

Nearest PDB neighbors are the top structural matches found by Foldseek when searching this structure against the entire Protein Data Bank. Each hit reports a TM-score (0 to 1; >0.5 almost always implies the same fold) and an E-value. These are *structural* homologs — they may share no detectable sequence similarity.

— Confidence and disorder —

For AlphaFold models, the B-factor field carries pLDDT — the model's own estimate of local accuracy on a 0–100 scale. Regions with pLDDT<50 should be treated as essentially unmodeled; they often correspond to intrinsically disordered segments.

Crystallographic B-factors measure how much each atom's electron density is smeared out, in Å². They rise in mobile loops and surface residues and fall in the buried interior. In AlphaFold models this column is repurposed to hold pLDDT instead.

Predicted aligned error is AlphaFold's pairwise confidence. Unlike pLDDT (per-residue), PAE is per-residue-pair and captures whether two parts of the structure are correctly placed relative to each other. Units are ångströms of expected positional error.